Protein AF-A0A2J6Q091-F1 (afdb_monomer)

Structure (mmCIF, N/CA/C/O backbone):
data_AF-A0A2J6Q091-F1
#
_entry.id   AF-A0A2J6Q091-F1
#
loop_
_atom_site.group_PDB
_atom_site.id
_atom_site.type_symbol
_atom_site.label_atom_id
_atom_site.label_alt_id
_atom_site.label_comp_id
_atom_site.label_asym_id
_atom_site.label_entity_id
_atom_site.label_seq_id
_atom_site.pdbx_PDB_ins_code
_atom_site.Cartn_x
_atom_site.Cartn_y
_atom_site.Cartn_z
_atom_site.occupancy
_atom_site.B_iso_or_equiv
_atom_site.auth_seq_id
_atom_site.auth_comp_id
_atom_site.auth_asym_id
_atom_site.auth_atom_id
_atom_site.pdbx_PDB_model_num
ATOM 1 N N . MET A 1 1 ? 51.842 -40.808 -15.761 1.00 40.06 1 MET A N 1
ATOM 2 C CA . MET A 1 1 ? 50.970 -40.419 -16.889 1.00 40.06 1 MET A CA 1
ATOM 3 C C . MET A 1 1 ? 49.535 -40.372 -16.386 1.00 40.06 1 MET A C 1
ATOM 5 O O . MET A 1 1 ? 48.930 -41.421 -16.224 1.00 40.06 1 MET A O 1
ATOM 9 N N . ALA A 1 2 ? 49.034 -39.186 -16.034 1.00 39.53 2 ALA A N 1
ATOM 10 C CA . ALA A 1 2 ? 47.667 -38.995 -15.550 1.00 39.53 2 ALA A CA 1
ATOM 11 C C . ALA A 1 2 ? 46.824 -38.407 -16.691 1.00 39.53 2 ALA A C 1
ATOM 13 O O . ALA A 1 2 ? 47.145 -37.340 -17.210 1.00 39.53 2 ALA A O 1
ATOM 14 N N . GLY A 1 3 ? 45.807 -39.150 -17.127 1.00 40.88 3 GLY A N 1
ATOM 15 C CA . GLY A 1 3 ? 44.948 -38.787 -18.250 1.00 40.88 3 GLY A CA 1
ATOM 16 C C . GLY A 1 3 ? 43.882 -37.768 -17.853 1.00 40.88 3 GLY A C 1
ATOM 17 O O . GLY A 1 3 ? 43.046 -38.029 -16.990 1.00 40.88 3 GLY A O 1
ATOM 18 N N . THR A 1 4 ? 43.889 -36.620 -18.520 1.00 38.97 4 THR A N 1
ATOM 19 C CA . THR A 1 4 ? 42.848 -35.593 -18.462 1.00 38.97 4 THR A CA 1
ATOM 20 C C . THR A 1 4 ? 41.619 -36.043 -19.256 1.00 38.97 4 THR A C 1
ATOM 22 O O . THR A 1 4 ? 41.641 -36.128 -20.484 1.00 38.97 4 THR A O 1
ATOM 25 N N . LYS A 1 5 ? 40.514 -36.326 -18.556 1.00 51.75 5 LYS A N 1
ATOM 26 C CA . LYS A 1 5 ? 39.193 -36.506 -19.177 1.00 51.75 5 LYS A CA 1
ATOM 27 C C . LYS A 1 5 ? 38.673 -35.148 -19.656 1.00 51.75 5 LYS A C 1
ATOM 29 O O . LYS A 1 5 ? 38.430 -34.254 -18.850 1.00 51.75 5 LYS A O 1
ATOM 34 N N . LYS A 1 6 ? 38.480 -35.011 -20.970 1.00 50.28 6 LYS A N 1
ATOM 35 C CA . LYS A 1 6 ? 37.766 -33.887 -21.588 1.00 50.28 6 LYS A CA 1
ATOM 36 C C . LYS A 1 6 ? 36.281 -33.981 -21.229 1.00 50.28 6 LYS A C 1
ATOM 38 O O . LYS A 1 6 ? 35.616 -34.946 -21.595 1.00 50.28 6 LYS A O 1
ATOM 43 N N . ILE A 1 7 ? 35.774 -32.983 -20.511 1.00 43.69 7 ILE A N 1
ATOM 44 C CA . ILE A 1 7 ? 34.341 -32.798 -20.277 1.00 43.69 7 ILE A CA 1
ATOM 45 C C . ILE A 1 7 ? 33.774 -32.111 -21.522 1.00 43.69 7 ILE A C 1
ATOM 47 O O . ILE A 1 7 ? 34.122 -30.969 -21.820 1.00 43.69 7 ILE A O 1
ATOM 51 N N . ASN A 1 8 ? 32.919 -32.818 -22.262 1.00 45.59 8 ASN A N 1
ATOM 52 C CA . ASN A 1 8 ? 32.152 -32.251 -23.367 1.00 45.59 8 ASN A CA 1
ATOM 53 C C . ASN A 1 8 ? 31.148 -31.232 -22.814 1.00 45.59 8 ASN A C 1
ATOM 55 O O . ASN A 1 8 ? 30.110 -31.593 -22.260 1.00 45.59 8 ASN A O 1
ATOM 59 N N . LYS A 1 9 ? 31.468 -29.946 -22.971 1.00 45.56 9 LYS A N 1
ATOM 60 C CA . LYS A 1 9 ? 30.593 -28.818 -22.647 1.00 45.56 9 LYS A CA 1
ATOM 61 C C . LYS A 1 9 ? 29.669 -28.552 -23.841 1.00 45.56 9 LYS A C 1
ATOM 63 O O . LYS A 1 9 ? 29.874 -27.624 -24.610 1.00 45.56 9 LYS A O 1
ATOM 68 N N . ALA A 1 10 ? 28.675 -29.415 -24.010 1.00 49.00 10 ALA A N 1
ATOM 69 C CA . ALA A 1 10 ? 27.538 -29.187 -24.895 1.00 49.00 10 ALA A CA 1
ATOM 70 C C . ALA A 1 10 ? 26.266 -29.406 -24.071 1.00 49.00 10 ALA A C 1
ATOM 72 O O . ALA A 1 10 ? 25.734 -30.511 -24.005 1.00 49.00 10 ALA A O 1
ATOM 73 N N . LYS A 1 11 ? 25.821 -28.363 -23.368 1.00 44.00 11 LYS A N 1
ATOM 74 C CA . LYS A 1 11 ? 24.517 -28.341 -22.705 1.00 44.00 11 LYS A CA 1
ATOM 75 C C . LYS A 1 11 ? 23.870 -26.979 -22.915 1.00 44.00 11 LYS A C 1
ATOM 77 O O . LYS A 1 11 ? 24.464 -25.971 -22.560 1.00 44.00 11 LYS A O 1
ATOM 82 N N . ALA A 1 12 ? 22.682 -27.053 -23.514 1.00 37.38 12 ALA A N 1
ATOM 83 C CA . ALA A 1 12 ? 21.567 -26.116 -23.482 1.00 37.38 12 ALA A CA 1
ATOM 84 C C . ALA A 1 12 ? 21.911 -24.631 -23.664 1.00 37.38 12 ALA A C 1
ATOM 86 O O . ALA A 1 12 ? 22.353 -23.956 -22.741 1.00 37.38 12 ALA A O 1
ATOM 87 N N . ARG A 1 13 ? 21.599 -24.096 -24.851 1.00 35.16 13 ARG A N 1
ATOM 88 C CA . ARG A 1 13 ? 21.264 -22.675 -24.960 1.00 35.16 13 ARG A CA 1
ATOM 89 C C . ARG A 1 13 ? 20.021 -22.462 -24.098 1.00 35.16 13 ARG A C 1
ATOM 91 O O . ARG A 1 13 ? 18.960 -22.973 -24.444 1.00 35.16 13 ARG A O 1
ATOM 98 N N . THR A 1 14 ? 20.181 -21.788 -22.965 1.00 41.00 14 THR A N 1
ATOM 99 C CA . THR A 1 14 ? 19.078 -21.191 -22.210 1.00 41.00 14 THR A CA 1
ATOM 100 C C . THR A 1 14 ? 18.252 -20.388 -23.208 1.00 41.00 14 THR A C 1
ATOM 102 O O . THR A 1 14 ? 18.822 -19.574 -23.937 1.00 41.00 14 THR A O 1
ATOM 105 N N . ALA A 1 15 ? 16.954 -20.679 -23.321 1.00 40.16 15 ALA A N 1
ATOM 106 C CA . ALA A 1 15 ? 16.047 -19.822 -24.067 1.00 40.16 15 ALA A CA 1
ATOM 107 C C . ALA A 1 15 ? 16.208 -18.415 -23.485 1.00 40.16 15 ALA A C 1
ATOM 109 O O . ALA A 1 15 ? 15.988 -18.207 -22.292 1.00 40.16 15 ALA A O 1
ATOM 110 N N . VAL A 1 16 ? 16.731 -17.498 -24.296 1.00 41.22 16 VAL A N 1
ATOM 111 C CA . VAL A 1 16 ? 16.817 -16.091 -23.927 1.00 41.22 16 VAL A CA 1
ATOM 112 C C . VAL A 1 16 ? 15.371 -15.634 -23.886 1.00 41.22 16 VAL A C 1
ATOM 114 O O . VAL A 1 16 ? 14.743 -15.501 -24.933 1.00 41.22 16 VAL A O 1
ATOM 117 N N . VAL A 1 17 ? 14.825 -15.521 -22.677 1.00 48.97 17 VAL A N 1
ATOM 118 C CA . VAL A 1 17 ? 13.532 -14.882 -22.442 1.00 48.97 17 VAL A CA 1
ATOM 119 C C . VAL A 1 17 ? 13.641 -13.505 -23.082 1.00 48.97 17 VAL A C 1
ATOM 121 O O . VAL A 1 17 ? 14.537 -12.742 -22.719 1.00 48.97 17 VAL A O 1
ATOM 124 N N . ALA A 1 18 ? 12.809 -13.234 -24.087 1.00 47.59 18 ALA A N 1
ATOM 125 C CA . ALA A 1 18 ? 1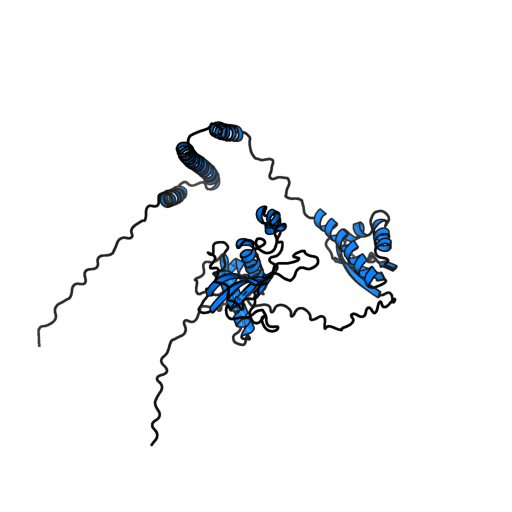2.784 -11.951 -24.768 1.00 47.59 18 ALA A CA 1
ATOM 126 C C . ALA A 1 18 ? 12.225 -10.914 -23.790 1.00 47.59 18 ALA A C 1
ATOM 128 O O . ALA A 1 18 ? 11.024 -10.703 -23.660 1.00 47.59 18 ALA A O 1
ATOM 129 N N . THR A 1 19 ? 13.113 -10.320 -23.010 1.00 49.84 19 THR A N 1
ATOM 130 C CA . THR A 1 19 ? 12.821 -9.139 -22.216 1.00 49.84 19 THR A CA 1
ATOM 131 C C . THR A 1 19 ? 12.669 -7.955 -23.168 1.00 49.84 19 THR A C 1
ATOM 133 O O . THR A 1 19 ? 13.427 -7.842 -24.127 1.00 49.84 19 THR A O 1
ATOM 136 N N . TYR A 1 20 ? 11.710 -7.060 -22.902 1.00 50.75 20 TYR A N 1
ATOM 137 C CA . TYR A 1 20 ? 11.390 -5.876 -23.723 1.00 50.75 20 TYR A CA 1
ATOM 138 C C . TYR A 1 20 ? 12.504 -4.805 -23.666 1.00 50.75 20 TYR A C 1
ATOM 140 O O . TYR A 1 20 ? 12.350 -3.704 -23.151 1.00 50.75 20 TYR A O 1
ATOM 148 N N . GLU A 1 21 ? 13.732 -5.183 -24.002 1.00 50.41 21 GLU A N 1
ATOM 149 C CA . GLU A 1 21 ? 14.904 -4.329 -24.138 1.00 50.41 21 GLU A CA 1
ATOM 150 C C . GLU A 1 21 ? 15.378 -4.550 -25.549 1.00 50.41 21 GLU A C 1
ATOM 152 O O . GLU A 1 21 ? 15.977 -5.567 -25.851 1.00 50.41 21 GLU A O 1
ATOM 157 N N . VAL A 1 22 ? 15.026 -3.624 -26.416 1.00 41.81 22 VAL A N 1
ATOM 158 C CA . VAL A 1 22 ? 15.930 -2.968 -27.351 1.00 41.81 22 VAL A CA 1
ATOM 159 C C . VAL A 1 22 ? 15.006 -1.983 -28.026 1.00 41.81 22 VAL A C 1
ATOM 161 O O . VAL A 1 22 ? 14.224 -2.380 -28.876 1.00 41.81 22 VAL A O 1
ATOM 164 N N . LEU A 1 23 ? 15.039 -0.744 -27.544 1.00 39.09 23 LEU A N 1
ATOM 165 C CA . LEU A 1 23 ? 14.786 0.519 -28.243 1.00 39.09 23 LEU A CA 1
ATOM 166 C C . LEU A 1 23 ? 14.331 1.538 -27.194 1.00 39.09 23 LEU A C 1
ATOM 168 O O . LEU A 1 23 ? 13.202 2.02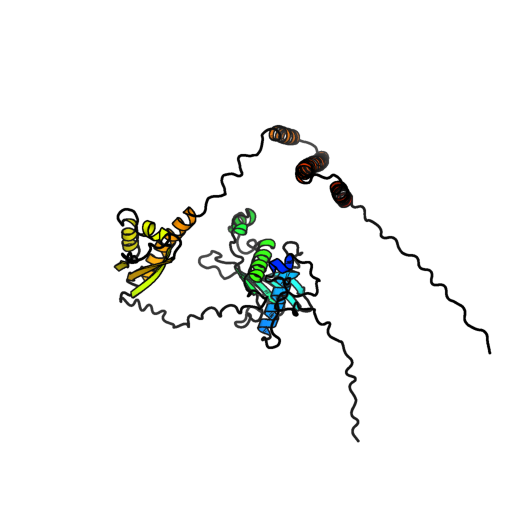0 -27.191 1.00 39.09 23 LEU A O 1
ATOM 172 N N . SER A 1 24 ? 15.248 1.863 -26.281 1.00 43.75 24 SER A N 1
ATOM 173 C CA . SER A 1 24 ? 15.203 3.098 -25.506 1.00 43.75 24 SER A CA 1
ATOM 174 C C . SER A 1 24 ? 15.054 4.274 -26.486 1.00 43.75 24 SER A C 1
ATOM 176 O O . SER A 1 24 ? 16.043 4.741 -27.051 1.00 43.75 24 SER A O 1
ATOM 178 N N . GLY A 1 25 ? 13.814 4.685 -26.762 1.00 47.56 25 GLY A N 1
ATOM 179 C CA . GLY A 1 25 ? 13.495 5.810 -27.644 1.00 47.56 25 GLY A CA 1
ATOM 180 C C . GLY A 1 25 ? 12.859 5.501 -29.008 1.00 47.56 25 GLY A C 1
ATOM 181 O O . GLY A 1 25 ? 12.880 6.397 -29.849 1.00 47.56 25 GLY A O 1
ATOM 182 N N . MET A 1 26 ? 12.288 4.314 -29.266 1.00 47.81 26 MET A N 1
ATOM 183 C CA . MET A 1 26 ? 11.337 4.161 -30.388 1.00 47.81 26 MET A CA 1
ATOM 184 C C . MET A 1 26 ? 9.891 4.054 -29.891 1.00 47.81 26 MET A C 1
ATOM 186 O O . MET A 1 26 ? 9.594 3.390 -28.904 1.00 47.81 26 MET A O 1
ATOM 190 N N . ASP A 1 27 ? 9.021 4.760 -30.604 1.00 53.28 27 ASP A N 1
ATOM 191 C CA . ASP A 1 27 ? 7.726 5.343 -30.221 1.00 53.28 27 ASP A CA 1
ATOM 192 C C . ASP A 1 27 ? 6.566 4.337 -29.996 1.00 53.28 27 ASP A C 1
ATOM 194 O O . ASP A 1 27 ? 5.439 4.574 -30.426 1.00 53.28 27 ASP A O 1
ATOM 198 N N . GLY A 1 28 ? 6.817 3.178 -29.372 1.00 59.84 28 GLY A N 1
ATOM 199 C CA . GLY A 1 28 ? 5.798 2.121 -29.248 1.00 59.84 28 GLY A CA 1
ATOM 200 C C . GLY A 1 28 ? 5.948 1.116 -28.104 1.00 59.84 28 GLY A C 1
ATOM 201 O O . GLY A 1 28 ? 5.146 0.188 -28.035 1.00 59.84 28 GLY A O 1
ATOM 202 N N . ASN A 1 29 ? 6.931 1.268 -27.212 1.00 66.50 29 ASN A N 1
ATOM 203 C CA . ASN A 1 29 ? 7.027 0.407 -26.030 1.00 66.50 29 ASN A CA 1
ATOM 204 C C . ASN A 1 29 ? 6.111 0.929 -24.909 1.00 66.50 29 ASN A C 1
ATOM 206 O O . ASN A 1 29 ? 6.071 2.142 -24.684 1.00 66.50 29 ASN A O 1
ATOM 210 N N . PRO A 1 30 ? 5.398 0.044 -24.191 1.00 73.75 30 PRO A N 1
ATOM 211 C CA . PRO A 1 30 ? 4.545 0.455 -23.085 1.00 73.75 30 PRO A CA 1
ATOM 212 C C . PRO A 1 30 ? 5.393 1.012 -21.937 1.00 73.75 30 PRO A C 1
ATOM 214 O O . PRO A 1 30 ? 6.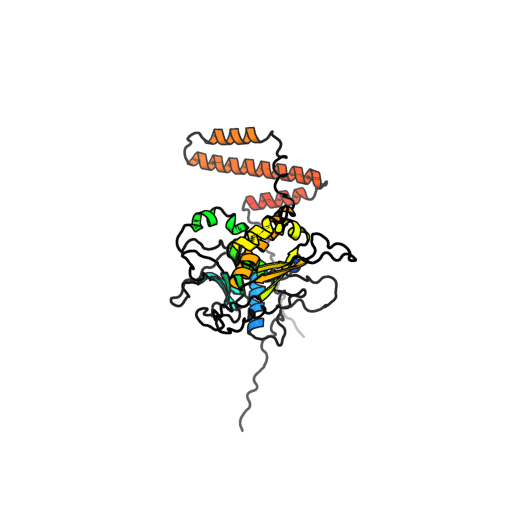324 0.363 -21.466 1.00 73.75 30 PRO A O 1
ATOM 217 N N . ASN A 1 31 ? 5.056 2.212 -21.468 1.00 77.75 31 ASN A N 1
ATOM 218 C CA . ASN A 1 31 ? 5.755 2.883 -20.364 1.00 77.75 31 ASN A CA 1
ATOM 219 C C . ASN A 1 31 ? 5.220 2.450 -18.995 1.00 77.75 31 ASN A C 1
ATOM 221 O O . ASN A 1 31 ? 5.812 2.733 -17.954 1.00 77.75 31 ASN A O 1
ATOM 225 N N . THR A 1 32 ? 4.058 1.798 -18.978 1.00 79.88 32 THR A N 1
ATOM 226 C CA . THR A 1 32 ? 3.416 1.310 -17.759 1.00 79.88 32 THR A CA 1
ATOM 227 C C . THR A 1 32 ? 2.984 -0.145 -17.936 1.00 79.88 32 THR A C 1
ATOM 229 O O . THR A 1 32 ? 2.653 -0.545 -19.055 1.00 79.88 32 THR A O 1
ATOM 232 N N . PRO A 1 33 ? 2.899 -0.947 -16.857 1.00 80.19 33 PRO A N 1
ATOM 233 C CA . PRO A 1 33 ? 2.413 -2.322 -16.979 1.00 80.19 33 PRO A CA 1
ATOM 234 C C . PRO A 1 33 ? 0.957 -2.380 -17.468 1.00 80.19 33 PRO A C 1
ATOM 236 O O . PRO A 1 33 ? 0.521 -3.369 -18.046 1.00 80.19 33 PRO A O 1
ATOM 239 N N . LYS A 1 34 ? 0.198 -1.297 -17.256 1.00 82.56 34 LYS A N 1
ATOM 240 C CA . LYS A 1 34 ? -1.157 -1.150 -17.781 1.00 82.56 34 LYS A CA 1
ATOM 241 C C . LYS A 1 34 ? -1.165 -0.971 -19.301 1.00 82.56 34 LYS A C 1
ATOM 243 O O . LYS A 1 34 ? -1.966 -1.612 -19.963 1.00 82.56 34 LYS A O 1
ATOM 248 N N . GLU A 1 35 ? -0.275 -0.141 -19.847 1.00 84.38 35 GLU A N 1
ATOM 249 C CA . GLU A 1 35 ? -0.093 -0.026 -21.304 1.00 84.38 35 GLU A CA 1
ATOM 250 C C . GLU A 1 35 ? 0.374 -1.359 -21.903 1.00 84.38 35 GLU A C 1
ATOM 252 O O . GLU A 1 35 ? -0.056 -1.735 -22.989 1.00 84.38 35 GLU A O 1
ATOM 257 N N . PHE A 1 36 ? 1.203 -2.113 -21.174 1.00 85.06 36 PHE A N 1
ATOM 258 C CA . PHE A 1 36 ? 1.647 -3.438 -21.606 1.00 85.06 36 PHE A CA 1
ATOM 259 C C . PHE A 1 36 ? 0.475 -4.428 -21.711 1.00 85.06 36 PHE A C 1
ATOM 261 O O . PHE A 1 36 ? 0.388 -5.158 -22.697 1.00 85.06 36 PHE A O 1
ATOM 268 N N . ASP A 1 37 ? -0.474 -4.387 -20.766 1.00 83.88 37 ASP A N 1
ATOM 269 C CA . ASP A 1 37 ? -1.715 -5.181 -20.809 1.00 83.88 37 ASP A CA 1
ATOM 270 C C . ASP A 1 37 ? -2.644 -4.807 -21.984 1.00 83.88 37 ASP A C 1
ATOM 272 O O . ASP A 1 37 ? -3.475 -5.617 -22.396 1.00 83.88 37 ASP A O 1
ATOM 276 N N . GLU A 1 38 ? -2.537 -3.586 -22.519 1.00 86.00 38 GLU A N 1
ATOM 277 C CA . GLU A 1 38 ? -3.326 -3.126 -23.672 1.00 86.00 38 GLU A CA 1
ATOM 278 C C . GLU A 1 38 ? -2.751 -3.633 -25.009 1.00 86.00 38 GLU A C 1
ATOM 280 O O . GLU A 1 38 ? -3.484 -3.753 -25.995 1.00 86.00 38 GLU A O 1
ATOM 285 N N . SER A 1 39 ? -1.459 -3.976 -25.042 1.00 83.06 39 SER A N 1
ATOM 286 C CA . SER A 1 39 ? -0.779 -4.569 -26.198 1.00 83.06 39 SER A CA 1
ATOM 287 C C . SER A 1 39 ? -0.792 -6.100 -26.172 1.00 83.06 39 SER A C 1
ATOM 289 O O . SER A 1 39 ? -0.728 -6.724 -25.114 1.00 83.06 39 SER A O 1
ATOM 291 N N . HIS A 1 40 ? -0.848 -6.726 -27.352 1.00 80.62 40 HIS A N 1
ATOM 292 C CA . HIS A 1 40 ? -0.658 -8.173 -27.463 1.00 80.62 40 HIS A CA 1
ATOM 293 C C . HIS A 1 40 ? 0.802 -8.518 -27.163 1.00 80.62 40 HIS A C 1
ATOM 295 O O . HIS A 1 40 ? 1.689 -8.003 -27.840 1.00 80.62 40 HIS A O 1
ATOM 301 N N . HIS A 1 41 ? 1.013 -9.382 -26.178 1.00 81.12 41 HIS A N 1
ATOM 302 C CA . HIS A 1 41 ? 2.319 -9.875 -25.763 1.00 81.12 41 HIS A CA 1
ATOM 303 C C . HIS A 1 41 ? 2.272 -11.398 -25.608 1.00 81.12 41 HIS A C 1
ATOM 305 O O . HIS A 1 41 ? 1.212 -11.967 -25.322 1.00 81.12 41 HIS A O 1
ATOM 311 N N . ASP A 1 42 ? 3.414 -12.047 -25.820 1.00 85.62 42 ASP A N 1
ATOM 312 C CA . ASP A 1 42 ? 3.558 -13.492 -25.633 1.00 85.62 42 ASP A CA 1
ATOM 313 C C . ASP A 1 42 ? 3.774 -13.834 -24.146 1.00 85.62 42 ASP A C 1
ATOM 315 O O . ASP A 1 42 ? 4.309 -13.033 -23.379 1.00 85.62 42 ASP A O 1
ATOM 319 N N . ASP A 1 43 ? 3.435 -15.064 -23.739 1.00 80.31 43 ASP A N 1
ATOM 320 C CA . ASP A 1 43 ? 3.595 -15.555 -22.352 1.00 80.31 43 ASP A CA 1
ATOM 321 C C . ASP A 1 43 ? 5.058 -15.500 -21.846 1.00 80.31 43 ASP A C 1
ATOM 323 O O . ASP A 1 43 ? 5.336 -15.538 -20.639 1.00 80.31 43 ASP A O 1
ATOM 327 N N . ASP A 1 44 ? 6.015 -15.427 -22.774 1.00 84.94 44 ASP A N 1
ATOM 328 C CA . ASP A 1 44 ? 7.440 -15.342 -22.478 1.00 84.94 44 ASP A CA 1
ATOM 329 C C . ASP A 1 44 ? 7.908 -13.901 -22.211 1.00 84.94 44 ASP A C 1
ATOM 331 O O . ASP A 1 44 ? 8.890 -13.717 -21.483 1.00 84.94 44 ASP A O 1
ATOM 335 N N . GLU A 1 45 ? 7.205 -12.886 -22.715 1.00 85.06 45 GLU A N 1
ATOM 336 C CA . GLU A 1 45 ? 7.608 -11.482 -22.609 1.00 85.06 45 GLU A CA 1
ATOM 337 C C . GLU A 1 45 ? 7.385 -10.960 -21.193 1.00 85.06 45 GLU A C 1
ATOM 339 O O . GLU A 1 45 ? 6.286 -11.046 -20.664 1.00 85.06 45 GLU A O 1
ATOM 344 N N . LEU A 1 46 ? 8.426 -10.416 -20.558 1.00 87.94 46 LEU A N 1
ATOM 345 C CA . LEU A 1 46 ? 8.352 -9.859 -19.203 1.00 87.94 46 LEU A CA 1
ATOM 346 C C . LEU A 1 46 ? 8.405 -8.334 -19.228 1.00 87.94 46 LEU A C 1
ATOM 348 O O . LEU A 1 46 ? 9.270 -7.756 -19.895 1.00 87.94 46 LEU A O 1
ATOM 352 N N . PHE A 1 47 ? 7.534 -7.703 -18.436 1.00 86.06 47 PHE A N 1
ATOM 353 C CA . PHE A 1 47 ? 7.531 -6.252 -18.270 1.00 86.06 47 PHE A CA 1
ATOM 354 C C . PHE A 1 47 ? 8.599 -5.801 -17.266 1.00 86.06 47 PHE A C 1
ATOM 356 O O . PHE A 1 47 ? 9.427 -4.947 -17.581 1.00 86.06 47 PHE A O 1
ATOM 363 N N . PHE A 1 48 ? 8.625 -6.393 -16.068 1.00 87.44 48 PHE A N 1
ATOM 364 C CA . PHE A 1 48 ? 9.562 -5.989 -15.019 1.00 87.44 48 PHE A CA 1
ATOM 365 C C . PHE A 1 48 ? 10.914 -6.662 -15.182 1.00 87.44 48 PHE A C 1
ATOM 367 O O . PHE A 1 48 ? 10.991 -7.866 -15.459 1.00 87.44 48 PHE A O 1
ATOM 374 N N . LYS A 1 49 ? 11.979 -5.897 -14.935 1.00 84.50 49 LYS A N 1
ATOM 375 C CA . LYS A 1 49 ? 13.357 -6.376 -15.023 1.00 84.50 49 LYS A CA 1
ATOM 376 C C . LYS A 1 49 ? 14.175 -5.916 -13.832 1.00 84.50 49 LYS A C 1
ATOM 378 O O . LYS A 1 49 ? 13.923 -4.863 -13.254 1.00 84.50 49 LYS A O 1
ATOM 383 N N . ALA A 1 50 ? 15.144 -6.748 -13.491 1.00 85.06 50 ALA A N 1
ATOM 384 C CA . ALA A 1 50 ? 16.219 -6.409 -12.582 1.00 85.06 50 ALA A CA 1
ATOM 385 C C . ALA A 1 50 ? 17.485 -6.244 -13.422 1.00 85.06 50 ALA A C 1
ATOM 387 O O . ALA A 1 50 ? 17.673 -7.006 -14.376 1.00 85.06 50 ALA A O 1
ATOM 388 N N . ASP A 1 51 ? 18.335 -5.290 -13.057 1.00 84.88 51 ASP A N 1
ATOM 389 C CA . ASP A 1 51 ? 19.631 -5.121 -13.704 1.00 84.88 51 ASP A CA 1
ATOM 390 C C . ASP A 1 51 ? 20.503 -6.378 -13.524 1.00 84.88 51 ASP A C 1
ATOM 392 O O . ASP A 1 51 ? 20.318 -7.186 -12.601 1.00 84.88 51 ASP A O 1
ATOM 396 N N . ASP A 1 52 ? 21.471 -6.573 -14.420 1.00 86.81 52 ASP A N 1
ATOM 397 C CA . ASP A 1 52 ? 22.360 -7.739 -14.376 1.00 86.81 52 ASP A CA 1
ATOM 398 C C . ASP A 1 52 ? 23.133 -7.819 -13.046 1.00 86.81 52 ASP A C 1
ATOM 400 O O . ASP A 1 52 ? 23.343 -8.914 -12.504 1.00 86.81 52 ASP A O 1
ATOM 404 N N . ASP A 1 53 ? 23.501 -6.666 -12.488 1.00 88.19 53 ASP A N 1
ATOM 405 C CA . ASP A 1 53 ? 24.184 -6.489 -11.207 1.00 88.19 53 ASP A CA 1
ATOM 406 C C . ASP A 1 53 ? 23.239 -6.385 -9.999 1.00 88.19 53 ASP A C 1
ATOM 408 O O . ASP A 1 53 ? 23.720 -6.381 -8.863 1.00 88.19 53 ASP A O 1
ATOM 412 N N . ALA A 1 54 ? 21.918 -6.402 -10.213 1.00 86.25 54 ALA A N 1
ATOM 413 C CA . ALA A 1 54 ? 20.943 -6.383 -9.133 1.00 86.25 54 ALA A CA 1
ATOM 414 C C . ALA A 1 54 ? 21.134 -7.571 -8.178 1.00 86.25 54 ALA A C 1
ATOM 416 O O . ALA A 1 54 ? 21.485 -8.702 -8.567 1.00 86.25 54 ALA A O 1
ATOM 417 N N . THR A 1 55 ? 20.861 -7.309 -6.906 1.00 89.81 55 THR A N 1
ATOM 418 C CA . THR A 1 55 ? 20.927 -8.291 -5.830 1.00 89.81 55 THR A CA 1
ATOM 419 C C . THR A 1 55 ? 19.942 -9.436 -6.072 1.00 89.81 55 THR A C 1
ATOM 421 O O . THR A 1 55 ? 18.936 -9.309 -6.776 1.00 89.81 55 THR A O 1
ATOM 424 N N . GLN A 1 56 ? 20.196 -10.594 -5.453 1.00 90.69 56 GLN A N 1
ATOM 425 C CA . GLN A 1 56 ? 19.269 -11.725 -5.556 1.00 90.69 56 GLN A CA 1
ATOM 426 C C . GLN A 1 56 ? 17.874 -11.374 -5.008 1.00 90.69 56 GLN A C 1
ATOM 428 O O . GLN A 1 56 ? 16.876 -11.867 -5.525 1.00 90.69 56 GLN A O 1
ATOM 433 N N . VAL A 1 57 ? 17.800 -10.493 -4.006 1.00 89.25 57 VAL A N 1
ATOM 434 C CA . VAL A 1 57 ? 16.537 -10.022 -3.420 1.00 89.25 57 VAL A CA 1
ATOM 435 C C . VAL A 1 57 ? 15.728 -9.216 -4.438 1.00 89.25 57 VAL A C 1
ATOM 437 O O . VAL A 1 57 ? 14.535 -9.460 -4.600 1.00 89.25 57 VAL A O 1
ATOM 440 N N . GLU A 1 58 ? 16.361 -8.309 -5.180 1.00 88.00 58 GLU A N 1
ATOM 441 C CA . GLU A 1 58 ? 15.695 -7.532 -6.235 1.00 88.00 58 GLU A CA 1
ATOM 442 C C . GLU A 1 58 ? 15.223 -8.428 -7.383 1.00 88.00 58 GLU A C 1
ATOM 444 O O . GLU A 1 58 ? 14.076 -8.327 -7.820 1.00 88.00 58 GLU A O 1
ATOM 449 N N . LYS A 1 59 ? 16.060 -9.380 -7.811 1.00 90.81 59 LYS A N 1
ATOM 450 C CA . LYS A 1 59 ? 15.694 -10.382 -8.828 1.00 90.81 59 LYS A CA 1
ATOM 451 C C . LYS A 1 59 ? 14.486 -11.217 -8.394 1.00 90.81 59 LYS A C 1
ATOM 453 O O . LYS A 1 59 ? 13.575 -11.452 -9.189 1.00 90.81 59 LYS A O 1
ATOM 458 N N . ASN A 1 60 ? 14.445 -11.612 -7.123 1.00 91.81 60 ASN A N 1
ATOM 459 C CA . ASN A 1 60 ? 13.322 -12.329 -6.526 1.00 91.81 60 ASN A CA 1
ATOM 460 C C . ASN A 1 60 ? 12.034 -11.486 -6.527 1.00 91.81 60 ASN A C 1
ATOM 462 O O . ASN A 1 60 ? 10.976 -11.975 -6.930 1.00 91.81 60 ASN A O 1
ATOM 466 N N . LYS A 1 61 ? 12.120 -10.206 -6.143 1.00 91.06 61 LYS A N 1
ATOM 467 C CA . LYS A 1 61 ? 10.981 -9.273 -6.175 1.00 91.06 61 LYS A CA 1
ATOM 468 C C . LYS A 1 61 ? 10.443 -9.079 -7.594 1.00 91.06 61 LYS A C 1
ATOM 470 O O . LYS A 1 61 ? 9.236 -9.173 -7.805 1.00 91.06 61 LYS A O 1
ATOM 475 N N . VAL A 1 62 ? 11.322 -8.895 -8.578 1.00 91.25 62 VAL A N 1
ATOM 476 C CA . VAL A 1 62 ? 10.945 -8.772 -9.996 1.00 91.25 62 VAL A CA 1
ATOM 477 C C . VAL A 1 62 ? 10.243 -10.032 -10.512 1.00 91.25 62 VAL A C 1
ATOM 479 O O . VAL A 1 62 ? 9.249 -9.931 -11.234 1.00 91.25 62 VAL A O 1
ATOM 482 N N . ALA A 1 63 ? 10.698 -11.226 -10.118 1.00 93.19 63 ALA A N 1
ATOM 483 C CA . ALA A 1 63 ? 10.029 -12.476 -10.482 1.00 93.19 63 ALA A CA 1
ATOM 484 C C . ALA A 1 63 ? 8.588 -12.536 -9.943 1.00 93.19 63 ALA A C 1
ATOM 486 O O . ALA A 1 63 ? 7.663 -12.875 -10.685 1.00 93.19 63 ALA A O 1
ATOM 487 N N . ILE A 1 64 ? 8.383 -12.141 -8.682 1.00 94.50 64 ILE A N 1
ATOM 488 C CA . ILE A 1 64 ? 7.055 -12.080 -8.057 1.00 94.50 64 ILE A CA 1
ATOM 489 C C . ILE A 1 64 ? 6.161 -11.044 -8.725 1.00 94.50 64 ILE A C 1
ATOM 491 O O . ILE A 1 64 ? 4.973 -11.287 -8.928 1.00 94.50 64 ILE A O 1
ATOM 495 N N . LEU A 1 65 ? 6.707 -9.892 -9.092 1.00 92.06 65 LEU A N 1
ATOM 496 C CA . LEU A 1 65 ? 5.913 -8.840 -9.710 1.00 92.06 65 LEU A CA 1
ATOM 497 C C . LEU A 1 65 ? 5.462 -9.225 -11.121 1.00 92.06 65 LEU A C 1
ATOM 499 O O . LEU A 1 65 ? 4.306 -8.989 -11.468 1.00 92.06 65 LEU A O 1
ATOM 503 N N . ASN A 1 66 ? 6.319 -9.899 -11.892 1.00 93.19 66 ASN A N 1
ATOM 504 C CA . ASN A 1 66 ? 5.923 -10.491 -13.171 1.00 93.19 66 ASN A CA 1
ATOM 505 C C . ASN A 1 66 ? 4.838 -11.564 -12.981 1.00 93.19 66 ASN A C 1
ATOM 507 O O . ASN A 1 66 ? 3.868 -11.588 -13.733 1.00 93.19 66 ASN A O 1
ATOM 511 N N . PHE A 1 67 ? 4.930 -12.396 -11.938 1.00 95.00 67 PHE A N 1
ATOM 512 C CA . PHE A 1 67 ? 3.863 -13.340 -11.591 1.00 95.00 67 PHE A CA 1
ATOM 513 C C . PHE A 1 67 ? 2.528 -12.635 -11.276 1.00 95.00 67 PHE A C 1
ATOM 515 O O . PHE A 1 67 ? 1.484 -13.009 -11.819 1.00 95.00 67 PHE A O 1
ATOM 522 N N . ILE A 1 68 ? 2.552 -11.600 -10.427 1.00 93.06 68 ILE A N 1
ATOM 523 C CA . ILE A 1 68 ? 1.363 -10.808 -10.064 1.00 93.06 68 ILE A CA 1
ATOM 524 C C . ILE A 1 68 ? 0.724 -10.180 -11.311 1.00 93.06 68 ILE A C 1
ATOM 526 O O . ILE A 1 68 ? -0.499 -10.092 -11.427 1.00 93.06 68 ILE A O 1
ATOM 530 N N . HIS A 1 69 ? 1.549 -9.732 -12.248 1.00 90.56 69 HIS A N 1
ATOM 531 C CA . HIS A 1 69 ? 1.097 -9.064 -13.457 1.00 90.56 69 HIS A CA 1
ATOM 532 C C . HIS A 1 69 ? 0.500 -10.040 -14.487 1.00 90.56 69 HIS A C 1
ATOM 534 O O . HIS A 1 69 ? -0.637 -9.826 -14.923 1.00 90.56 69 HIS A O 1
ATOM 540 N N . GLN A 1 70 ? 1.189 -11.148 -14.777 1.00 90.94 70 GLN A N 1
ATOM 541 C CA . GLN A 1 70 ? 0.865 -12.059 -15.887 1.00 90.94 70 GLN A CA 1
ATOM 542 C C . GLN A 1 70 ? -0.022 -13.249 -15.528 1.00 90.94 70 GLN A C 1
ATOM 544 O O . GLN A 1 70 ? -0.760 -13.741 -16.372 1.00 90.94 70 GLN A O 1
ATOM 549 N N . ALA A 1 71 ? 0.078 -13.765 -14.303 1.00 92.75 71 ALA A N 1
ATOM 550 C CA . ALA A 1 71 ? -0.595 -15.010 -13.923 1.00 92.75 71 ALA A CA 1
ATOM 551 C C . ALA A 1 71 ? -1.695 -14.791 -12.875 1.00 92.75 71 ALA A C 1
ATOM 553 O O . ALA A 1 71 ? -2.632 -15.593 -12.750 1.00 92.75 71 ALA A O 1
ATOM 554 N N . LEU A 1 72 ? -1.601 -13.702 -12.107 1.00 92.69 72 LEU A N 1
ATOM 555 C CA . LEU A 1 72 ? -2.534 -13.405 -11.031 1.00 92.69 72 LEU A CA 1
ATOM 556 C C . LEU A 1 72 ? -3.687 -12.514 -11.520 1.00 92.69 72 LEU A C 1
ATOM 558 O O . LEU A 1 72 ? -3.596 -11.284 -11.567 1.00 92.69 72 LEU A O 1
ATOM 562 N N . HIS A 1 73 ? -4.819 -13.144 -11.838 1.00 89.62 73 HIS A N 1
ATOM 563 C CA . HIS A 1 73 ? -6.051 -12.478 -12.259 1.00 89.62 73 HIS A CA 1
ATOM 564 C C . HIS A 1 73 ? -7.233 -12.858 -11.366 1.00 89.62 73 HIS A C 1
ATOM 566 O O . HIS A 1 73 ? -7.248 -13.885 -10.687 1.00 89.62 73 HIS A O 1
ATOM 572 N N . HIS A 1 74 ? -8.287 -12.039 -11.392 1.00 83.62 74 HIS A N 1
ATOM 573 C CA . HIS A 1 74 ? -9.507 -12.302 -10.623 1.00 83.62 74 HIS A CA 1
ATOM 574 C C . HIS A 1 74 ? -10.178 -13.636 -11.004 1.00 83.62 74 HIS A C 1
ATOM 576 O O . HIS A 1 74 ? -10.888 -14.217 -10.184 1.00 83.62 74 HIS A O 1
ATOM 582 N N . GLY A 1 75 ? -9.961 -14.106 -12.239 1.00 85.88 75 GLY A N 1
ATOM 583 C CA . GLY A 1 75 ? -10.459 -15.382 -12.752 1.00 85.88 75 GLY A CA 1
ATOM 584 C C . GLY A 1 75 ? -9.559 -16.586 -12.457 1.00 85.88 75 GLY A C 1
ATOM 585 O O . GLY A 1 75 ? -9.968 -17.707 -12.748 1.00 85.88 75 GLY A O 1
ATOM 586 N N . THR A 1 76 ? -8.364 -16.383 -11.891 1.00 88.19 76 THR A N 1
ATOM 587 C CA . THR A 1 76 ? -7.438 -17.476 -11.571 1.00 88.19 76 THR A CA 1
ATOM 588 C C . THR A 1 76 ? -8.068 -18.405 -10.534 1.00 88.19 76 THR A C 1
ATOM 590 O O . THR A 1 76 ? -8.527 -17.962 -9.476 1.00 88.19 76 THR A O 1
ATOM 593 N N . GLU A 1 77 ? -8.105 -19.704 -10.841 1.00 88.88 77 GLU A N 1
ATOM 594 C CA . GLU A 1 77 ? -8.628 -20.720 -9.931 1.00 88.88 77 GLU A CA 1
ATOM 595 C C . GLU A 1 77 ? -7.704 -20.875 -8.718 1.00 88.88 77 GLU A C 1
ATOM 597 O O . GLU A 1 77 ? -6.494 -21.079 -8.847 1.00 88.88 77 GLU A O 1
ATOM 602 N N . ARG A 1 78 ? -8.287 -20.795 -7.518 1.00 91.62 78 ARG A N 1
ATOM 603 C CA . ARG A 1 78 ? -7.530 -20.930 -6.273 1.00 91.62 78 ARG A CA 1
ATOM 604 C C . ARG A 1 78 ? -7.081 -22.371 -6.068 1.00 91.62 78 ARG A C 1
ATOM 606 O O . ARG A 1 78 ? -7.894 -23.291 -6.048 1.00 91.62 78 ARG A O 1
ATOM 613 N N . LYS A 1 79 ? -5.787 -22.527 -5.810 1.00 93.50 79 LYS A N 1
ATOM 614 C CA . LYS A 1 79 ? -5.148 -23.789 -5.417 1.00 93.50 79 LYS A CA 1
ATOM 615 C C . LYS A 1 79 ? -4.642 -23.649 -3.988 1.00 93.50 79 LYS A C 1
ATOM 617 O O . LYS A 1 79 ? -3.511 -23.220 -3.783 1.00 93.50 79 LYS A O 1
ATOM 622 N N . VAL A 1 80 ? -5.507 -23.931 -3.019 1.00 93.31 80 VAL A N 1
ATOM 623 C CA . VAL A 1 80 ? -5.176 -23.819 -1.592 1.00 93.31 80 VAL A CA 1
ATOM 624 C C . VAL A 1 80 ? -4.336 -25.039 -1.196 1.00 93.31 80 VAL A C 1
ATOM 626 O O . VAL A 1 80 ? -4.838 -26.162 -1.318 1.00 93.31 80 VAL A O 1
ATOM 629 N N . PRO A 1 81 ? -3.070 -24.870 -0.778 1.00 92.62 81 PRO A N 1
ATOM 630 C CA . PRO A 1 81 ? -2.260 -25.990 -0.320 1.00 92.62 81 PRO A CA 1
ATOM 631 C C . PRO A 1 81 ? -2.762 -26.511 1.034 1.00 92.62 81 PRO A C 1
ATOM 633 O O . PRO A 1 81 ? -3.443 -25.813 1.782 1.00 92.62 81 PRO A O 1
ATOM 636 N N . VAL A 1 82 ? -2.404 -27.752 1.363 1.00 90.00 82 VAL A N 1
ATOM 637 C CA . VAL A 1 82 ? -2.611 -28.284 2.717 1.00 90.00 82 VAL A CA 1
ATOM 638 C C . VAL A 1 82 ? -1.644 -27.571 3.663 1.00 90.00 82 VAL A C 1
ATOM 640 O O . VAL A 1 82 ? -0.446 -27.525 3.376 1.00 90.00 82 VAL A O 1
ATOM 643 N N . LEU A 1 83 ? -2.171 -27.029 4.765 1.00 82.88 83 LEU A N 1
ATOM 644 C CA . LEU A 1 83 ? -1.374 -26.380 5.807 1.00 82.88 83 LEU A CA 1
ATOM 645 C C . LEU A 1 83 ? -0.386 -27.377 6.421 1.00 82.88 83 LEU A C 1
ATOM 647 O O . LEU A 1 83 ? -0.749 -28.515 6.737 1.00 82.88 83 LEU A O 1
ATOM 651 N N . LYS A 1 84 ? 0.860 -26.943 6.589 1.00 85.31 84 LYS A N 1
ATOM 652 C CA . LYS A 1 84 ? 1.904 -27.675 7.309 1.00 85.31 84 LYS A CA 1
ATOM 653 C C . LYS A 1 84 ? 1.874 -27.281 8.786 1.00 85.31 84 LYS A C 1
ATOM 655 O O . LYS A 1 84 ? 1.427 -26.196 9.137 1.00 85.31 84 LYS A O 1
ATOM 660 N N . GLU A 1 85 ? 2.392 -28.147 9.657 1.00 85.12 85 GLU A N 1
ATOM 661 C CA . GLU A 1 85 ? 2.446 -27.885 11.109 1.00 85.12 85 GLU A CA 1
ATOM 662 C C . GLU A 1 85 ? 3.290 -26.652 11.477 1.00 85.12 85 GLU A C 1
ATOM 664 O O . GLU A 1 85 ? 3.058 -26.053 12.522 1.00 85.12 85 GLU A O 1
ATOM 669 N N . ASN A 1 86 ? 4.225 -26.260 10.605 1.00 81.94 86 ASN A N 1
ATOM 670 C CA . ASN A 1 86 ? 5.107 -25.108 10.805 1.00 81.94 86 ASN A CA 1
ATOM 671 C C . ASN A 1 86 ? 4.581 -23.815 10.160 1.00 81.94 86 ASN A C 1
ATOM 673 O O . ASN A 1 86 ? 5.245 -22.791 10.263 1.00 81.94 86 ASN A O 1
ATOM 677 N N . ASP A 1 87 ? 3.437 -23.841 9.468 1.00 82.75 87 ASP A N 1
ATOM 678 C CA . ASP A 1 87 ? 2.924 -22.631 8.821 1.00 82.75 87 ASP A CA 1
ATOM 679 C C . ASP A 1 87 ? 2.480 -21.618 9.890 1.00 82.75 87 ASP A C 1
ATOM 681 O O . ASP A 1 87 ? 1.783 -21.963 10.849 1.00 82.75 87 ASP A O 1
ATOM 685 N N . ASN A 1 88 ? 2.881 -20.354 9.724 1.00 85.56 88 ASN A N 1
ATOM 686 C CA . ASN A 1 88 ? 2.516 -19.282 10.645 1.00 85.56 88 ASN A CA 1
ATOM 687 C C . ASN A 1 88 ? 0.976 -19.154 10.725 1.00 85.56 88 ASN A C 1
ATOM 689 O O . ASN A 1 88 ? 0.339 -18.895 9.701 1.00 85.56 88 ASN A O 1
ATOM 693 N N . PRO A 1 89 ? 0.358 -19.292 11.916 1.00 86.06 89 PRO A N 1
ATOM 694 C CA . PRO A 1 89 ? -1.098 -19.278 12.068 1.00 86.06 89 PRO A CA 1
ATOM 695 C C . PRO A 1 89 ? -1.744 -17.926 11.733 1.00 86.06 89 PRO A C 1
ATOM 697 O O . PRO A 1 89 ? -2.957 -17.871 11.522 1.00 86.06 89 PRO A O 1
ATOM 700 N N . ASP A 1 90 ? -0.958 -16.850 11.687 1.00 87.00 90 ASP A N 1
ATOM 701 C CA . ASP A 1 90 ? -1.410 -15.509 11.319 1.00 87.00 90 ASP A CA 1
ATOM 702 C C . ASP A 1 90 ? -1.338 -15.261 9.800 1.00 87.00 90 ASP A C 1
ATOM 704 O O . ASP A 1 90 ? -1.797 -14.222 9.316 1.00 87.00 90 ASP A O 1
ATOM 708 N N . ILE A 1 91 ? -0.800 -16.215 9.028 1.00 89.75 91 ILE A N 1
ATOM 709 C CA . ILE A 1 91 ? -0.702 -16.157 7.567 1.00 89.75 91 ILE A CA 1
ATOM 710 C C . ILE A 1 91 ? -1.557 -17.265 6.952 1.00 89.75 91 ILE A C 1
ATOM 712 O O . ILE A 1 91 ? -1.306 -18.455 7.111 1.00 89.75 91 ILE A O 1
ATOM 716 N N . GLU A 1 92 ? -2.553 -16.870 6.169 1.00 90.31 92 GLU A N 1
ATOM 717 C CA . GLU A 1 92 ? -3.412 -17.797 5.441 1.00 90.31 92 GLU A CA 1
ATOM 718 C C . GLU A 1 92 ? -2.981 -17.869 3.968 1.00 90.31 92 GLU A C 1
ATOM 720 O O . GLU A 1 92 ? -2.962 -16.853 3.269 1.00 90.31 92 GLU A O 1
ATOM 725 N N . VAL A 1 93 ? -2.655 -19.067 3.470 1.00 92.56 93 VAL A N 1
ATOM 726 C CA . VAL A 1 93 ? -2.247 -19.282 2.069 1.00 92.56 93 VAL A CA 1
ATOM 727 C C . VAL A 1 93 ? -3.473 -19.514 1.183 1.00 92.56 93 VAL A C 1
ATOM 729 O O . VAL A 1 93 ? -4.217 -20.475 1.361 1.00 92.56 93 VAL A O 1
ATOM 732 N N . TYR A 1 94 ? -3.684 -18.648 0.191 1.00 91.56 94 TYR A N 1
ATOM 733 C CA . TYR A 1 94 ? -4.870 -18.666 -0.679 1.00 91.56 94 TYR A CA 1
ATOM 734 C C . TYR A 1 94 ? -4.613 -19.412 -1.979 1.00 91.56 94 TYR A C 1
ATOM 736 O O . TYR A 1 94 ? -5.530 -20.000 -2.563 1.00 91.56 94 TYR A O 1
ATOM 744 N N . HIS A 1 95 ? -3.381 -19.337 -2.471 1.00 95.12 95 HIS A N 1
ATOM 745 C CA . HIS A 1 95 ? -3.005 -19.907 -3.747 1.00 95.12 95 HIS A CA 1
ATOM 746 C C . HIS A 1 95 ? -1.519 -20.244 -3.753 1.00 95.12 95 HIS A C 1
ATOM 748 O O . HIS A 1 95 ? -0.700 -19.349 -3.579 1.00 95.12 95 HIS A O 1
ATOM 754 N N . ARG A 1 96 ? -1.191 -21.515 -3.993 1.00 95.81 96 ARG A N 1
ATOM 755 C CA . ARG A 1 96 ? 0.164 -21.961 -4.325 1.00 95.81 96 ARG A CA 1
ATOM 756 C C . ARG A 1 96 ? 0.247 -22.302 -5.805 1.00 95.81 96 ARG A C 1
ATOM 758 O O . ARG A 1 96 ? -0.626 -23.001 -6.333 1.00 95.81 96 ARG A O 1
ATOM 765 N N . VAL A 1 97 ? 1.291 -21.825 -6.469 1.00 96.62 97 VAL A N 1
ATOM 766 C CA . VAL A 1 97 ? 1.499 -22.042 -7.903 1.00 96.62 97 VAL A CA 1
ATOM 767 C C . VAL A 1 97 ? 2.979 -22.065 -8.254 1.00 96.62 97 VAL A C 1
ATOM 769 O O . VAL A 1 97 ? 3.779 -21.349 -7.664 1.00 96.62 97 VAL A O 1
ATOM 772 N N . GLU A 1 98 ? 3.335 -22.900 -9.226 1.00 96.69 98 GLU A N 1
ATOM 773 C CA . GLU A 1 98 ? 4.659 -22.893 -9.838 1.00 96.69 98 GLU A CA 1
ATOM 774 C C . GLU A 1 98 ? 4.660 -21.900 -11.006 1.00 96.69 98 GLU A C 1
ATOM 776 O O . GLU A 1 98 ? 3.916 -22.060 -11.975 1.00 96.69 98 GLU A O 1
ATOM 781 N N . TYR A 1 99 ? 5.488 -20.865 -10.908 1.00 95.19 99 TYR A N 1
ATOM 782 C CA . TYR A 1 99 ? 5.685 -19.851 -11.931 1.00 95.19 99 TYR A CA 1
ATOM 783 C C . TYR A 1 99 ? 7.140 -19.882 -12.397 1.00 95.19 99 TYR A C 1
ATOM 785 O O . TYR A 1 99 ? 8.053 -19.573 -11.636 1.00 95.19 99 TYR A O 1
ATOM 793 N N . ARG A 1 100 ? 7.368 -20.294 -13.651 1.00 92.94 100 ARG A N 1
ATOM 794 C CA . ARG A 1 100 ? 8.708 -20.396 -14.265 1.00 92.94 100 ARG A CA 1
ATOM 795 C C . ARG A 1 100 ? 9.718 -21.196 -13.415 1.00 92.94 100 ARG A C 1
ATOM 797 O O . ARG A 1 100 ? 10.883 -20.825 -13.304 1.00 92.94 100 ARG A O 1
ATOM 804 N N . GLY A 1 101 ? 9.267 -22.307 -12.825 1.00 95.19 101 GLY A N 1
ATOM 805 C CA . GLY A 1 101 ? 10.090 -23.183 -11.980 1.00 95.19 101 GLY A CA 1
ATOM 806 C C . GLY A 1 101 ? 10.252 -22.711 -10.531 1.00 95.19 101 GLY A C 1
ATOM 807 O O . GLY A 1 101 ? 11.041 -23.292 -9.789 1.00 95.19 101 GLY A O 1
ATOM 808 N N . ILE A 1 102 ? 9.533 -21.660 -10.132 1.00 95.06 102 ILE A N 1
ATOM 809 C CA . ILE A 1 102 ? 9.546 -21.100 -8.781 1.00 95.06 102 ILE A CA 1
ATOM 810 C C . ILE A 1 102 ? 8.182 -21.344 -8.140 1.00 95.06 102 ILE A C 1
ATOM 812 O O . ILE A 1 102 ? 7.160 -20.937 -8.688 1.00 95.06 102 ILE A O 1
ATOM 816 N N . GLU A 1 103 ? 8.144 -21.974 -6.968 1.00 96.25 103 GLU A N 1
ATOM 817 C CA . GLU A 1 103 ? 6.906 -22.090 -6.195 1.00 96.25 103 GLU A CA 1
ATOM 818 C C . GLU A 1 103 ? 6.629 -20.792 -5.430 1.00 96.25 103 GLU A C 1
ATOM 820 O O . GLU A 1 103 ? 7.421 -20.371 -4.583 1.00 96.25 103 GLU A O 1
ATOM 825 N N . LEU A 1 104 ? 5.486 -20.174 -5.716 1.00 96.19 104 LEU A N 1
ATOM 826 C CA . LEU A 1 104 ? 5.024 -18.938 -5.098 1.00 96.19 104 LEU A CA 1
ATOM 827 C C . LEU A 1 104 ? 3.726 -19.175 -4.326 1.00 96.19 104 LEU A C 1
ATOM 829 O O . LEU A 1 104 ? 2.838 -19.905 -4.777 1.00 96.19 104 LEU A O 1
ATOM 833 N N . ASP A 1 105 ? 3.616 -18.499 -3.187 1.00 95.94 105 ASP A N 1
ATOM 834 C CA . ASP A 1 105 ? 2.423 -18.453 -2.354 1.00 95.94 105 ASP A CA 1
ATOM 835 C C . ASP A 1 105 ? 1.814 -17.053 -2.379 1.00 95.94 105 ASP A C 1
ATOM 837 O O . ASP A 1 105 ? 2.486 -16.063 -2.090 1.00 95.94 105 ASP A O 1
ATOM 841 N N . VAL A 1 106 ? 0.517 -16.981 -2.676 1.00 95.38 106 VAL A N 1
ATOM 842 C CA . VAL A 1 106 ? -0.317 -15.803 -2.430 1.00 95.38 106 VAL A CA 1
ATOM 843 C C . VAL A 1 106 ? -0.980 -15.985 -1.078 1.00 95.38 106 VAL A C 1
ATOM 845 O O . VAL A 1 106 ? -1.783 -16.907 -0.894 1.00 95.38 106 VAL A O 1
ATOM 848 N N . CYS A 1 107 ? -0.661 -15.096 -0.149 1.00 93.62 107 CYS A N 1
ATOM 849 C CA . CYS A 1 107 ? -1.104 -15.173 1.229 1.00 93.62 107 CYS A CA 1
ATOM 850 C C . CYS A 1 107 ? -1.851 -13.915 1.661 1.00 93.62 107 CYS A C 1
ATOM 852 O O . CYS A 1 107 ? -1.763 -12.848 1.047 1.00 93.62 107 CYS A O 1
ATOM 854 N N . VAL A 1 108 ? -2.547 -14.053 2.782 1.00 91.06 108 VAL A N 1
ATOM 855 C CA . VAL A 1 108 ? -3.082 -12.942 3.557 1.00 91.06 108 VAL A CA 1
ATOM 856 C C . VAL A 1 108 ? -2.507 -13.028 4.963 1.00 91.06 108 VAL A C 1
ATOM 858 O O . VAL A 1 108 ? -2.670 -14.045 5.633 1.00 91.06 108 VAL A O 1
ATOM 861 N N . TYR A 1 109 ? -1.833 -11.966 5.389 1.00 89.31 109 TYR A N 1
ATOM 862 C CA . TYR A 1 109 ? -1.331 -11.804 6.745 1.00 89.31 109 TYR A CA 1
ATOM 863 C C . TYR A 1 109 ? -2.299 -10.965 7.581 1.00 89.31 109 TYR A C 1
ATOM 865 O O . TYR A 1 109 ? -2.799 -9.921 7.143 1.00 89.31 109 TYR A O 1
ATOM 873 N N . TRP A 1 110 ? -2.540 -11.443 8.798 1.00 84.56 110 TRP A N 1
ATOM 874 C CA . TRP A 1 110 ? -3.416 -10.848 9.792 1.00 84.56 110 TRP A CA 1
ATOM 875 C C . TRP A 1 110 ? -2.597 -10.344 10.975 1.00 84.56 110 TRP A C 1
ATOM 877 O O . TRP A 1 110 ? -2.307 -11.126 11.881 1.00 84.56 110 TRP A O 1
ATOM 887 N N . PRO A 1 111 ? -2.257 -9.045 11.020 1.00 82.56 111 PRO A N 1
ATOM 888 C CA . PRO A 1 111 ? -1.596 -8.487 12.185 1.00 82.56 111 PRO A CA 1
ATOM 889 C C . PRO A 1 111 ? -2.397 -8.772 13.466 1.00 82.56 111 PRO A C 1
ATOM 891 O O . PRO A 1 111 ? -3.640 -8.779 13.431 1.00 82.56 111 PRO A O 1
ATOM 894 N N . PRO A 1 112 ? -1.715 -8.998 14.604 1.00 80.12 112 PRO A N 1
ATOM 895 C CA . PRO A 1 112 ? -2.370 -9.161 15.891 1.00 80.12 112 PRO A CA 1
ATOM 896 C C . PRO A 1 112 ? -3.369 -8.032 16.156 1.00 80.12 112 PRO A C 1
ATOM 898 O O . PRO A 1 112 ? -3.140 -6.872 15.820 1.00 80.12 112 PRO A O 1
ATOM 901 N N . ARG A 1 113 ? -4.508 -8.377 16.762 1.00 74.62 113 ARG A N 1
ATOM 902 C CA . ARG A 1 113 ? -5.558 -7.398 17.057 1.00 74.62 113 ARG A CA 1
ATOM 903 C C . ARG A 1 113 ? -5.066 -6.377 18.073 1.00 74.62 113 ARG A C 1
ATOM 905 O O . ARG A 1 113 ? -4.681 -6.751 19.178 1.00 74.62 113 ARG A O 1
ATOM 912 N N . GLU A 1 114 ? -5.234 -5.108 17.742 1.00 76.81 114 GLU A N 1
ATOM 913 C CA . GLU A 1 114 ? -5.175 -4.013 18.702 1.00 76.81 114 GLU A CA 1
ATOM 914 C C . GLU A 1 114 ? -6.612 -3.695 19.137 1.00 76.81 114 GLU A C 1
ATOM 916 O O . GLU A 1 114 ? -7.510 -3.578 18.305 1.00 76.81 114 GLU A O 1
ATOM 921 N N . ASP A 1 115 ? -6.864 -3.625 20.445 1.00 82.62 115 ASP A N 1
ATOM 922 C CA . ASP A 1 115 ? -8.182 -3.287 21.011 1.00 82.62 115 ASP A CA 1
ATOM 923 C C . ASP A 1 115 ? -9.346 -4.203 20.574 1.00 82.62 115 ASP A C 1
ATOM 925 O O . ASP A 1 115 ? -10.508 -3.810 20.565 1.00 82.62 115 ASP A O 1
ATOM 929 N N . SER A 1 116 ? -9.059 -5.476 20.275 1.00 74.06 116 SER A N 1
ATOM 930 C CA . SER A 1 116 ? -10.024 -6.487 19.789 1.00 74.06 116 SER A CA 1
ATOM 931 C C . SER A 1 116 ? -10.541 -6.300 18.356 1.00 74.06 116 SER A C 1
ATOM 933 O O . SER A 1 116 ? -11.296 -7.166 17.890 1.00 74.06 116 SER A O 1
ATOM 935 N N . GLU A 1 117 ? -10.089 -5.272 17.639 1.00 67.50 117 GLU A N 1
ATOM 936 C CA . GLU A 1 117 ? -10.437 -5.000 16.243 1.00 67.50 117 GLU A CA 1
ATOM 937 C C . GLU A 1 117 ? -9.278 -5.370 15.303 1.00 67.50 117 GLU A C 1
ATOM 939 O O . GLU A 1 117 ? -8.103 -5.317 15.667 1.00 67.50 117 GLU A O 1
ATOM 944 N N . PHE A 1 118 ? -9.603 -5.809 14.085 1.00 65.38 118 PHE A N 1
ATOM 945 C CA . PHE A 1 118 ? -8.596 -5.962 13.037 1.00 65.38 118 PHE A CA 1
ATOM 946 C C . PHE A 1 118 ? -8.396 -4.602 12.374 1.00 65.38 118 PHE A C 1
ATOM 948 O O . PHE A 1 118 ? -9.303 -4.109 11.706 1.00 65.38 118 PHE A O 1
ATOM 955 N N . LYS A 1 119 ? -7.223 -3.996 12.570 1.00 68.31 119 LYS A N 1
ATOM 956 C CA . LYS A 1 119 ? -6.909 -2.683 11.990 1.00 68.31 119 LYS A CA 1
ATOM 957 C C . LYS A 1 119 ? -6.506 -2.774 10.520 1.00 68.31 119 LYS A C 1
ATOM 959 O O . LYS A 1 119 ? -6.816 -1.867 9.756 1.00 68.31 119 LYS A O 1
ATOM 964 N N . SER A 1 120 ? -5.861 -3.867 10.123 1.00 79.69 120 SER A N 1
ATOM 965 C CA . SER A 1 120 ? -5.366 -4.057 8.762 1.00 79.69 120 SER A CA 1
ATOM 966 C C . SER A 1 120 ? -5.319 -5.535 8.362 1.00 79.69 120 SER A C 1
ATOM 968 O O . SER A 1 120 ? -5.540 -6.445 9.161 1.00 79.69 120 SER A O 1
ATOM 970 N N . CYS A 1 121 ? -5.108 -5.753 7.071 1.00 84.81 121 CYS A N 1
ATOM 971 C CA . CYS A 1 121 ? -5.081 -7.029 6.381 1.00 84.81 121 CYS A CA 1
ATOM 972 C C . CYS A 1 121 ? -4.086 -6.862 5.244 1.00 84.81 121 CYS A C 1
ATOM 974 O O . CYS A 1 121 ? -4.284 -6.006 4.384 1.00 84.81 121 CYS A O 1
ATOM 976 N N . ILE A 1 122 ? -3.015 -7.642 5.246 1.00 89.12 122 ILE A N 1
ATOM 977 C CA . ILE A 1 122 ? -1.918 -7.445 4.303 1.00 89.12 122 ILE A CA 1
ATOM 978 C C . ILE A 1 122 ? -1.967 -8.587 3.295 1.00 89.12 122 ILE A C 1
ATOM 980 O O . ILE A 1 122 ? -1.805 -9.750 3.658 1.00 89.12 122 ILE A O 1
ATOM 984 N N . ALA A 1 123 ? -2.213 -8.269 2.025 1.00 92.25 123 ALA A N 1
ATOM 985 C CA . ALA A 1 123 ? -2.017 -9.237 0.955 1.00 92.25 123 ALA A CA 1
ATOM 986 C C . ALA A 1 123 ? -0.531 -9.300 0.634 1.00 92.25 123 ALA A C 1
ATOM 988 O O . ALA A 1 123 ? 0.113 -8.260 0.499 1.00 92.25 123 ALA A O 1
ATOM 989 N N . LEU A 1 124 ? 0.003 -10.506 0.482 1.00 94.25 124 LEU A N 1
ATOM 990 C CA . LEU A 1 124 ? 1.399 -10.679 0.119 1.00 94.25 124 LEU A CA 1
ATOM 991 C C . LEU A 1 124 ? 1.606 -11.841 -0.842 1.00 94.25 124 LEU A C 1
ATOM 993 O O . LEU A 1 124 ? 0.831 -12.798 -0.862 1.00 94.25 124 LEU A O 1
ATOM 997 N N . VAL A 1 125 ? 2.667 -11.747 -1.634 1.00 95.44 125 VAL A N 1
ATOM 998 C CA . VAL A 1 125 ? 3.202 -12.856 -2.421 1.00 95.44 125 VAL A CA 1
ATOM 999 C C . VAL A 1 125 ? 4.633 -13.107 -1.980 1.00 95.44 125 VAL A C 1
ATOM 1001 O O . VAL A 1 125 ? 5.417 -12.163 -1.871 1.00 95.44 125 VAL A O 1
ATOM 1004 N N . LYS A 1 126 ? 4.949 -14.374 -1.717 1.00 94.81 126 LYS A N 1
ATOM 1005 C CA . LYS A 1 126 ? 6.259 -14.840 -1.246 1.00 94.81 126 LYS A CA 1
ATOM 1006 C C . LYS A 1 126 ? 6.652 -16.139 -1.941 1.00 94.81 126 LYS A C 1
ATOM 1008 O O . LYS A 1 126 ? 5.804 -16.787 -2.561 1.00 94.81 126 LYS A O 1
ATOM 1013 N N . PHE A 1 127 ? 7.895 -16.579 -1.776 1.00 94.50 127 PHE A N 1
ATOM 1014 C CA . PHE A 1 127 ? 8.261 -17.935 -2.172 1.00 94.50 127 PHE A CA 1
ATOM 1015 C C . PHE A 1 127 ? 7.642 -18.946 -1.200 1.00 94.50 127 PHE A C 1
ATOM 1017 O O . PHE A 1 127 ? 7.527 -18.715 0.009 1.00 94.50 127 PHE A O 1
ATOM 1024 N N . ALA A 1 128 ? 7.236 -20.102 -1.719 1.00 93.25 128 ALA A N 1
ATOM 1025 C CA . ALA A 1 128 ? 6.664 -21.165 -0.896 1.00 93.25 128 ALA A CA 1
ATOM 1026 C C . ALA A 1 128 ? 7.680 -21.750 0.104 1.00 93.25 128 ALA A C 1
ATOM 1028 O O . ALA A 1 128 ? 7.283 -22.316 1.123 1.00 93.25 128 ALA A O 1
ATOM 1029 N N . SER A 1 129 ? 8.978 -21.603 -0.183 1.00 91.25 129 SER A N 1
ATOM 1030 C CA . SER A 1 129 ? 10.085 -21.980 0.699 1.00 91.25 129 SER A CA 1
ATOM 1031 C C . SER A 1 129 ? 10.317 -21.017 1.858 1.00 91.25 129 SER A C 1
ATOM 1033 O O . SER A 1 129 ? 10.954 -21.418 2.827 1.00 91.25 129 SER A O 1
ATOM 1035 N N . ASP A 1 130 ? 9.852 -19.772 1.748 1.00 90.25 130 ASP A N 1
ATOM 1036 C CA . ASP A 1 130 ? 10.192 -18.732 2.715 1.00 90.25 130 ASP A CA 1
ATOM 1037 C C . ASP A 1 130 ? 9.350 -18.882 3.975 1.00 90.25 130 ASP A C 1
ATOM 1039 O O . ASP A 1 130 ? 8.118 -18.988 3.903 1.00 90.25 130 ASP A O 1
ATOM 1043 N N . ASP A 1 131 ? 10.016 -18.850 5.125 1.00 85.56 131 ASP A N 1
ATOM 1044 C CA . ASP A 1 131 ? 9.358 -18.762 6.418 1.00 85.56 131 ASP A CA 1
ATOM 1045 C C . ASP A 1 131 ? 9.279 -17.295 6.849 1.00 85.56 131 ASP A C 1
ATOM 1047 O O . ASP A 1 131 ? 10.294 -16.614 6.989 1.00 85.56 131 ASP A O 1
ATOM 1051 N N . LEU A 1 132 ? 8.054 -16.798 7.022 1.00 83.62 132 LEU A N 1
ATOM 1052 C CA . LEU A 1 132 ? 7.805 -15.429 7.477 1.00 83.62 132 LEU A CA 1
ATOM 1053 C C . LEU A 1 132 ? 7.784 -15.324 9.010 1.00 83.62 132 LEU A C 1
ATOM 1055 O O . LEU A 1 132 ? 7.438 -14.268 9.534 1.00 83.62 132 LEU A O 1
ATOM 1059 N N . SER A 1 133 ? 8.097 -16.400 9.744 1.00 76.56 133 SER A N 1
ATOM 1060 C CA . SER A 1 133 ? 8.291 -16.328 11.197 1.00 76.56 133 SER A CA 1
ATOM 1061 C C . SER A 1 133 ? 9.581 -15.620 11.603 1.00 76.56 133 SER A C 1
ATOM 1063 O O . SER A 1 133 ? 9.673 -15.132 12.728 1.00 76.56 133 SER A O 1
ATOM 1065 N N . ASP A 1 134 ? 10.578 -15.590 10.718 1.00 65.56 134 ASP A N 1
ATOM 1066 C CA . ASP A 1 134 ? 11.922 -15.125 11.044 1.00 65.56 134 ASP A CA 1
ATOM 1067 C C . ASP A 1 134 ? 12.079 -13.626 10.744 1.00 65.56 134 ASP A C 1
ATOM 1069 O O . ASP A 1 134 ? 11.615 -13.136 9.715 1.00 65.56 134 ASP A O 1
ATOM 1073 N N . GLU A 1 135 ? 12.816 -12.900 11.598 1.00 55.91 135 GLU A N 1
ATOM 1074 C CA . GLU A 1 135 ? 13.145 -11.461 11.451 1.00 55.91 135 GLU A CA 1
ATOM 1075 C C . GLU A 1 135 ? 13.842 -11.104 10.116 1.00 55.91 135 GLU A C 1
ATOM 1077 O O . GLU A 1 135 ? 14.037 -9.933 9.800 1.00 55.91 135 GLU A O 1
ATOM 1082 N N . HIS A 1 136 ? 14.222 -12.099 9.310 1.00 50.41 136 HIS A N 1
ATOM 1083 C CA . HIS A 1 136 ? 14.867 -11.943 8.004 1.00 50.41 136 HIS A CA 1
ATOM 1084 C C . HIS A 1 136 ? 13.991 -12.403 6.818 1.00 50.41 136 HIS A C 1
ATOM 1086 O O . HIS A 1 136 ? 14.484 -12.506 5.692 1.00 50.41 136 HIS A O 1
ATOM 1092 N N . GLY A 1 137 ? 12.702 -12.678 7.054 1.00 56.16 137 GLY A N 1
ATOM 1093 C CA . GLY A 1 137 ? 11.766 -13.278 6.093 1.00 56.16 137 GLY A CA 1
ATOM 1094 C C . GLY A 1 137 ? 11.289 -12.378 4.944 1.00 56.16 137 GLY A C 1
ATOM 1095 O O . GLY A 1 137 ? 10.525 -12.828 4.098 1.00 56.16 137 GLY A O 1
ATOM 1096 N N . GLU A 1 138 ? 11.727 -11.121 4.857 1.00 63.84 138 GLU A N 1
ATOM 1097 C CA . GLU A 1 138 ? 11.236 -10.179 3.833 1.00 63.84 138 GLU A CA 1
ATOM 1098 C C . GLU A 1 138 ? 11.974 -10.259 2.483 1.00 63.84 138 GLU A C 1
ATOM 1100 O O . GLU A 1 138 ? 11.657 -9.520 1.542 1.00 63.84 138 GLU A O 1
ATOM 1105 N N . ASN A 1 139 ? 12.952 -11.162 2.354 1.00 71.88 139 ASN A N 1
ATOM 1106 C CA . ASN A 1 139 ? 13.792 -11.299 1.163 1.00 71.88 139 ASN A CA 1
ATOM 1107 C C . ASN A 1 139 ? 13.008 -11.819 -0.053 1.00 71.88 139 ASN A C 1
ATOM 1109 O O . ASN A 1 139 ? 13.077 -12.989 -0.412 1.00 71.88 139 ASN A O 1
ATOM 1113 N N . GLY A 1 140 ? 12.311 -10.916 -0.739 1.00 78.75 140 GLY A N 1
ATOM 1114 C CA . GLY A 1 140 ? 11.466 -11.261 -1.877 1.00 78.75 140 GLY A CA 1
ATOM 1115 C C . GLY A 1 140 ? 10.001 -11.415 -1.499 1.00 78.75 140 GLY A C 1
ATOM 1116 O O . GLY A 1 140 ? 9.321 -12.253 -2.067 1.00 78.75 140 GLY A O 1
ATOM 1117 N N . VAL A 1 141 ? 9.495 -10.614 -0.564 1.00 90.06 141 VAL A N 1
ATOM 1118 C CA . VAL A 1 141 ? 8.051 -10.490 -0.344 1.00 90.06 141 VAL A CA 1
ATOM 1119 C C . VAL A 1 141 ? 7.552 -9.227 -1.034 1.00 90.06 141 VAL A C 1
ATOM 1121 O O . VAL A 1 141 ? 8.158 -8.162 -0.922 1.00 90.06 141 VAL A O 1
ATOM 1124 N N . ILE A 1 142 ? 6.435 -9.338 -1.751 1.00 89.50 142 ILE A N 1
ATOM 1125 C CA . ILE A 1 142 ? 5.666 -8.175 -2.201 1.00 89.50 142 ILE A CA 1
ATOM 1126 C C . ILE A 1 142 ? 4.392 -8.139 -1.393 1.00 89.50 142 ILE A C 1
ATOM 1128 O O . ILE A 1 142 ? 3.549 -9.022 -1.534 1.00 89.50 142 ILE A O 1
ATOM 1132 N N . SER A 1 143 ? 4.267 -7.123 -0.549 1.00 91.69 143 SER A N 1
ATOM 1133 C CA . SER A 1 143 ? 3.122 -6.922 0.323 1.00 91.69 143 SER A CA 1
ATOM 1134 C C . SER A 1 143 ? 2.410 -5.613 0.003 1.00 91.69 143 SER A C 1
ATOM 1136 O O . SER A 1 143 ? 2.984 -4.647 -0.512 1.00 91.69 143 SER A O 1
ATOM 1138 N N . THR A 1 144 ? 1.117 -5.596 0.289 1.00 90.12 144 THR A N 1
ATOM 1139 C CA . THR A 1 144 ? 0.271 -4.421 0.146 1.00 90.12 144 THR A CA 1
ATOM 1140 C C . THR A 1 144 ? -0.869 -4.471 1.138 1.00 90.12 144 THR A C 1
ATOM 1142 O O . THR A 1 144 ? -1.343 -5.549 1.515 1.00 90.12 144 THR A O 1
ATOM 1145 N N . ASP A 1 145 ? -1.331 -3.296 1.546 1.00 84.69 145 ASP A N 1
ATOM 1146 C CA . ASP A 1 145 ? -2.530 -3.202 2.351 1.00 84.69 145 ASP A CA 1
ATOM 1147 C C . ASP A 1 145 ? -3.742 -3.617 1.504 1.00 84.69 145 ASP A C 1
ATOM 1149 O O . ASP A 1 145 ? -4.161 -2.940 0.561 1.00 84.69 145 ASP A O 1
ATOM 1153 N N . ALA A 1 146 ? -4.289 -4.782 1.831 1.00 79.75 146 ALA A N 1
ATOM 1154 C CA . ALA A 1 146 ? -5.531 -5.282 1.266 1.00 79.75 146 ALA A CA 1
ATOM 1155 C C . ALA A 1 146 ? -6.736 -4.914 2.136 1.00 79.75 146 ALA A C 1
ATOM 1157 O O . ALA A 1 146 ? -7.877 -5.246 1.787 1.00 79.75 146 ALA A O 1
ATOM 1158 N N . SER A 1 147 ? -6.509 -4.237 3.264 1.00 66.75 147 SER A N 1
ATOM 1159 C CA . SER A 1 147 ? -7.572 -3.810 4.150 1.00 66.75 147 SER A CA 1
ATOM 1160 C C . SER A 1 147 ? -8.406 -2.712 3.507 1.00 66.75 147 SER A C 1
ATOM 1162 O O . SER A 1 147 ? -7.917 -1.761 2.904 1.00 66.75 147 SER A O 1
ATOM 1164 N N . TRP A 1 148 ? -9.725 -2.878 3.623 1.00 61.06 148 TRP A N 1
ATOM 1165 C CA . TRP A 1 148 ? -10.684 -1.779 3.565 1.00 61.06 148 TRP A CA 1
ATOM 1166 C C . TRP A 1 148 ? -10.558 -0.841 2.347 1.00 61.06 148 TRP A C 1
ATOM 1168 O O . TRP A 1 148 ? -10.830 0.358 2.451 1.00 61.06 148 TRP A O 1
ATOM 1178 N N . ASN A 1 149 ? -10.262 -1.373 1.153 1.00 67.69 149 ASN A N 1
ATOM 1179 C CA . ASN A 1 149 ? -10.510 -0.610 -0.072 1.00 67.69 149 ASN A CA 1
ATOM 1180 C C . ASN A 1 149 ? -12.020 -0.301 -0.197 1.00 67.69 149 ASN A C 1
ATOM 1182 O O . ASN A 1 149 ? -12.866 -1.002 0.371 1.00 67.69 149 ASN A O 1
ATOM 1186 N N . ALA A 1 150 ? -12.374 0.785 -0.893 1.00 73.19 150 ALA A N 1
ATOM 1187 C CA . ALA A 1 150 ? -13.765 1.246 -0.979 1.00 73.19 150 ALA A CA 1
ATOM 1188 C C . ALA A 1 150 ? -14.725 0.132 -1.447 1.00 73.19 150 ALA A C 1
ATOM 1190 O O . ALA A 1 150 ? -15.836 0.004 -0.928 1.00 73.19 150 ALA A O 1
ATOM 1191 N N . ASP A 1 151 ? -14.252 -0.736 -2.343 1.00 72.44 151 ASP A N 1
ATOM 1192 C CA . ASP A 1 151 ? -15.017 -1.858 -2.888 1.00 72.44 151 ASP A CA 1
ATOM 1193 C C . ASP A 1 151 ? -15.232 -2.999 -1.884 1.00 72.44 151 ASP A C 1
ATOM 1195 O O . ASP A 1 151 ? -16.253 -3.690 -1.935 1.00 72.44 151 ASP A O 1
ATOM 1199 N N . ALA A 1 152 ? -14.281 -3.229 -0.978 1.00 70.38 152 ALA A N 1
ATOM 1200 C CA . ALA A 1 152 ? -14.390 -4.197 0.103 1.00 70.38 152 ALA A CA 1
ATOM 1201 C C . ALA A 1 152 ? -15.368 -3.698 1.172 1.00 70.38 152 ALA A C 1
ATOM 1203 O O . ALA A 1 152 ? -16.203 -4.479 1.628 1.00 70.38 152 ALA A O 1
ATOM 1204 N N . LYS A 1 153 ? -15.340 -2.394 1.499 1.00 71.81 153 LYS A N 1
ATOM 1205 C CA . LYS A 1 153 ? -16.313 -1.760 2.412 1.00 71.81 153 LYS A CA 1
ATOM 1206 C C . LYS A 1 153 ? -17.739 -1.811 1.863 1.00 71.81 153 LYS A C 1
ATOM 1208 O O . LYS A 1 153 ? -18.689 -2.029 2.611 1.00 71.81 153 LYS A O 1
ATOM 1213 N N . ALA A 1 154 ? -17.889 -1.608 0.554 1.00 77.56 154 ALA A N 1
ATOM 1214 C CA . ALA A 1 154 ? -19.185 -1.623 -0.119 1.00 77.56 154 ALA A CA 1
ATOM 1215 C C . ALA A 1 154 ? -19.768 -3.041 -0.287 1.00 77.56 154 ALA A C 1
ATOM 1217 O O . ALA A 1 154 ? -20.965 -3.195 -0.557 1.00 77.56 154 ALA A O 1
ATOM 1218 N N . ASP A 1 155 ? -18.960 -4.095 -0.128 1.00 77.19 155 ASP A N 1
ATOM 1219 C CA . ASP A 1 155 ? -19.419 -5.470 -0.292 1.00 77.19 155 ASP A CA 1
ATOM 1220 C C . ASP A 1 155 ? -20.255 -5.932 0.898 1.00 77.19 155 ASP A C 1
ATOM 1222 O O . ASP A 1 155 ? -19.771 -6.139 2.012 1.00 77.19 155 ASP A O 1
ATOM 1226 N N . LYS A 1 156 ? -21.540 -6.173 0.629 1.00 78.94 156 LYS A N 1
ATOM 1227 C CA . LYS A 1 156 ? -22.521 -6.620 1.626 1.00 78.94 156 LYS A CA 1
ATOM 1228 C C . LYS A 1 156 ? -22.101 -7.902 2.341 1.00 78.94 156 LYS A C 1
ATOM 1230 O O . LYS A 1 156 ? -22.552 -8.132 3.460 1.00 78.94 156 LYS A O 1
ATOM 1235 N N . PHE A 1 157 ? -21.310 -8.760 1.698 1.00 72.88 157 PHE A N 1
ATOM 1236 C CA . PHE A 1 157 ? -20.820 -9.985 2.327 1.00 72.88 157 PHE A CA 1
ATOM 1237 C C . PHE A 1 157 ? -19.711 -9.690 3.338 1.00 72.88 157 PHE A C 1
ATOM 1239 O O . PHE A 1 157 ? -19.812 -10.132 4.480 1.00 72.88 157 PHE A O 1
ATOM 1246 N N . THR A 1 158 ? -18.721 -8.885 2.946 1.00 68.19 158 THR A N 1
ATOM 1247 C CA . THR A 1 158 ? -17.650 -8.408 3.830 1.00 68.19 158 THR A CA 1
ATOM 1248 C C . THR A 1 158 ? -18.237 -7.671 5.035 1.00 68.19 158 THR A C 1
ATOM 1250 O O . THR A 1 158 ? -17.974 -8.053 6.170 1.00 68.19 158 THR A O 1
ATOM 1253 N N . ALA A 1 159 ? -19.154 -6.724 4.807 1.00 68.00 159 ALA A N 1
ATOM 1254 C CA . ALA A 1 159 ? -19.795 -5.946 5.871 1.00 68.00 159 ALA A CA 1
ATOM 1255 C C . ALA A 1 159 ? -20.638 -6.792 6.849 1.00 68.00 159 ALA A C 1
ATOM 1257 O O . ALA A 1 159 ? -20.767 -6.453 8.025 1.00 68.00 159 ALA A O 1
ATOM 1258 N N . LYS A 1 160 ? -21.241 -7.898 6.387 1.00 69.44 160 LYS A N 1
ATOM 1259 C CA . LYS A 1 160 ? -21.995 -8.816 7.261 1.00 69.44 160 LYS A CA 1
ATOM 1260 C C . LYS A 1 160 ? -21.081 -9.731 8.074 1.00 69.44 160 LYS A C 1
ATOM 1262 O O . LYS A 1 160 ? -21.416 -10.040 9.217 1.00 69.44 160 LYS A O 1
ATOM 1267 N N . ASN A 1 161 ? -19.959 -10.151 7.495 1.00 64.81 161 ASN A N 1
ATOM 1268 C CA . ASN A 1 161 ? -19.018 -11.079 8.121 1.00 64.81 161 ASN A CA 1
ATOM 1269 C C . ASN A 1 161 ? -17.971 -10.395 9.000 1.00 64.81 161 ASN A C 1
ATOM 1271 O O . ASN A 1 161 ? -17.306 -11.084 9.763 1.00 64.81 161 ASN A O 1
ATOM 1275 N N . ASP A 1 162 ? -17.881 -9.068 8.968 1.00 60.28 162 ASP A N 1
ATOM 1276 C CA . ASP A 1 162 ? -17.059 -8.258 9.876 1.00 60.28 162 ASP A CA 1
ATOM 1277 C C . ASP A 1 162 ? -17.327 -8.555 11.364 1.00 60.28 162 ASP A C 1
ATOM 1279 O O . ASP A 1 162 ? -16.454 -8.478 12.222 1.00 60.28 162 ASP A O 1
ATOM 1283 N N . LYS A 1 163 ? -18.547 -9.009 11.672 1.00 60.34 163 LYS A N 1
ATOM 1284 C CA . LYS A 1 163 ? -18.965 -9.402 13.025 1.00 60.34 163 LYS A CA 1
ATOM 1285 C C . LYS A 1 163 ? -18.573 -10.835 13.411 1.00 60.34 163 LYS A C 1
ATOM 1287 O O . LYS A 1 163 ? -18.814 -11.238 14.550 1.00 60.34 163 LYS A O 1
ATOM 1292 N N . LEU A 1 164 ? -18.027 -11.634 12.491 1.00 50.62 164 LEU A N 1
ATOM 1293 C CA . LEU A 1 164 ? -17.663 -13.035 12.726 1.00 50.62 164 LEU A CA 1
ATOM 1294 C C . LEU A 1 164 ? -16.190 -13.154 13.148 1.00 50.62 164 LEU A C 1
ATOM 1296 O O . LEU A 1 164 ? -15.295 -12.536 12.579 1.00 50.62 164 LEU A O 1
ATOM 1300 N N . LYS A 1 165 ? -15.923 -13.966 14.178 1.00 51.28 165 LYS A N 1
ATOM 1301 C CA . LYS A 1 165 ? -14.570 -14.186 14.718 1.00 51.28 165 LYS A CA 1
ATOM 1302 C C . LYS A 1 165 ? -13.673 -14.915 13.705 1.00 51.28 165 LYS A C 1
ATOM 1304 O O . LYS A 1 165 ? -14.126 -15.892 13.119 1.00 51.28 165 LYS A O 1
ATOM 1309 N N . LYS A 1 166 ? -12.417 -14.449 13.596 1.00 48.62 166 LYS A N 1
ATOM 1310 C CA . LYS A 1 166 ? -11.177 -14.988 12.970 1.00 48.62 166 LYS A CA 1
ATOM 1311 C C . LYS A 1 166 ? -11.230 -15.722 11.608 1.00 48.62 166 LYS A C 1
ATOM 1313 O O . LYS A 1 166 ? -10.299 -15.545 10.844 1.00 48.62 166 LYS A O 1
ATOM 1318 N N . ASN A 1 167 ? -12.273 -16.474 11.253 1.00 44.88 167 ASN A N 1
ATOM 1319 C CA . ASN A 1 167 ? -12.183 -17.498 10.197 1.00 44.88 167 ASN A CA 1
ATOM 1320 C C . ASN A 1 167 ? -13.007 -17.210 8.928 1.00 44.88 167 ASN A C 1
ATOM 1322 O O . ASN A 1 167 ? -12.987 -18.009 8.001 1.00 44.88 167 ASN A O 1
ATOM 1326 N N . TYR A 1 168 ? -13.767 -16.113 8.874 1.00 53.31 168 TYR A N 1
ATOM 1327 C CA . TYR A 1 168 ? -14.581 -15.759 7.693 1.00 53.31 168 TYR A CA 1
ATOM 1328 C C . TYR A 1 168 ? -14.295 -14.364 7.138 1.00 53.31 168 TYR A C 1
ATOM 1330 O O . TYR A 1 168 ? -14.966 -13.921 6.204 1.00 53.31 168 TYR A O 1
ATOM 1338 N N . TRP A 1 169 ? -13.295 -13.687 7.707 1.00 48.25 169 TRP A N 1
ATOM 1339 C CA . TRP A 1 169 ? -12.899 -12.340 7.314 1.00 48.25 169 TRP A CA 1
ATOM 1340 C C . TRP A 1 169 ? -11.842 -12.326 6.210 1.00 48.25 169 TRP A C 1
ATOM 1342 O O . TRP A 1 169 ? -11.264 -11.293 5.936 1.00 48.25 169 TRP A O 1
ATOM 1352 N N . ALA A 1 170 ? -11.621 -13.450 5.532 1.00 57.25 170 ALA A N 1
ATOM 1353 C CA . ALA A 1 170 ? -10.827 -13.521 4.317 1.00 57.25 170 ALA A CA 1
ATOM 1354 C C . ALA A 1 170 ? -11.282 -12.459 3.293 1.00 57.25 170 ALA A C 1
ATOM 1356 O O . ALA A 1 170 ? -12.415 -12.579 2.794 1.00 57.25 170 ALA A O 1
ATOM 1357 N N . PRO A 1 171 ? -10.472 -11.431 2.940 1.00 64.81 171 PRO A N 1
ATOM 1358 C CA . PRO A 1 171 ? -10.786 -10.590 1.798 1.00 64.81 171 PRO A CA 1
ATOM 1359 C C . PRO A 1 171 ? -11.023 -11.521 0.618 1.00 64.81 171 PRO A C 1
ATOM 1361 O O . PRO A 1 171 ? -10.231 -12.418 0.326 1.00 64.81 171 PRO A O 1
ATOM 1364 N N . ARG A 1 172 ? -12.172 -11.363 -0.042 1.00 81.56 172 ARG A N 1
ATOM 1365 C CA . ARG A 1 172 ? -12.487 -12.186 -1.210 1.00 81.56 172 ARG A CA 1
ATOM 1366 C C . ARG A 1 172 ? -11.309 -12.139 -2.175 1.00 81.56 172 ARG A C 1
ATOM 1368 O O . ARG A 1 172 ? -10.746 -11.071 -2.382 1.00 81.56 172 ARG A O 1
ATOM 1375 N N . TRP A 1 173 ? -11.010 -13.270 -2.808 1.00 87.31 173 TRP A N 1
ATOM 1376 C CA . TRP A 1 173 ? -9.897 -13.431 -3.750 1.00 87.31 173 TRP A CA 1
ATOM 1377 C C . TRP A 1 173 ? -9.700 -12.237 -4.691 1.00 87.31 173 TRP A C 1
ATOM 1379 O O . TRP A 1 173 ? -8.599 -11.715 -4.814 1.00 87.31 173 TRP A O 1
ATOM 1389 N N . LYS A 1 174 ? -10.796 -11.731 -5.269 1.00 87.81 174 LYS A N 1
ATOM 1390 C CA . LYS A 1 174 ? -10.780 -10.552 -6.143 1.00 87.81 174 LYS A CA 1
ATOM 1391 C C . LYS A 1 174 ? -10.123 -9.313 -5.509 1.00 87.81 174 LYS A C 1
ATOM 1393 O O . LYS A 1 174 ? -9.461 -8.573 -6.215 1.00 87.81 174 LYS A O 1
ATOM 1398 N N . TYR A 1 175 ? -10.291 -9.076 -4.208 1.00 86.94 175 TYR A N 1
ATOM 1399 C CA . TYR A 1 175 ? -9.723 -7.920 -3.509 1.00 86.94 175 TYR A CA 1
ATOM 1400 C C . TYR A 1 175 ? -8.229 -8.084 -3.268 1.00 86.94 175 TYR A C 1
ATOM 1402 O O . TYR A 1 175 ? -7.488 -7.139 -3.507 1.00 86.94 175 TYR A O 1
ATOM 1410 N N . VAL A 1 176 ? -7.802 -9.286 -2.873 1.00 88.81 176 VAL A N 1
ATOM 1411 C CA . VAL A 1 176 ? -6.383 -9.640 -2.717 1.00 88.81 176 VAL A CA 1
ATOM 1412 C C . VAL A 1 176 ? -5.654 -9.450 -4.045 1.00 88.81 176 VAL A C 1
ATOM 1414 O O . VAL A 1 176 ? -4.673 -8.716 -4.115 1.00 88.81 176 VAL A O 1
ATOM 1417 N N . VAL A 1 177 ? -6.193 -10.029 -5.122 1.00 90.56 177 VAL A N 1
ATOM 1418 C CA . VAL A 1 177 ? -5.623 -9.897 -6.467 1.00 90.56 177 VAL A CA 1
ATOM 1419 C C . VAL A 1 177 ? -5.606 -8.440 -6.925 1.00 90.56 177 VAL A C 1
ATOM 1421 O O . VAL A 1 177 ? -4.586 -7.976 -7.423 1.00 90.56 177 VAL A O 1
ATOM 1424 N N . ASN A 1 178 ? -6.701 -7.697 -6.740 1.00 89.44 178 ASN A N 1
ATOM 1425 C CA . ASN A 1 178 ? -6.759 -6.295 -7.152 1.00 89.44 178 ASN A CA 1
ATOM 1426 C C . ASN A 1 178 ? -5.762 -5.422 -6.381 1.00 89.44 178 ASN A C 1
ATOM 1428 O O . ASN A 1 178 ? -5.137 -4.562 -6.993 1.00 89.44 178 ASN A O 1
ATOM 1432 N N . ALA A 1 179 ? -5.603 -5.637 -5.072 1.00 90.00 179 ALA A N 1
ATOM 1433 C CA . ALA A 1 179 ? -4.634 -4.905 -4.262 1.00 90.00 179 ALA A CA 1
ATOM 1434 C C . ALA A 1 179 ? -3.202 -5.195 -4.735 1.00 90.00 179 ALA A C 1
ATOM 1436 O O . ALA A 1 179 ? -2.455 -4.264 -5.025 1.00 90.00 179 ALA A O 1
ATOM 1437 N N . LEU A 1 180 ? -2.852 -6.473 -4.918 1.00 91.31 180 LEU A N 1
ATOM 1438 C CA . LEU A 1 180 ? -1.530 -6.884 -5.400 1.00 91.31 180 LEU A CA 1
ATOM 1439 C C . LEU A 1 180 ? -1.230 -6.350 -6.806 1.00 91.31 180 LEU A C 1
ATOM 1441 O O . LEU A 1 180 ? -0.153 -5.803 -7.032 1.00 91.31 180 LEU A O 1
ATOM 1445 N N . ARG A 1 181 ? -2.185 -6.442 -7.742 1.00 90.62 181 ARG A N 1
ATOM 1446 C CA . ARG A 1 181 ? -2.029 -5.877 -9.094 1.00 90.62 181 ARG A CA 1
ATOM 1447 C C . ARG A 1 181 ? -1.869 -4.365 -9.060 1.00 90.62 181 ARG A C 1
ATOM 1449 O O . ARG A 1 181 ? -1.006 -3.839 -9.750 1.00 90.62 181 ARG A O 1
ATOM 1456 N N . LYS A 1 182 ? -2.666 -3.666 -8.246 1.00 88.56 182 LYS A N 1
ATOM 1457 C CA . LYS A 1 182 ? -2.538 -2.217 -8.069 1.00 88.56 182 LYS A CA 1
ATOM 1458 C C . LYS A 1 182 ? -1.134 -1.856 -7.578 1.00 88.56 182 LYS A C 1
ATOM 1460 O O . LYS A 1 182 ? -0.504 -0.979 -8.151 1.00 88.56 182 LYS A O 1
ATOM 1465 N N . THR A 1 183 ? -0.605 -2.591 -6.605 1.00 86.62 183 THR A N 1
ATOM 1466 C CA . THR A 1 183 ? 0.772 -2.412 -6.130 1.00 86.62 183 THR A CA 1
ATOM 1467 C C . THR A 1 183 ? 1.811 -2.703 -7.208 1.00 86.62 183 THR A C 1
ATOM 1469 O O . THR A 1 183 ? 2.758 -1.934 -7.344 1.00 86.62 183 THR A O 1
ATOM 1472 N N . ALA A 1 184 ? 1.619 -3.742 -8.023 1.00 85.62 184 ALA A N 1
ATOM 1473 C CA . ALA A 1 184 ? 2.479 -3.998 -9.177 1.00 85.62 184 ALA A CA 1
ATOM 1474 C C . ALA A 1 184 ? 2.405 -2.879 -10.233 1.00 85.62 184 ALA A C 1
ATOM 1476 O O . ALA A 1 184 ? 3.370 -2.659 -10.949 1.00 85.62 184 ALA A O 1
ATOM 1477 N N . TYR A 1 185 ? 1.296 -2.145 -10.327 1.00 83.69 185 TYR A N 1
ATOM 1478 C CA . TYR A 1 185 ? 1.180 -0.982 -11.211 1.00 83.69 185 TYR A CA 1
ATOM 1479 C C . TYR A 1 185 ? 1.793 0.295 -10.630 1.00 83.69 185 TYR A C 1
ATOM 1481 O O . TYR A 1 185 ? 2.243 1.145 -11.392 1.00 83.69 185 TYR A O 1
ATOM 1489 N N . GLU A 1 186 ? 1.803 0.441 -9.305 1.00 81.88 186 GLU A N 1
ATOM 1490 C CA . GLU A 1 186 ? 2.221 1.673 -8.624 1.00 81.88 186 GLU A CA 1
ATOM 1491 C C . GLU A 1 186 ? 3.697 1.674 -8.186 1.00 81.88 186 GLU A C 1
ATOM 1493 O O . GLU A 1 186 ? 4.289 2.744 -8.089 1.00 81.88 186 GLU A O 1
ATOM 1498 N N . ARG A 1 187 ? 4.321 0.512 -7.937 1.00 71.06 187 ARG A N 1
ATOM 1499 C CA . ARG A 1 187 ? 5.693 0.416 -7.386 1.00 71.06 187 ARG A CA 1
ATOM 1500 C C . ARG A 1 187 ? 6.822 0.431 -8.438 1.00 71.06 187 ARG A C 1
ATOM 1502 O O . ARG A 1 187 ? 7.799 -0.302 -8.292 1.00 71.06 187 ARG A O 1
ATOM 1509 N N . TYR A 1 188 ? 6.706 1.247 -9.490 1.00 69.12 188 TYR A N 1
ATOM 1510 C CA . TYR A 1 188 ? 7.689 1.292 -10.587 1.00 69.12 188 TYR A CA 1
ATOM 1511 C C . TYR A 1 188 ? 7.902 2.676 -11.192 1.00 69.12 188 TYR A C 1
ATOM 1513 O O . TYR A 1 188 ? 6.978 3.485 -11.268 1.00 69.12 188 TYR A O 1
ATOM 1521 N N . GLU A 1 189 ? 9.120 2.921 -11.683 1.00 60.81 189 GLU A N 1
ATOM 1522 C CA . GLU A 1 189 ? 9.418 4.068 -12.544 1.00 60.81 189 GLU A CA 1
ATOM 1523 C C . GLU A 1 189 ? 8.908 3.830 -13.975 1.00 60.81 189 GLU A C 1
ATOM 1525 O O . GLU A 1 189 ? 8.589 2.704 -14.363 1.00 60.81 189 GLU A O 1
ATOM 1530 N N . LYS A 1 190 ? 8.862 4.899 -14.786 1.00 58.12 190 LYS A N 1
ATOM 1531 C CA . LYS A 1 190 ? 8.305 4.946 -16.158 1.00 58.12 190 LYS A CA 1
ATOM 1532 C C . LYS A 1 190 ? 8.905 3.969 -17.194 1.00 58.12 190 LYS A C 1
ATOM 1534 O O . LYS A 1 190 ? 8.552 4.070 -18.357 1.00 58.12 190 LYS A O 1
ATOM 1539 N N . ASN A 1 191 ? 9.756 3.024 -16.803 1.00 61.59 191 ASN A N 1
ATOM 1540 C CA . ASN A 1 191 ? 10.407 2.053 -17.689 1.00 61.59 191 ASN A CA 1
ATOM 1541 C C . ASN A 1 191 ? 10.417 0.616 -17.124 1.00 61.59 191 ASN A C 1
ATOM 1543 O O . ASN A 1 191 ? 11.181 -0.221 -17.597 1.00 61.59 191 ASN A O 1
ATOM 1547 N N . GLY A 1 192 ? 9.628 0.323 -16.082 1.00 63.66 192 GLY A N 1
ATOM 1548 C CA . GLY A 1 192 ? 9.600 -1.009 -15.459 1.00 63.66 192 GLY A CA 1
ATOM 1549 C C . GLY A 1 192 ? 10.785 -1.313 -14.532 1.00 63.66 192 GLY A C 1
ATOM 1550 O O . GLY A 1 192 ? 10.879 -2.428 -14.017 1.00 63.66 192 GLY A O 1
ATOM 1551 N N . THR A 1 193 ? 11.655 -0.328 -14.279 1.00 72.75 193 THR A N 1
ATOM 1552 C CA . THR A 1 193 ? 12.698 -0.394 -13.247 1.00 72.75 193 THR A CA 1
ATOM 1553 C C . THR A 1 193 ? 12.044 -0.423 -11.870 1.00 72.75 193 THR A C 1
ATOM 1555 O O . THR A 1 193 ? 11.253 0.464 -11.528 1.00 72.75 193 THR A O 1
ATOM 1558 N N . TYR A 1 194 ? 12.341 -1.474 -11.102 1.00 68.25 194 TYR A N 1
ATOM 1559 C CA . TYR A 1 194 ? 11.855 -1.629 -9.734 1.00 68.25 194 TYR A CA 1
ATOM 1560 C C . TYR A 1 194 ? 12.357 -0.471 -8.873 1.00 68.25 194 TYR A C 1
ATOM 1562 O O . TYR A 1 194 ? 13.562 -0.258 -8.765 1.00 68.25 194 TYR A O 1
ATOM 1570 N N . ILE A 1 195 ? 11.431 0.265 -8.256 1.00 68.06 195 ILE A N 1
ATOM 1571 C CA . ILE A 1 195 ? 11.783 1.248 -7.233 1.00 68.06 195 ILE A CA 1
ATOM 1572 C C . ILE A 1 195 ? 11.925 0.460 -5.932 1.00 68.06 195 ILE A C 1
ATOM 1574 O O . ILE A 1 195 ? 10.929 -0.137 -5.496 1.00 68.06 195 ILE A O 1
ATOM 1578 N N . PRO A 1 196 ? 13.114 0.434 -5.301 1.00 66.62 196 PRO A N 1
ATOM 1579 C CA . PRO A 1 196 ? 13.242 -0.107 -3.960 1.00 66.62 196 PRO A CA 1
ATOM 1580 C C . PRO A 1 196 ? 12.200 0.574 -3.086 1.00 66.62 196 PRO A C 1
ATOM 1582 O O . PRO A 1 196 ? 12.071 1.798 -3.119 1.00 66.62 196 PRO A O 1
ATOM 1585 N N . GLU A 1 197 ? 11.424 -0.216 -2.341 1.00 65.62 197 GLU A N 1
ATOM 1586 C CA . GLU A 1 197 ? 10.591 0.358 -1.288 1.00 65.62 197 GLU A CA 1
ATOM 1587 C C . GLU A 1 197 ? 11.516 1.253 -0.466 1.00 65.62 197 GLU A C 1
ATOM 1589 O O . GLU A 1 197 ? 12.564 0.745 -0.051 1.00 65.62 197 GLU A O 1
ATOM 1594 N N . PRO A 1 198 ? 11.232 2.571 -0.356 1.00 58.69 198 PRO A N 1
ATOM 1595 C CA . PRO A 1 198 ? 12.087 3.444 0.425 1.00 58.69 198 PRO A CA 1
ATOM 1596 C C . PRO A 1 198 ? 12.204 2.752 1.767 1.00 58.69 198 PRO A C 1
ATOM 1598 O O . PRO A 1 198 ? 11.156 2.463 2.356 1.00 58.69 198 PRO A O 1
ATOM 1601 N N . GLU A 1 199 ? 13.434 2.372 2.154 1.00 54.81 199 GLU A N 1
ATOM 1602 C CA . GLU A 1 199 ? 13.672 1.726 3.444 1.00 54.81 199 GLU A CA 1
ATOM 1603 C C . GLU A 1 199 ? 12.851 2.542 4.424 1.00 54.81 199 GLU A C 1
ATOM 1605 O O . GLU A 1 199 ? 13.050 3.766 4.425 1.00 54.81 199 GLU A O 1
ATOM 1610 N N . PRO A 1 200 ? 11.828 1.932 5.067 1.00 48.06 200 PRO A N 1
ATOM 1611 C CA . PRO A 1 200 ? 10.845 2.684 5.831 1.00 48.06 200 PRO A CA 1
ATOM 1612 C C . PRO A 1 200 ? 11.692 3.544 6.717 1.00 48.06 200 PRO A C 1
ATOM 1614 O O . PRO A 1 200 ? 12.447 2.914 7.456 1.00 48.06 200 PRO A O 1
ATOM 1617 N N . GLU A 1 201 ? 11.692 4.881 6.504 1.00 39.31 201 GLU A N 1
ATOM 1618 C CA . GLU A 1 201 ? 12.703 5.758 7.100 1.00 39.31 201 GLU A CA 1
ATOM 1619 C C . GLU A 1 201 ? 12.765 5.272 8.516 1.00 39.31 201 GLU A C 1
ATOM 1621 O O . GLU A 1 201 ? 11.754 5.350 9.228 1.00 39.31 201 GLU A O 1
ATOM 1626 N N . VAL A 1 202 ? 13.865 4.579 8.841 1.00 36.97 202 VAL A N 1
ATOM 1627 C CA . VAL A 1 202 ? 14.020 4.049 10.169 1.00 36.97 202 VAL A CA 1
ATOM 1628 C C . VAL A 1 202 ? 14.242 5.372 10.828 1.00 36.97 202 VAL A C 1
ATOM 1630 O O . VAL A 1 202 ? 15.323 5.951 10.733 1.00 36.97 202 VAL A O 1
ATOM 1633 N N . VAL A 1 203 ? 13.145 5.940 11.330 1.00 39.56 203 VAL A N 1
ATOM 1634 C CA . VAL A 1 203 ? 13.151 6.949 12.347 1.00 39.56 203 VAL A CA 1
ATOM 1635 C C . VAL A 1 203 ? 13.974 6.204 13.347 1.00 39.56 203 VAL A C 1
ATOM 1637 O O . VAL A 1 203 ? 13.464 5.271 13.974 1.00 39.56 203 VAL A O 1
ATOM 1640 N N . GLU A 1 204 ? 15.290 6.442 13.293 1.00 36.75 204 GLU A N 1
ATOM 1641 C CA . GLU A 1 204 ? 16.224 5.753 14.135 1.00 36.75 204 GLU A CA 1
ATOM 1642 C C . GLU A 1 204 ? 15.551 5.902 15.467 1.00 36.75 204 GLU A C 1
ATOM 1644 O O . GLU A 1 204 ? 15.200 7.018 15.876 1.00 36.75 204 GLU A O 1
ATOM 1649 N N . GLY A 1 205 ? 15.251 4.760 16.068 1.00 38.19 205 GLY A N 1
ATOM 1650 C CA . GLY A 1 205 ? 14.902 4.710 17.453 1.00 38.19 205 GLY A CA 1
ATOM 1651 C C . GLY A 1 205 ? 16.115 5.227 18.222 1.00 38.19 205 GLY A C 1
ATOM 1652 O O . GLY A 1 205 ? 16.721 4.500 18.996 1.00 38.19 205 GLY A O 1
ATOM 1653 N N . GLY A 1 206 ? 16.414 6.525 18.136 1.00 35.41 206 GLY A N 1
ATOM 1654 C CA . GLY A 1 206 ? 16.160 7.385 19.261 1.00 35.41 206 GLY A CA 1
ATOM 1655 C C . GLY A 1 206 ? 14.871 6.935 19.931 1.00 35.41 206 GLY A C 1
ATOM 1656 O O . GLY A 1 206 ? 13.810 7.518 19.748 1.00 35.41 206 GLY A O 1
ATOM 1657 N N . ASN A 1 207 ? 15.013 5.891 20.748 1.00 40.53 207 ASN A N 1
ATOM 1658 C CA . ASN A 1 207 ? 14.728 5.915 22.171 1.00 40.53 207 ASN A CA 1
ATOM 1659 C C . ASN A 1 207 ? 14.872 7.340 22.736 1.00 40.53 207 ASN A C 1
ATOM 1661 O O . ASN A 1 207 ? 15.804 7.685 23.462 1.00 40.53 207 ASN A O 1
ATOM 1665 N N . LYS A 1 208 ? 13.935 8.180 22.321 1.00 47.81 208 LYS A N 1
ATOM 1666 C CA . LYS A 1 208 ? 13.478 9.431 22.887 1.00 47.81 208 LYS A CA 1
ATOM 1667 C C . LYS A 1 208 ? 11.967 9.484 22.566 1.00 47.81 208 LYS A C 1
ATOM 1669 O O . LYS A 1 208 ? 11.492 10.450 21.999 1.00 47.81 208 LYS A O 1
ATOM 1674 N N . ASP A 1 209 ? 11.217 8.410 22.794 1.00 43.88 209 ASP A N 1
ATOM 1675 C CA . ASP A 1 209 ? 10.470 8.177 24.043 1.00 43.88 209 ASP A CA 1
ATOM 1676 C C . ASP A 1 209 ? 11.202 8.453 25.374 1.00 43.88 209 ASP A C 1
ATOM 1678 O O . ASP A 1 209 ? 11.127 7.710 26.345 1.00 43.88 209 ASP A O 1
ATOM 1682 N N . GLY A 1 210 ? 11.837 9.614 25.488 1.00 43.09 210 GLY A N 1
ATOM 1683 C CA . GLY A 1 210 ? 11.267 10.529 26.445 1.00 43.09 210 GLY A CA 1
ATOM 1684 C C . GLY A 1 210 ? 10.163 11.214 25.644 1.00 43.09 210 GLY A C 1
ATOM 1685 O O . GLY A 1 210 ? 10.466 11.874 24.664 1.00 43.09 210 GLY A O 1
ATOM 1686 N N . ASP A 1 211 ? 8.912 11.277 26.068 1.00 45.56 211 ASP A N 1
ATOM 1687 C CA . ASP A 1 211 ? 8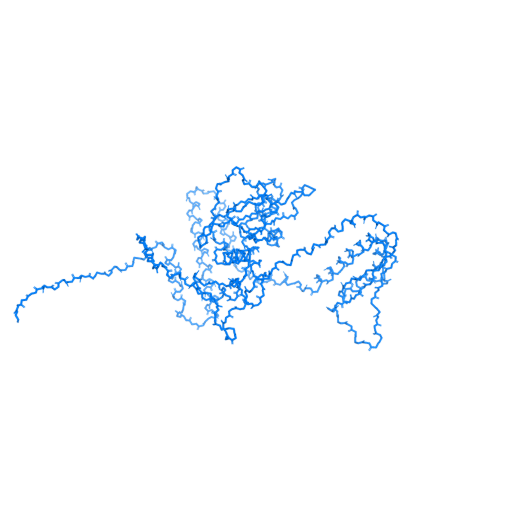.521 11.801 27.381 1.00 45.56 211 ASP A CA 1
ATOM 1688 C C . ASP A 1 211 ? 9.553 12.741 28.045 1.00 45.56 211 ASP A C 1
ATOM 1690 O O . ASP A 1 211 ? 9.490 13.040 29.231 1.00 45.56 211 ASP A O 1
ATOM 1694 N N . ASN A 1 212 ? 10.436 13.353 27.245 1.00 45.25 212 ASN A N 1
ATOM 1695 C CA . ASN A 1 212 ? 10.742 14.740 27.409 1.00 45.25 212 ASN A CA 1
ATOM 1696 C C . ASN A 1 212 ? 9.491 15.418 26.860 1.00 45.25 212 ASN A C 1
ATOM 1698 O O . ASN A 1 212 ? 9.434 15.874 25.719 1.00 45.25 212 ASN A O 1
ATOM 1702 N N . ASP A 1 213 ? 8.458 15.422 27.701 1.00 52.38 213 ASP A N 1
ATOM 1703 C CA . ASP A 1 213 ? 7.460 16.471 27.781 1.00 52.38 213 ASP A CA 1
ATOM 1704 C C . ASP A 1 213 ? 8.250 17.760 28.042 1.00 52.38 213 ASP A C 1
ATOM 1706 O O . ASP A 1 213 ? 8.243 18.319 29.138 1.00 52.38 213 ASP A O 1
ATOM 1710 N N . SER A 1 214 ? 9.066 18.157 27.056 1.00 52.66 214 SER A N 1
ATOM 1711 C CA . SER A 1 214 ? 9.813 19.386 27.052 1.00 52.66 214 SER A CA 1
ATOM 1712 C C . SER A 1 214 ? 8.705 20.405 27.104 1.00 52.66 214 SER A C 1
ATOM 1714 O O . SER A 1 214 ? 8.007 20.646 26.120 1.00 52.66 214 SER A O 1
ATOM 1716 N N . GLN A 1 215 ? 8.477 20.916 28.311 1.00 66.19 215 GLN A N 1
ATOM 1717 C CA . GLN A 1 215 ? 7.471 21.926 28.597 1.00 66.19 215 GLN A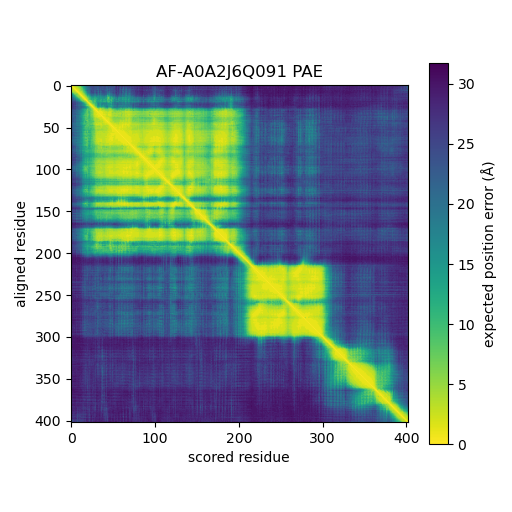 CA 1
ATOM 1718 C C . GLN A 1 215 ? 7.694 23.182 27.745 1.00 66.19 215 GLN A C 1
ATOM 1720 O O . GLN A 1 215 ? 6.823 24.047 27.702 1.00 66.19 215 GLN A O 1
ATOM 1725 N N . GLU A 1 216 ? 8.851 23.254 27.089 1.00 83.88 216 GLU A N 1
ATOM 1726 C CA . GLU A 1 216 ? 9.237 24.202 26.069 1.00 83.88 216 GLU A CA 1
ATOM 1727 C C . GLU A 1 216 ? 8.265 24.184 24.888 1.00 83.88 216 GLU A C 1
ATOM 1729 O O . GLU A 1 216 ? 7.945 23.158 24.281 1.00 83.88 216 GLU A O 1
ATOM 1734 N N . GLU A 1 217 ? 7.774 25.377 24.582 1.00 91.06 217 GLU A N 1
ATOM 1735 C CA . GLU A 1 217 ? 6.958 25.626 23.410 1.00 91.06 217 GLU A CA 1
ATOM 1736 C C . GLU A 1 217 ? 7.821 25.457 22.157 1.00 91.06 217 GLU A C 1
ATOM 1738 O O . GLU A 1 217 ? 8.916 26.011 22.062 1.00 91.06 217 GLU A O 1
ATOM 1743 N N . ARG A 1 218 ? 7.317 24.698 21.183 1.00 93.75 218 ARG A N 1
ATOM 1744 C CA . ARG A 1 218 ? 7.939 24.542 19.867 1.00 93.75 218 ARG A CA 1
ATOM 1745 C C . ARG A 1 218 ? 7.045 25.153 18.794 1.00 93.75 218 ARG A C 1
ATOM 1747 O O . ARG A 1 218 ? 5.826 25.218 18.959 1.00 93.75 218 ARG A O 1
ATOM 1754 N N . GLU A 1 219 ? 7.654 25.593 17.701 1.00 95.81 219 GLU A N 1
ATOM 1755 C CA . GLU A 1 219 ? 6.942 26.045 16.505 1.00 95.81 219 GLU A CA 1
ATOM 1756 C C . GLU A 1 219 ? 7.012 24.941 15.439 1.00 95.81 219 GLU A C 1
ATOM 1758 O O . GLU A 1 219 ? 8.095 24.457 15.115 1.00 95.81 219 GLU A O 1
ATOM 1763 N N . GLU A 1 220 ? 5.866 24.524 14.903 1.00 96.19 220 GLU A N 1
ATOM 1764 C CA . GLU A 1 220 ? 5.768 23.500 13.857 1.00 96.19 220 GLU A CA 1
ATOM 1765 C C . GLU A 1 220 ? 5.050 24.075 12.629 1.00 96.19 220 GLU A C 1
ATOM 1767 O O . GLU A 1 220 ? 4.035 24.766 12.756 1.00 96.19 220 GLU A O 1
ATOM 1772 N N . LEU A 1 221 ? 5.582 23.805 11.434 1.00 96.44 221 LEU A N 1
ATOM 1773 C CA . LEU A 1 221 ? 4.971 24.210 10.169 1.00 96.44 221 LEU A CA 1
ATOM 1774 C C . LEU A 1 221 ? 4.073 23.092 9.632 1.00 96.44 221 LEU A C 1
ATOM 1776 O O . LEU A 1 221 ? 4.460 21.925 9.608 1.00 96.44 221 LEU A O 1
ATOM 1780 N N . MET A 1 222 ? 2.880 23.462 9.172 1.00 96.50 222 MET A N 1
ATOM 1781 C CA . MET A 1 222 ? 1.938 22.566 8.504 1.00 96.50 222 MET A CA 1
ATOM 1782 C C . MET A 1 222 ? 1.493 23.196 7.185 1.00 96.50 222 MET A C 1
ATOM 1784 O O . MET A 1 222 ? 1.149 24.376 7.143 1.00 96.50 222 MET A O 1
ATOM 1788 N N . GLU A 1 223 ? 1.484 22.412 6.112 1.00 97.12 223 GLU A N 1
ATOM 1789 C CA . GLU A 1 223 ? 1.017 22.860 4.800 1.00 97.12 223 GLU A CA 1
ATOM 1790 C C . GLU A 1 223 ? -0.497 22.644 4.680 1.00 97.12 223 GLU A C 1
ATOM 1792 O O . GLU A 1 223 ? -1.008 21.563 4.973 1.00 97.12 223 GLU A O 1
ATOM 1797 N N . VAL A 1 224 ? -1.234 23.671 4.255 1.00 96.94 224 VAL A N 1
ATOM 1798 C CA . VAL A 1 224 ? -2.688 23.610 4.038 1.00 96.94 224 VAL A CA 1
ATOM 1799 C C . VAL A 1 224 ? -3.078 24.321 2.747 1.00 96.94 224 VAL A C 1
ATOM 1801 O O . VAL A 1 224 ? -2.414 25.258 2.312 1.00 96.94 224 VAL A O 1
ATOM 1804 N N . PHE A 1 225 ? -4.194 23.928 2.132 1.00 95.50 225 PHE A N 1
ATOM 1805 C CA . PHE A 1 225 ? -4.705 24.642 0.961 1.00 95.50 225 PHE A CA 1
ATOM 1806 C C . PHE A 1 225 ? -5.126 26.070 1.316 1.00 95.50 225 PHE A C 1
ATOM 1808 O O . PHE A 1 225 ? -5.883 26.291 2.267 1.00 95.50 225 PHE A O 1
ATOM 1815 N N . GLN A 1 226 ? -4.740 27.041 0.485 1.00 95.38 226 GLN A N 1
ATOM 1816 C CA . GLN A 1 226 ? -5.113 28.442 0.671 1.00 95.38 226 GLN A CA 1
ATOM 1817 C C . GLN A 1 226 ? -6.631 28.624 0.782 1.00 95.38 226 GLN A C 1
ATOM 1819 O O . GLN A 1 226 ? -7.107 29.449 1.561 1.00 95.38 226 GLN A O 1
ATOM 1824 N N . GLY A 1 227 ? -7.416 27.854 0.026 1.00 93.94 227 GLY A N 1
ATOM 1825 C CA . GLY A 1 227 ? -8.875 27.908 0.079 1.00 93.94 227 GLY A CA 1
ATOM 1826 C C . GLY A 1 227 ? -9.477 27.385 1.390 1.00 93.94 227 GLY A C 1
ATOM 1827 O O . GLY A 1 227 ? -10.559 27.835 1.773 1.00 93.94 227 GLY A O 1
ATOM 1828 N N . ALA A 1 228 ? -8.767 26.511 2.109 1.00 96.44 228 ALA A N 1
ATOM 1829 C CA . ALA A 1 228 ? -9.184 25.982 3.405 1.00 96.44 228 ALA A CA 1
ATOM 1830 C C . ALA A 1 228 ? -8.870 26.942 4.568 1.00 96.44 228 ALA A C 1
ATOM 1832 O O . ALA A 1 228 ? -9.563 26.911 5.585 1.00 96.44 228 ALA A O 1
ATOM 1833 N N . THR A 1 229 ? -7.903 27.859 4.420 1.00 96.38 229 THR A N 1
ATOM 1834 C CA . THR A 1 229 ? -7.507 28.812 5.484 1.00 96.38 229 THR A CA 1
ATOM 1835 C C . THR A 1 229 ? -8.692 29.604 6.048 1.00 96.38 229 THR A C 1
ATOM 1837 O O . THR A 1 229 ? -8.850 29.718 7.262 1.00 96.38 229 THR A O 1
ATOM 1840 N N . GLY A 1 230 ? -9.602 30.078 5.190 1.00 95.50 230 GLY A N 1
ATOM 1841 C CA . GLY A 1 230 ? -10.805 30.796 5.620 1.00 95.50 230 GLY A CA 1
ATOM 1842 C C . GLY A 1 230 ? -11.769 29.938 6.450 1.00 95.50 230 GLY A C 1
ATOM 1843 O O . GLY A 1 230 ? -12.419 30.453 7.361 1.00 95.50 230 GLY A O 1
ATOM 1844 N N . LYS A 1 231 ? -11.842 28.629 6.176 1.00 96.62 231 LYS A N 1
ATOM 1845 C CA . LYS A 1 231 ? -12.645 27.669 6.952 1.00 96.62 231 LYS A CA 1
ATOM 1846 C C . LYS A 1 231 ? -11.997 27.348 8.295 1.00 96.62 231 LYS A C 1
ATOM 1848 O O . LYS A 1 231 ? -12.705 27.314 9.296 1.00 96.62 231 LYS A O 1
ATOM 1853 N N . ILE A 1 232 ? -10.670 27.207 8.321 1.00 97.25 232 ILE A N 1
ATOM 1854 C CA . ILE A 1 232 ? -9.897 27.004 9.554 1.00 97.25 232 ILE A CA 1
ATOM 1855 C C . ILE A 1 232 ? -10.058 28.211 10.492 1.00 97.25 232 ILE A C 1
ATOM 1857 O O . ILE A 1 232 ? -10.282 28.037 11.687 1.00 97.25 232 ILE A O 1
ATOM 1861 N N . ILE A 1 233 ? -10.018 29.441 9.961 1.00 97.06 233 ILE A N 1
ATOM 1862 C CA . ILE A 1 233 ? -10.284 30.667 10.737 1.00 97.06 233 ILE A CA 1
ATOM 1863 C C . ILE A 1 233 ? -11.743 30.686 11.220 1.00 97.06 233 ILE A C 1
ATOM 1865 O O . ILE A 1 233 ? -12.023 30.929 12.398 1.00 97.06 233 ILE A O 1
ATOM 1869 N N . GLY A 1 234 ? -12.683 30.396 10.321 1.00 96.56 234 GLY A N 1
ATOM 1870 C CA . GLY A 1 234 ? -14.115 30.461 10.588 1.00 96.56 234 GLY A CA 1
ATOM 1871 C C . GLY A 1 234 ? -14.647 31.895 10.674 1.00 96.56 234 GLY A C 1
ATOM 1872 O O . GLY A 1 234 ? -13.918 32.887 10.606 1.00 96.56 234 GLY A O 1
ATOM 1873 N N . THR A 1 235 ? -15.964 32.032 10.827 1.00 96.50 235 THR A N 1
ATOM 1874 C CA . THR A 1 235 ? -16.625 33.343 10.919 1.00 96.50 235 THR A CA 1
ATOM 1875 C C . THR A 1 235 ? -16.112 34.113 12.134 1.00 96.50 235 THR A C 1
ATOM 1877 O O . THR A 1 235 ? -16.257 33.647 13.263 1.00 96.50 235 THR A O 1
ATOM 1880 N N . ARG A 1 236 ? -15.519 35.294 11.905 1.00 95.06 236 ARG A N 1
ATOM 1881 C CA . ARG A 1 236 ? -14.906 36.144 12.948 1.00 95.06 236 ARG A CA 1
ATOM 1882 C C . ARG A 1 236 ? -13.809 35.444 13.766 1.00 95.06 236 ARG A C 1
ATOM 1884 O O . ARG A 1 236 ? -13.581 35.812 14.913 1.00 95.06 236 ARG A O 1
ATOM 1891 N N . GLY A 1 237 ? -13.151 34.428 13.207 1.00 96.50 237 GLY A N 1
ATOM 1892 C CA . GLY A 1 237 ? -12.123 33.680 13.933 1.00 96.50 237 GLY A CA 1
ATOM 1893 C C . GLY A 1 237 ? -12.671 32.685 14.961 1.00 96.50 237 GLY A C 1
ATOM 1894 O O . GLY A 1 237 ? -11.905 32.180 15.774 1.00 96.50 237 GLY A O 1
ATOM 1895 N N . ALA A 1 238 ? -13.978 32.396 14.972 1.00 97.44 238 ALA A N 1
ATOM 1896 C CA . ALA A 1 238 ? -14.564 31.516 15.984 1.00 97.44 238 ALA A CA 1
ATOM 1897 C C . ALA A 1 238 ? -13.975 30.094 15.952 1.00 97.44 238 ALA A C 1
ATOM 1899 O O . ALA A 1 238 ? -13.715 29.519 17.007 1.00 97.44 238 ALA A O 1
ATOM 1900 N N . LYS A 1 239 ? -13.718 29.547 14.755 1.00 97.31 239 LYS A N 1
ATOM 1901 C CA . LYS A 1 239 ? -13.251 28.163 14.598 1.00 97.31 239 LYS A CA 1
ATOM 1902 C C . LYS A 1 239 ? -11.794 28.006 15.017 1.00 97.31 239 LYS A C 1
ATOM 1904 O O . LYS A 1 239 ? -11.474 27.083 15.756 1.00 97.31 239 LYS A O 1
ATOM 1909 N N . ILE A 1 240 ? -10.925 28.941 14.638 1.00 97.69 240 ILE A N 1
ATOM 1910 C CA . ILE A 1 240 ? -9.524 28.904 15.074 1.00 97.69 240 ILE A CA 1
ATOM 1911 C C . ILE A 1 240 ? -9.401 29.085 16.592 1.00 97.69 240 ILE A C 1
ATOM 1913 O O . ILE A 1 240 ? -8.570 28.429 17.210 1.00 97.69 240 ILE A O 1
ATOM 1917 N N . GLN A 1 241 ? -10.253 29.907 17.215 1.00 98.00 241 GLN A N 1
ATOM 1918 C CA . GLN A 1 241 ? -10.281 30.049 18.675 1.00 98.00 241 GLN A CA 1
ATOM 1919 C C . GLN A 1 241 ? -10.788 28.777 19.370 1.00 98.00 241 GLN A C 1
ATOM 1921 O O . GLN A 1 241 ? -10.254 28.391 20.407 1.00 98.00 241 GLN A O 1
ATOM 1926 N N . GLU A 1 242 ? -11.776 28.093 18.788 1.00 97.75 242 GLU A N 1
ATOM 1927 C CA . GLU A 1 242 ? -12.221 26.774 19.249 1.00 97.75 242 GLU A CA 1
ATOM 1928 C C . GLU A 1 242 ? -11.088 25.745 19.158 1.00 97.75 242 GLU A C 1
ATOM 1930 O O . GLU A 1 242 ? -10.825 25.049 20.135 1.00 97.75 242 GLU A O 1
ATOM 1935 N N . ILE A 1 243 ? -10.370 25.691 18.030 1.00 97.94 243 ILE A N 1
ATOM 1936 C CA . ILE A 1 243 ? -9.226 24.788 17.845 1.00 97.94 243 ILE A CA 1
ATOM 1937 C C . ILE A 1 243 ? -8.150 25.083 18.891 1.00 97.94 243 ILE A C 1
ATOM 1939 O O . ILE A 1 243 ? -7.737 24.153 19.573 1.00 97.94 243 ILE A O 1
ATOM 1943 N N . LYS A 1 244 ? -7.761 26.354 19.086 1.00 97.94 244 LYS A N 1
ATOM 1944 C CA . LYS A 1 244 ? -6.784 26.758 20.116 1.00 97.94 244 LYS A CA 1
ATOM 1945 C C . LYS A 1 244 ? -7.202 26.311 21.515 1.00 97.94 244 LYS A C 1
ATOM 1947 O O . LYS A 1 244 ? -6.396 25.755 22.254 1.00 97.94 244 LYS A O 1
ATOM 1952 N N . LYS A 1 245 ? -8.474 26.518 21.866 1.00 97.75 245 LYS A N 1
ATOM 1953 C CA . LYS A 1 245 ? -9.021 26.135 23.172 1.00 97.75 245 LYS A CA 1
ATOM 1954 C C . LYS A 1 245 ? -9.023 24.618 23.376 1.00 97.75 245 LYS A C 1
ATOM 1956 O O . LYS A 1 245 ? -8.714 24.163 24.472 1.00 97.75 245 LYS A O 1
ATOM 1961 N N . THR A 1 246 ? -9.393 23.854 22.351 1.00 97.00 246 THR A N 1
ATOM 1962 C CA . THR A 1 246 ? -9.507 22.391 22.426 1.00 97.00 246 THR A CA 1
ATOM 1963 C C . THR A 1 246 ? -8.142 21.710 22.418 1.00 97.00 246 THR A C 1
ATOM 1965 O O . THR A 1 246 ? -7.937 20.761 23.166 1.00 97.00 246 THR A O 1
ATOM 1968 N N . SER A 1 247 ? -7.204 22.185 21.596 1.00 96.75 247 SER A N 1
ATOM 1969 C CA . SER A 1 247 ? -5.866 21.595 21.498 1.00 96.75 247 SER A CA 1
ATOM 1970 C C . SER A 1 247 ? -4.906 22.077 22.584 1.00 96.75 247 SER A C 1
ATOM 1972 O O . SER A 1 247 ? -3.944 21.378 22.887 1.00 96.75 247 SER A O 1
ATOM 1974 N N . GLY A 1 248 ? -5.144 23.252 23.174 1.00 96.62 248 GLY A N 1
ATOM 1975 C CA . GLY A 1 248 ? -4.255 23.847 24.172 1.00 96.62 248 GLY A CA 1
ATOM 1976 C C . GLY A 1 248 ? -2.963 24.423 23.585 1.00 96.62 248 GLY A C 1
ATOM 1977 O O . GLY A 1 248 ? -1.974 24.546 24.305 1.00 96.62 248 GLY A O 1
ATOM 1978 N N . VAL A 1 249 ? -2.940 24.739 22.285 1.00 97.50 249 VAL A N 1
ATOM 1979 C CA . VAL A 1 249 ? -1.802 25.432 21.656 1.00 97.50 249 VAL A CA 1
ATOM 1980 C C . VAL A 1 249 ? -1.788 26.910 22.035 1.00 97.50 249 VAL A C 1
ATOM 1982 O O . VAL A 1 249 ? -2.840 27.534 22.185 1.00 97.50 249 VAL A O 1
ATOM 1985 N N . THR A 1 250 ? -0.589 27.471 22.155 1.00 96.94 250 THR A N 1
ATOM 1986 C CA . THR A 1 250 ? -0.364 28.874 22.513 1.00 96.94 250 THR A CA 1
ATOM 1987 C C . THR A 1 250 ? -0.840 29.793 21.394 1.00 96.94 250 THR A C 1
ATOM 1989 O O . THR A 1 250 ? -1.591 30.739 21.637 1.00 96.94 250 THR A O 1
ATOM 1992 N N . ASP A 1 251 ? -0.461 29.494 20.148 1.00 97.50 251 ASP A N 1
ATOM 1993 C CA . ASP A 1 251 ? -0.897 30.275 18.996 1.00 97.50 251 ASP A CA 1
ATOM 1994 C C . ASP A 1 251 ? -0.915 29.464 17.693 1.00 97.50 251 ASP A C 1
ATOM 1996 O O . ASP A 1 251 ? -0.278 28.422 17.557 1.00 97.50 251 ASP A O 1
ATOM 2000 N N . ILE A 1 252 ? -1.673 29.960 16.718 1.00 97.50 252 ILE A N 1
ATOM 2001 C CA . ILE A 1 252 ? -1.724 29.443 15.349 1.00 97.50 252 ILE A CA 1
ATOM 2002 C C . ILE A 1 252 ? -1.604 30.663 14.440 1.00 97.50 252 ILE A C 1
ATOM 2004 O O . ILE A 1 252 ? -2.558 31.442 14.321 1.00 97.50 252 ILE A O 1
ATOM 2008 N N . LYS A 1 253 ? -0.430 30.841 13.831 1.00 96.94 253 LYS A N 1
ATOM 2009 C CA . LYS A 1 253 ? -0.138 31.943 12.913 1.00 96.94 253 LYS A CA 1
ATOM 2010 C C . LYS A 1 253 ? -0.526 31.527 11.501 1.00 96.94 253 LYS A C 1
ATOM 2012 O O . LYS A 1 253 ? -0.031 30.541 10.956 1.00 96.94 253 LYS A O 1
ATOM 2017 N N . MET A 1 254 ? -1.429 32.304 10.919 1.00 95.00 254 MET A N 1
ATOM 2018 C CA . MET A 1 254 ? -1.790 32.179 9.512 1.00 95.00 254 MET A CA 1
ATOM 2019 C C . MET A 1 254 ? -0.725 32.863 8.646 1.00 95.00 254 MET A C 1
ATOM 2021 O O . MET A 1 254 ? -0.118 33.837 9.101 1.00 95.00 254 MET A O 1
ATOM 2025 N N . PRO A 1 255 ? -0.510 32.399 7.406 1.00 91.44 255 PRO A N 1
ATOM 2026 C CA . PRO A 1 255 ? 0.410 33.040 6.476 1.00 91.44 255 PRO A CA 1
ATOM 2027 C C . PRO A 1 255 ? 0.052 34.517 6.301 1.00 91.44 255 PRO A C 1
ATOM 2029 O O . PRO A 1 255 ? -1.114 34.870 6.087 1.00 91.44 255 PRO A O 1
ATOM 2032 N N . ALA A 1 256 ? 1.059 35.386 6.396 1.00 85.38 256 ALA A N 1
ATOM 2033 C CA . ALA A 1 256 ? 0.873 36.804 6.144 1.00 85.38 256 ALA A CA 1
ATOM 2034 C C . ALA A 1 256 ? 0.385 37.003 4.705 1.00 85.38 256 ALA A C 1
ATOM 2036 O O . ALA A 1 256 ? 0.876 36.384 3.758 1.00 85.38 256 ALA A O 1
ATOM 2037 N N . LYS A 1 257 ? -0.604 37.878 4.530 1.00 81.44 257 LYS A N 1
ATOM 2038 C CA . LYS A 1 257 ? -1.022 38.286 3.196 1.00 81.44 257 LYS A CA 1
ATOM 2039 C C . LYS A 1 257 ? 0.091 39.171 2.639 1.00 81.44 257 LYS A C 1
ATOM 2041 O O . LYS A 1 257 ? 0.223 40.303 3.086 1.00 81.44 257 LYS A O 1
ATOM 2046 N N . ASN A 1 258 ? 0.877 38.658 1.695 1.00 79.69 258 ASN A N 1
ATOM 2047 C CA . ASN A 1 258 ? 1.832 39.481 0.954 1.00 79.69 258 ASN A CA 1
ATOM 2048 C C . ASN A 1 258 ? 1.058 40.643 0.312 1.00 79.69 258 ASN A C 1
ATOM 2050 O O . ASN A 1 258 ? 0.204 40.405 -0.544 1.00 79.69 258 ASN A O 1
ATOM 2054 N N . GLU A 1 259 ? 1.300 41.874 0.770 1.00 69.31 259 GLU A N 1
ATOM 2055 C CA . GLU A 1 259 ? 0.576 43.065 0.297 1.00 69.31 259 GLU A CA 1
ATOM 2056 C C . GLU A 1 259 ? 0.921 43.386 -1.165 1.00 69.31 259 GLU A C 1
ATOM 2058 O O . GLU A 1 259 ? 0.043 43.801 -1.920 1.00 69.31 259 GLU A O 1
ATOM 2063 N N . ASP A 1 260 ? 2.148 43.055 -1.581 1.00 77.12 260 ASP A N 1
ATOM 2064 C CA . ASP A 1 260 ? 2.681 43.321 -2.923 1.00 77.12 260 ASP A CA 1
ATOM 2065 C C . ASP A 1 260 ? 2.681 42.091 -3.854 1.00 77.12 260 ASP A C 1
ATOM 2067 O O . ASP A 1 260 ? 3.057 42.182 -5.023 1.00 77.12 260 ASP A O 1
ATOM 2071 N N . GLY A 1 261 ? 2.278 40.916 -3.354 1.00 80.88 261 GLY A N 1
ATOM 2072 C CA . GLY A 1 261 ? 2.319 39.653 -4.099 1.00 80.88 261 GLY A CA 1
ATOM 2073 C C . GLY A 1 261 ? 0.981 39.276 -4.752 1.00 80.88 261 GLY A C 1
ATOM 2074 O O . GLY A 1 261 ? -0.084 39.604 -4.220 1.00 80.88 261 GLY A O 1
ATOM 2075 N N . PRO A 1 262 ? 0.987 38.530 -5.877 1.00 82.38 262 PRO A N 1
ATOM 2076 C CA . PRO A 1 262 ? -0.237 37.949 -6.418 1.00 82.38 262 PRO A CA 1
ATOM 2077 C C . PRO A 1 262 ? -0.892 37.048 -5.364 1.00 82.38 262 PRO A C 1
ATOM 2079 O O . PRO A 1 262 ? -0.237 36.217 -4.736 1.00 82.38 262 PRO A O 1
ATOM 2082 N N . ARG A 1 263 ? -2.202 37.229 -5.149 1.00 82.31 263 ARG A N 1
ATOM 2083 C CA . ARG A 1 263 ? -2.969 36.444 -4.174 1.00 82.31 263 ARG A CA 1
ATOM 2084 C C . ARG A 1 263 ? -2.885 34.952 -4.544 1.00 82.31 263 ARG A C 1
ATOM 2086 O O . ARG A 1 263 ? -3.313 34.624 -5.653 1.00 82.31 263 ARG A O 1
ATOM 2093 N N . PRO A 1 264 ? -2.429 34.067 -3.635 1.00 87.81 264 PRO A N 1
ATOM 2094 C CA . PRO A 1 264 ? -2.337 32.642 -3.927 1.00 87.81 264 PRO A CA 1
ATOM 2095 C C . PRO A 1 264 ? -3.694 32.064 -4.335 1.00 87.81 264 PRO A C 1
ATOM 2097 O O . PRO A 1 264 ? -4.743 32.452 -3.793 1.00 87.81 264 PRO A O 1
ATOM 2100 N N . LYS A 1 265 ? -3.692 31.152 -5.309 1.00 90.75 265 LYS A N 1
ATOM 2101 C CA . LYS A 1 265 ? -4.912 30.480 -5.779 1.00 90.75 265 LYS A CA 1
ATOM 2102 C C . LYS A 1 265 ? -5.438 29.546 -4.694 1.00 90.75 265 LYS A C 1
ATOM 2104 O O . LYS A 1 265 ? -4.682 28.990 -3.913 1.00 90.75 265 LYS A O 1
ATOM 2109 N N . ALA A 1 266 ? -6.748 29.293 -4.682 1.00 90.12 266 ALA A N 1
ATOM 2110 C CA . ALA A 1 266 ? -7.384 28.467 -3.648 1.00 90.12 266 ALA A CA 1
ATOM 2111 C C . ALA A 1 266 ? -6.805 27.040 -3.515 1.00 90.12 266 ALA A C 1
ATOM 2113 O O . ALA A 1 266 ? -6.916 26.446 -2.448 1.00 90.12 266 ALA A O 1
ATOM 2114 N N . ARG A 1 267 ? -6.206 26.500 -4.585 1.00 88.81 267 ARG A N 1
ATOM 2115 C CA . ARG A 1 267 ? -5.591 25.162 -4.627 1.00 88.81 267 ARG A CA 1
ATOM 2116 C C . ARG A 1 267 ? -4.085 25.158 -4.337 1.00 88.81 267 ARG A C 1
ATOM 2118 O O . ARG A 1 267 ? -3.489 24.091 -4.345 1.00 88.81 267 ARG A O 1
ATOM 2125 N N . GLU A 1 268 ? -3.472 26.318 -4.123 1.00 91.38 268 GLU A N 1
ATOM 2126 C CA . GLU A 1 268 ? -2.058 26.400 -3.750 1.00 91.38 268 GLU A CA 1
ATOM 2127 C C . GLU A 1 268 ? -1.891 26.076 -2.262 1.00 91.38 268 GLU A C 1
ATOM 2129 O O . GLU A 1 268 ? -2.754 26.412 -1.444 1.00 91.38 268 GLU A O 1
ATOM 2134 N N . 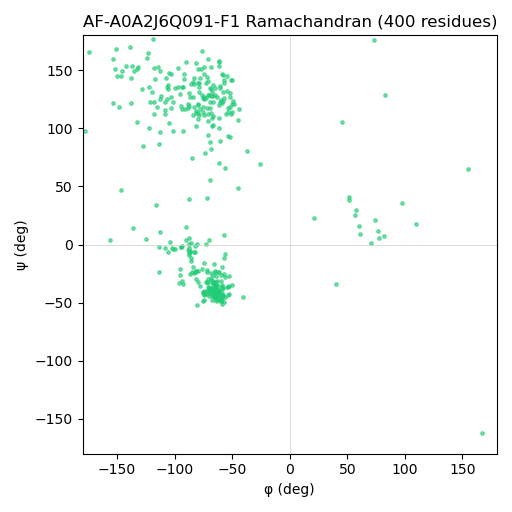LEU A 1 269 ? -0.800 25.384 -1.934 1.00 93.38 269 LEU A N 1
ATOM 2135 C CA . LEU A 1 269 ? -0.424 25.050 -0.564 1.00 93.38 269 LEU A CA 1
ATOM 2136 C C . LEU A 1 269 ? 0.244 26.254 0.093 1.00 93.38 269 LEU A C 1
ATOM 2138 O O . LEU A 1 269 ? 1.029 26.965 -0.536 1.00 93.38 269 LEU A O 1
ATOM 2142 N N . VAL A 1 270 ? -0.092 26.489 1.355 1.00 95.44 270 VAL A N 1
ATOM 2143 C CA . VAL A 1 270 ? 0.457 27.576 2.157 1.00 95.44 270 VAL A CA 1
ATOM 2144 C C . VAL A 1 270 ? 0.757 27.075 3.563 1.00 95.44 270 VAL A C 1
ATOM 2146 O O . VAL A 1 270 ? 0.007 26.278 4.126 1.00 95.44 270 VAL A O 1
ATOM 2149 N N . ASN A 1 271 ? 1.850 27.571 4.137 1.00 95.62 271 ASN A N 1
ATOM 2150 C CA . ASN A 1 271 ? 2.340 27.131 5.436 1.00 95.62 271 ASN A CA 1
ATOM 2151 C C . ASN A 1 271 ? 1.669 27.922 6.560 1.00 95.62 271 ASN A C 1
ATOM 2153 O O . ASN A 1 271 ? 1.692 29.155 6.571 1.00 95.62 271 ASN A O 1
ATOM 2157 N N . ILE A 1 272 ? 1.096 27.202 7.519 1.00 97.06 272 ILE A N 1
ATOM 2158 C CA . ILE A 1 272 ? 0.647 27.734 8.806 1.00 97.06 272 ILE A CA 1
ATOM 2159 C C . ILE A 1 272 ? 1.656 27.343 9.888 1.00 97.06 272 ILE A C 1
ATOM 2161 O O . ILE A 1 272 ? 2.252 26.268 9.826 1.00 97.06 272 ILE A O 1
ATOM 2165 N N . THR A 1 273 ? 1.843 28.202 10.889 1.00 97.44 273 THR A N 1
ATOM 2166 C CA . THR A 1 273 ? 2.741 27.930 12.022 1.00 97.44 273 THR A CA 1
ATOM 2167 C C . THR A 1 273 ? 1.916 27.663 13.274 1.00 97.44 273 THR A C 1
ATOM 2169 O O . THR A 1 273 ? 1.118 28.507 13.683 1.00 97.44 273 THR A O 1
ATOM 2172 N N . ILE A 1 274 ? 2.106 26.500 13.892 1.00 97.94 274 ILE A N 1
ATOM 2173 C CA . ILE A 1 274 ? 1.436 26.086 15.128 1.00 97.94 274 ILE A CA 1
ATOM 2174 C C . ILE A 1 274 ? 2.455 26.166 16.264 1.00 97.94 274 ILE A C 1
ATOM 2176 O O . ILE A 1 274 ? 3.525 25.570 16.177 1.00 97.94 274 ILE A O 1
ATOM 2180 N N . ILE A 1 275 ? 2.130 26.905 17.322 1.00 97.62 275 ILE A N 1
ATOM 2181 C CA . ILE A 1 275 ? 3.036 27.179 18.442 1.00 97.62 275 ILE A CA 1
ATOM 2182 C C . ILE A 1 275 ? 2.436 26.594 19.710 1.00 97.62 275 ILE A C 1
ATOM 2184 O O . ILE A 1 275 ? 1.322 26.953 20.093 1.00 97.62 275 ILE A O 1
ATOM 2188 N N . GLY A 1 276 ? 3.164 25.705 20.377 1.00 96.75 276 GLY A N 1
ATOM 2189 C CA . GLY A 1 276 ? 2.733 25.149 21.654 1.00 96.75 276 GLY A CA 1
ATOM 2190 C C . GLY A 1 276 ? 3.539 23.931 22.086 1.00 96.75 276 GLY A C 1
ATOM 2191 O O . GLY A 1 276 ? 4.629 23.663 21.591 1.00 96.75 276 GLY A O 1
ATOM 2192 N N . LYS A 1 277 ? 2.984 23.170 23.028 1.00 95.44 277 LYS A N 1
ATOM 2193 C CA . LYS A 1 277 ? 3.574 21.905 23.488 1.00 95.44 277 LYS A CA 1
ATOM 2194 C C . LYS A 1 277 ? 3.371 20.804 22.451 1.00 95.44 277 LYS A C 1
ATOM 2196 O O . LYS A 1 277 ? 2.359 20.802 21.752 1.00 95.44 277 LYS A O 1
ATOM 2201 N N . GLY A 1 278 ? 4.261 19.812 22.406 1.00 92.38 278 GLY A N 1
ATOM 2202 C CA . GLY A 1 278 ? 4.206 18.749 21.392 1.00 92.38 278 GLY A CA 1
ATOM 2203 C C . GLY A 1 278 ? 2.860 18.014 21.306 1.00 92.38 278 GLY A C 1
ATOM 2204 O O . GLY A 1 278 ? 2.316 17.857 20.214 1.00 92.38 278 GLY A O 1
ATOM 2205 N N . ARG A 1 279 ? 2.258 17.661 22.453 1.00 92.38 279 ARG A N 1
ATOM 2206 C CA . ARG A 1 279 ? 0.924 17.022 22.512 1.00 92.38 279 ARG A CA 1
ATOM 2207 C C . ARG A 1 279 ? -0.197 17.945 22.010 1.00 92.38 279 ARG A C 1
ATOM 2209 O O . ARG A 1 279 ? -1.115 17.501 21.317 1.00 92.38 279 ARG A O 1
ATOM 2216 N N . ALA A 1 280 ? -0.106 19.236 22.327 1.00 96.06 280 ALA A N 1
ATOM 2217 C CA . ALA A 1 280 ? -1.071 20.240 21.889 1.00 96.06 280 ALA A CA 1
ATOM 2218 C C . ALA A 1 280 ? -0.983 20.479 20.375 1.00 96.06 280 ALA A C 1
ATOM 2220 O O . ALA A 1 280 ? -2.008 20.533 19.697 1.00 96.06 280 ALA A O 1
ATOM 2221 N N . ILE A 1 281 ? 0.235 20.546 19.827 1.00 96.75 281 ILE A N 1
ATOM 2222 C CA . ILE A 1 281 ? 0.465 20.698 18.387 1.00 96.75 281 ILE A CA 1
ATOM 2223 C C . ILE A 1 281 ? -0.087 19.499 17.621 1.00 96.75 281 ILE A C 1
ATOM 2225 O O . ILE A 1 281 ? -0.830 19.696 16.662 1.00 96.75 281 ILE A O 1
ATOM 2229 N N . ALA A 1 282 ? 0.190 18.272 18.075 1.00 95.12 282 ALA A N 1
ATOM 2230 C CA . ALA A 1 282 ? -0.352 17.065 17.451 1.00 95.12 282 ALA A CA 1
ATOM 2231 C C . ALA A 1 282 ? -1.891 17.084 17.425 1.00 95.12 282 ALA A C 1
ATOM 2233 O O . ALA A 1 282 ? -2.507 16.831 16.391 1.00 95.12 282 ALA A O 1
ATOM 2234 N N . THR A 1 283 ? -2.520 17.486 18.534 1.00 95.94 283 THR A N 1
ATOM 2235 C CA . THR A 1 283 ? -3.983 17.621 18.616 1.00 95.94 283 THR A CA 1
ATOM 2236 C C . THR A 1 283 ? -4.509 18.701 17.665 1.00 95.94 283 THR A C 1
ATOM 2238 O O . THR A 1 283 ? -5.500 18.491 16.965 1.00 95.94 283 THR A O 1
ATOM 2241 N N . ALA A 1 284 ? -3.842 19.858 17.597 1.00 97.81 284 ALA A N 1
ATOM 2242 C CA . ALA A 1 284 ? -4.210 20.938 16.685 1.00 97.81 284 ALA A CA 1
ATOM 2243 C C . ALA A 1 284 ? -4.088 20.517 15.214 1.00 97.81 284 ALA A C 1
ATOM 2245 O O . ALA A 1 284 ? -4.974 20.837 14.426 1.00 97.81 284 ALA A O 1
ATOM 2246 N N . ARG A 1 285 ? -3.036 19.770 14.858 1.00 97.56 285 ARG A N 1
ATOM 2247 C CA . ARG A 1 285 ? -2.799 19.247 13.508 1.00 97.56 285 ARG A CA 1
ATOM 2248 C C . ARG A 1 285 ? -3.950 18.355 13.051 1.00 97.56 285 ARG A C 1
ATOM 2250 O O . ARG A 1 285 ? -4.493 18.580 11.974 1.00 97.56 285 ARG A O 1
ATOM 2257 N N . THR A 1 286 ? -4.398 17.433 13.903 1.00 96.88 286 THR A N 1
ATOM 2258 C CA . THR A 1 286 ? -5.557 16.570 13.622 1.00 96.88 286 THR A CA 1
ATOM 2259 C C . THR A 1 286 ? -6.844 17.376 13.430 1.00 96.88 286 THR A C 1
ATOM 2261 O O . THR A 1 286 ? -7.598 17.127 12.490 1.00 96.88 286 THR A O 1
ATOM 2264 N N . LEU A 1 287 ? -7.092 18.380 14.280 1.00 97.62 287 LEU A N 1
ATOM 2265 C CA . LEU A 1 287 ? -8.282 19.235 14.168 1.00 97.62 287 LEU A CA 1
ATOM 2266 C C . LEU A 1 287 ? -8.269 20.100 12.901 1.00 97.62 287 LEU A C 1
ATOM 2268 O O . LEU A 1 287 ? -9.309 20.276 12.268 1.00 97.62 287 LEU A O 1
ATOM 2272 N N . ILE A 1 288 ? -7.108 20.641 12.526 1.00 97.75 288 ILE A N 1
ATOM 2273 C CA . ILE A 1 288 ? -6.944 21.424 11.298 1.00 97.75 288 ILE A CA 1
ATOM 2274 C C . ILE A 1 288 ? -7.118 20.523 10.075 1.00 97.75 288 ILE A C 1
ATOM 2276 O O . ILE A 1 288 ? -7.842 20.902 9.156 1.00 97.75 288 ILE A O 1
ATOM 2280 N N . GLN A 1 289 ? -6.523 19.326 10.081 1.00 97.25 289 GLN A N 1
ATOM 2281 C CA . GLN A 1 289 ? -6.634 18.370 8.981 1.00 97.25 289 GLN A CA 1
ATOM 2282 C C . GLN A 1 289 ? -8.093 17.992 8.708 1.00 97.25 289 GLN A C 1
ATOM 2284 O O . GLN A 1 289 ? -8.527 18.050 7.564 1.00 97.25 289 GLN A O 1
ATOM 2289 N N . ALA A 1 290 ? -8.890 17.743 9.751 1.00 96.44 290 ALA A N 1
ATOM 2290 C CA . ALA A 1 290 ? -10.316 17.451 9.595 1.00 96.44 290 ALA A CA 1
ATOM 2291 C C . ALA A 1 290 ? -11.091 18.579 8.878 1.00 96.44 290 ALA A C 1
ATOM 2293 O O . ALA A 1 290 ? -11.972 18.312 8.063 1.00 96.44 290 ALA A O 1
ATOM 2294 N N . VAL A 1 291 ? -10.747 19.847 9.141 1.00 96.62 291 VAL A N 1
ATOM 2295 C CA . VAL A 1 291 ? -11.353 21.002 8.448 1.00 96.62 291 VAL A CA 1
ATOM 2296 C C . VAL A 1 291 ? -10.891 21.085 6.990 1.00 96.62 291 VAL A C 1
ATOM 2298 O O . VAL A 1 291 ? -11.671 21.466 6.113 1.00 96.62 291 VAL A O 1
ATOM 2301 N N . VAL A 1 292 ? -9.630 20.740 6.716 1.00 96.44 292 VAL A N 1
ATOM 2302 C CA . VAL A 1 292 ? -9.093 20.672 5.349 1.00 96.44 292 VAL A CA 1
ATOM 2303 C C . VAL A 1 292 ? -9.803 19.576 4.553 1.00 96.44 292 VAL A C 1
ATOM 2305 O O . VAL A 1 292 ? -10.248 19.840 3.437 1.00 96.44 292 VAL A O 1
ATOM 2308 N N . ASP A 1 293 ? -9.991 18.395 5.137 1.00 93.19 293 ASP A N 1
ATOM 2309 C CA . ASP A 1 293 ? -10.646 17.254 4.492 1.00 93.19 293 ASP A CA 1
ATOM 2310 C C . ASP A 1 293 ? -12.119 17.552 4.165 1.00 93.19 293 ASP A C 1
ATOM 2312 O O . ASP A 1 293 ? -12.588 17.247 3.064 1.00 93.19 293 ASP A O 1
ATOM 2316 N N . GL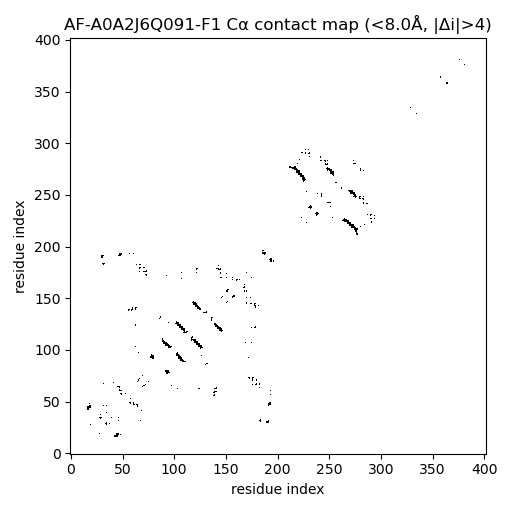U A 1 294 ? -12.840 18.232 5.067 1.00 93.19 294 GLU A N 1
ATOM 2317 C CA . GLU A 1 294 ? -14.208 18.713 4.813 1.00 93.19 294 GLU A CA 1
ATOM 2318 C C . GLU A 1 294 ? -14.244 19.670 3.611 1.00 93.19 294 GLU A C 1
ATOM 2320 O O . GLU A 1 294 ? -15.108 19.568 2.735 1.00 93.19 294 GLU A O 1
ATOM 2325 N N . TRP A 1 295 ? -13.282 20.593 3.532 1.00 94.06 295 TRP A N 1
ATOM 2326 C CA . TRP A 1 295 ? -13.194 21.539 2.425 1.00 94.06 295 TRP A CA 1
ATOM 2327 C C . TRP A 1 295 ? -12.876 20.855 1.088 1.00 94.06 295 TRP A C 1
ATOM 2329 O O . TRP A 1 295 ? -13.479 21.206 0.071 1.00 94.06 295 TRP A O 1
ATOM 2339 N N . VAL A 1 296 ? -11.980 19.862 1.080 1.00 91.31 296 VAL A N 1
ATOM 2340 C CA . VAL A 1 296 ? -11.659 19.072 -0.121 1.00 91.31 296 VAL A CA 1
ATOM 2341 C C . VAL A 1 296 ? -12.891 18.304 -0.604 1.00 91.31 296 VAL A C 1
ATOM 2343 O O . VAL A 1 2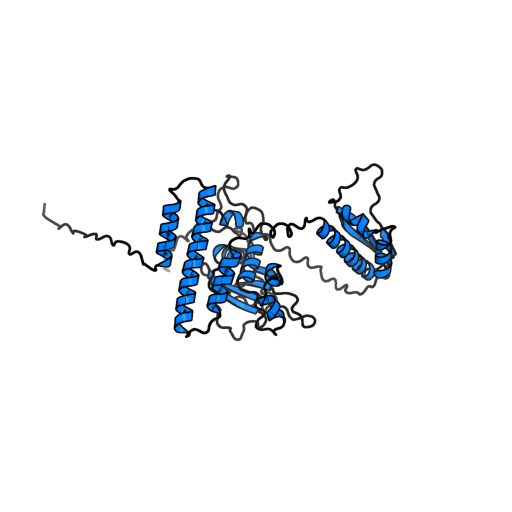96 ? -13.183 18.319 -1.801 1.00 91.31 296 VAL A O 1
ATOM 2346 N N . CYS A 1 297 ? -13.666 17.714 0.312 1.00 87.75 297 CYS A N 1
ATOM 2347 C CA . CYS A 1 297 ? -14.912 17.024 -0.026 1.00 87.75 297 CYS A CA 1
ATOM 2348 C C . CYS A 1 297 ? -15.928 17.943 -0.725 1.00 87.75 297 CYS A C 1
ATOM 2350 O O . CYS A 1 297 ? -16.604 17.504 -1.651 1.00 87.75 297 CYS A O 1
ATOM 2352 N N . LEU A 1 298 ? -16.012 19.222 -0.336 1.00 86.31 298 LEU A N 1
ATOM 2353 C CA . LEU A 1 298 ? -16.923 20.196 -0.956 1.00 86.31 298 LEU A CA 1
ATOM 2354 C C . LEU A 1 298 ? -16.503 20.635 -2.367 1.00 86.31 298 LEU A C 1
ATOM 2356 O O . LEU A 1 298 ? -17.332 21.144 -3.121 1.00 86.31 298 LEU A O 1
ATOM 2360 N N . LEU A 1 299 ? -15.225 20.490 -2.724 1.00 82.38 299 LEU A N 1
ATOM 2361 C CA . LEU A 1 299 ? -14.720 20.868 -4.046 1.00 82.38 299 LEU A CA 1
ATOM 2362 C C . LEU A 1 299 ? -14.913 19.793 -5.109 1.00 82.38 299 LEU A C 1
ATOM 2364 O O . LEU A 1 299 ? -14.828 20.104 -6.301 1.00 82.38 299 LEU A O 1
ATOM 2368 N N . LEU A 1 300 ? -15.132 18.546 -4.703 1.00 77.44 300 LEU A N 1
ATOM 2369 C CA . LEU A 1 300 ? -15.415 17.471 -5.635 1.00 77.44 300 LEU A CA 1
ATOM 2370 C C . LEU A 1 300 ? -16.905 17.545 -5.993 1.00 77.44 300 LEU A C 1
ATOM 2372 O O . LEU A 1 300 ? -17.746 17.370 -5.111 1.00 77.44 300 LEU A O 1
ATOM 2376 N N . PRO A 1 301 ? -17.270 17.838 -7.257 1.00 63.62 301 PRO A N 1
ATOM 2377 C CA . PRO A 1 301 ? -18.666 17.823 -7.656 1.00 63.62 301 PRO A CA 1
ATOM 2378 C C . PRO A 1 301 ? -19.225 16.430 -7.371 1.00 63.62 301 PRO A C 1
ATOM 2380 O O . PRO A 1 301 ? -18.688 15.431 -7.848 1.00 63.62 301 PRO A O 1
ATOM 2383 N N . HIS A 1 302 ? -20.294 16.362 -6.577 1.00 49.75 302 HIS A N 1
ATOM 2384 C CA . HIS A 1 302 ? -21.078 15.147 -6.401 1.00 49.75 302 HIS A CA 1
ATOM 2385 C C . HIS A 1 302 ? -21.652 14.734 -7.764 1.00 49.75 302 HIS A C 1
ATOM 2387 O O . HIS A 1 302 ? -22.758 15.116 -8.130 1.00 49.75 302 HIS A O 1
ATOM 2393 N N . THR A 1 303 ? -20.914 13.931 -8.525 1.00 50.44 303 THR A N 1
ATOM 2394 C CA . THR A 1 303 ? -21.367 13.329 -9.789 1.00 50.44 303 THR A CA 1
ATOM 2395 C C . THR A 1 303 ? -22.432 12.245 -9.576 1.00 50.44 303 THR A C 1
ATOM 2397 O O . THR A 1 303 ? -22.877 11.604 -10.521 1.00 50.44 303 THR A O 1
ATOM 2400 N N . SER A 1 304 ? -22.885 12.030 -8.340 1.00 49.03 304 SER A N 1
ATOM 2401 C CA . SER A 1 304 ? -23.736 10.899 -7.967 1.00 49.03 304 SER A CA 1
ATOM 2402 C C . SER A 1 304 ? -25.244 11.112 -8.163 1.00 49.03 304 SER A C 1
ATOM 2404 O O . SER A 1 304 ? -25.989 10.162 -7.943 1.00 49.03 304 SER A O 1
ATOM 2406 N N . HIS A 1 305 ? -25.730 12.304 -8.539 1.00 47.38 305 HIS A N 1
ATOM 2407 C CA . HIS A 1 305 ? -27.176 12.595 -8.476 1.00 47.38 305 HIS A CA 1
ATOM 2408 C C . HIS A 1 305 ? -27.936 12.681 -9.816 1.00 47.38 305 HIS A C 1
ATOM 2410 O O . HIS A 1 305 ? -29.161 12.798 -9.787 1.00 47.38 305 HIS A O 1
ATOM 2416 N N . GLU A 1 306 ? -27.275 12.548 -10.974 1.00 45.69 306 GLU A N 1
ATOM 2417 C CA . GLU A 1 306 ? -27.944 12.648 -12.292 1.00 45.69 306 GLU A CA 1
ATOM 2418 C C . GLU A 1 306 ? -28.227 11.307 -13.001 1.00 45.69 306 GLU A C 1
ATOM 2420 O O . GLU A 1 306 ? -28.907 11.289 -14.022 1.00 45.69 306 GLU A O 1
ATOM 2425 N N . LEU A 1 307 ? -27.813 10.156 -12.457 1.00 47.12 307 LEU A N 1
ATOM 2426 C CA . LEU A 1 307 ? -28.014 8.852 -13.124 1.00 47.12 307 LEU A CA 1
ATOM 2427 C C . LEU A 1 307 ? -29.359 8.154 -12.832 1.00 47.12 307 LEU A C 1
ATOM 2429 O O . LEU A 1 307 ? -29.614 7.077 -13.369 1.00 47.12 307 LEU A O 1
ATOM 2433 N N . HIS A 1 308 ? -30.251 8.742 -12.026 1.00 45.38 308 HIS A N 1
ATOM 2434 C CA . HIS A 1 308 ? -31.536 8.114 -11.667 1.00 45.38 308 HIS A CA 1
ATOM 2435 C C . HIS A 1 308 ? -32.781 8.678 -12.373 1.00 45.38 308 HIS A C 1
ATOM 2437 O O . HIS A 1 308 ? -33.880 8.189 -12.113 1.00 45.38 308 HIS A O 1
ATOM 2443 N N . SER A 1 309 ? -32.657 9.645 -13.288 1.00 46.56 309 SER A N 1
ATOM 2444 C CA . SER A 1 309 ? -33.823 10.277 -13.934 1.00 46.56 309 SER A CA 1
ATOM 2445 C C . SER A 1 309 ? -34.177 9.776 -15.344 1.00 46.56 309 SER A C 1
ATOM 2447 O O . SER A 1 309 ? -35.227 10.169 -15.840 1.00 46.56 309 SER A O 1
ATOM 2449 N N . ASN A 1 310 ? -33.403 8.875 -15.967 1.00 38.47 310 ASN A N 1
ATOM 2450 C CA . ASN A 1 310 ? -33.600 8.488 -17.381 1.00 38.47 310 ASN A CA 1
ATOM 2451 C C . ASN A 1 310 ? -33.980 7.012 -17.633 1.00 38.47 310 ASN A C 1
ATOM 2453 O O . ASN A 1 310 ? -33.615 6.437 -18.654 1.00 38.47 310 ASN A O 1
ATOM 2457 N N . LEU A 1 311 ? -34.748 6.381 -16.738 1.00 45.16 311 LEU A N 1
ATOM 2458 C CA . LEU A 1 311 ? -35.431 5.115 -17.052 1.00 45.16 311 LEU A CA 1
ATOM 2459 C C . LEU A 1 311 ? -36.911 5.382 -17.349 1.00 45.16 311 LEU A C 1
ATOM 2461 O O . LEU A 1 311 ? -37.738 5.525 -16.446 1.00 45.16 311 LEU A O 1
ATOM 2465 N N . ASP A 1 312 ? -37.218 5.462 -18.644 1.00 44.62 312 ASP A N 1
ATOM 2466 C CA . ASP A 1 312 ? -38.565 5.599 -19.188 1.00 44.62 312 ASP A CA 1
ATOM 2467 C C . ASP A 1 312 ? -39.499 4.445 -18.775 1.00 44.62 312 ASP A C 1
ATOM 2469 O O . ASP A 1 312 ? -39.106 3.289 -18.601 1.00 44.62 312 ASP A O 1
ATOM 2473 N N . ARG A 1 313 ? -40.782 4.786 -18.612 1.00 50.94 313 ARG A N 1
ATOM 2474 C CA . ARG A 1 313 ? -41.816 4.048 -17.861 1.00 50.94 313 ARG A CA 1
ATOM 2475 C C . ARG A 1 313 ? -42.538 2.834 -18.505 1.00 50.94 313 ARG A C 1
ATOM 2477 O O . ARG A 1 313 ? -43.379 2.281 -17.793 1.00 50.94 313 ARG A O 1
ATOM 2484 N N . PRO A 1 314 ? -42.317 2.339 -19.744 1.00 50.28 314 PRO A N 1
ATOM 2485 C CA . PRO A 1 314 ? -43.206 1.295 -20.279 1.00 50.28 314 PRO A CA 1
ATOM 2486 C C . PRO A 1 314 ? -42.850 -0.163 -19.913 1.00 50.28 314 PRO A C 1
ATOM 2488 O O . PRO A 1 314 ? -43.682 -1.043 -20.117 1.00 50.28 314 PRO A O 1
ATOM 2491 N N . THR A 1 315 ? -41.674 -0.471 -19.352 1.00 52.72 315 THR A N 1
ATOM 2492 C CA . THR A 1 315 ? -41.233 -1.874 -19.125 1.00 52.72 315 THR A CA 1
ATOM 2493 C C . THR A 1 315 ? -41.524 -2.431 -17.726 1.00 52.72 315 THR A C 1
ATOM 2495 O O . THR A 1 315 ? -41.637 -3.645 -17.543 1.00 52.72 315 THR A O 1
ATOM 2498 N N . LEU A 1 316 ? -41.716 -1.561 -16.733 1.00 49.50 316 LEU A N 1
ATOM 2499 C CA . LEU A 1 316 ? -41.972 -1.937 -15.336 1.00 49.50 316 LEU A CA 1
ATOM 2500 C C . LEU A 1 316 ? -43.289 -2.711 -15.092 1.00 49.50 316 LEU A C 1
ATOM 2502 O O . LEU A 1 316 ? -43.262 -3.661 -14.305 1.00 49.50 316 LEU A O 1
ATOM 2506 N N . PRO A 1 317 ? -44.423 -2.403 -15.758 1.00 60.75 317 PRO A N 1
ATOM 2507 C CA . PRO A 1 317 ? -45.676 -3.134 -15.536 1.00 60.75 317 PRO A CA 1
ATOM 2508 C C . PRO A 1 317 ? -45.617 -4.593 -16.011 1.00 60.75 317 PRO A C 1
ATOM 2510 O O . PRO A 1 317 ? -46.222 -5.472 -15.398 1.00 60.75 317 PRO A O 1
ATOM 2513 N N . VAL A 1 318 ? -44.861 -4.866 -17.080 1.00 60.28 318 VAL A N 1
ATOM 2514 C CA . VAL A 1 318 ? -44.728 -6.211 -17.665 1.00 60.28 318 VAL A CA 1
ATOM 2515 C C . VAL A 1 318 ? -43.886 -7.110 -16.759 1.00 60.28 318 VAL A C 1
ATOM 2517 O O . VAL A 1 318 ? -44.272 -8.245 -16.482 1.00 60.28 318 VAL A O 1
ATOM 2520 N N . LEU A 1 319 ? -42.785 -6.578 -16.217 1.00 51.41 319 LEU A N 1
ATOM 2521 C CA . LEU A 1 319 ? -41.933 -7.303 -15.271 1.00 51.41 319 LEU A CA 1
ATOM 2522 C C . LEU A 1 319 ? -42.653 -7.581 -13.943 1.00 51.41 319 LEU A C 1
ATOM 2524 O O . LEU A 1 319 ? -42.571 -8.699 -13.433 1.00 51.41 319 LEU A O 1
ATOM 2528 N N . LEU A 1 320 ? -43.428 -6.622 -13.417 1.00 59.41 320 LEU A N 1
ATOM 2529 C CA . LEU A 1 320 ? -44.238 -6.854 -12.214 1.00 59.41 320 LEU A CA 1
ATOM 2530 C C . LEU A 1 320 ? -45.333 -7.913 -12.440 1.00 59.41 320 LEU A C 1
ATOM 2532 O O . LEU A 1 320 ? -45.579 -8.735 -11.556 1.00 59.41 320 LEU A O 1
ATOM 2536 N N . GLY A 1 321 ? -45.960 -7.932 -13.622 1.00 67.56 321 GLY A N 1
ATOM 2537 C CA . GLY A 1 321 ? -46.968 -8.934 -13.982 1.00 67.56 321 GLY A CA 1
ATOM 2538 C C . GLY A 1 321 ? -46.408 -10.359 -14.054 1.00 67.56 321 GLY A C 1
ATOM 2539 O O . GLY A 1 321 ? -47.048 -11.300 -13.581 1.00 67.56 321 GLY A O 1
ATOM 2540 N N . MET A 1 322 ? -45.187 -10.525 -14.575 1.00 60.88 322 MET A N 1
ATOM 2541 C CA . MET A 1 322 ? -44.518 -11.831 -14.646 1.00 60.88 322 MET A CA 1
ATOM 2542 C C . MET A 1 322 ? -44.102 -12.354 -13.265 1.00 60.88 322 MET A C 1
ATOM 2544 O O . MET A 1 322 ? -44.258 -13.543 -12.989 1.00 60.88 322 MET A O 1
ATOM 2548 N N . VAL A 1 323 ? -43.651 -11.477 -12.363 1.00 57.81 323 VAL A N 1
ATOM 2549 C CA . VAL A 1 323 ? -43.317 -11.857 -10.977 1.00 57.81 323 VAL A CA 1
ATOM 2550 C C . VAL A 1 323 ? -44.573 -12.247 -10.189 1.00 57.81 323 VAL A C 1
ATOM 2552 O O . VAL A 1 323 ? -44.553 -13.226 -9.444 1.00 57.81 323 VAL A O 1
ATOM 2555 N N . ALA A 1 324 ? -45.700 -11.559 -10.402 1.00 61.06 324 ALA A N 1
ATOM 2556 C CA . ALA A 1 324 ? -46.969 -11.909 -9.763 1.00 61.06 324 ALA A CA 1
ATOM 2557 C C . ALA A 1 324 ? -47.488 -13.296 -10.202 1.00 61.06 324 ALA A C 1
ATOM 2559 O O . ALA A 1 324 ? -48.030 -14.043 -9.380 1.00 61.06 324 ALA A O 1
ATOM 2560 N N . ALA A 1 325 ? -47.264 -13.684 -11.463 1.00 58.56 325 ALA A N 1
ATOM 2561 C CA . ALA A 1 325 ? -47.639 -15.001 -11.984 1.00 58.56 325 ALA A CA 1
ATOM 2562 C C . ALA A 1 325 ? -46.836 -16.161 -11.356 1.00 58.56 325 ALA A C 1
ATOM 2564 O O . ALA A 1 325 ? -47.359 -17.270 -11.248 1.00 58.56 325 ALA A O 1
ATOM 2565 N N . LEU A 1 326 ? -45.614 -15.897 -10.878 1.00 53.91 326 LEU A N 1
ATOM 2566 C CA . LEU A 1 326 ? -44.738 -16.880 -10.224 1.00 53.91 326 LEU A CA 1
ATOM 2567 C C . LEU A 1 326 ? -45.050 -17.102 -8.733 1.00 53.91 326 LEU A C 1
ATOM 2569 O O . LEU A 1 326 ? -44.486 -18.005 -8.123 1.00 53.91 326 LEU A O 1
ATOM 2573 N N . SER A 1 327 ? -45.959 -16.321 -8.137 1.00 51.22 327 SER A N 1
ATOM 2574 C CA . SER A 1 327 ? -46.313 -16.442 -6.710 1.00 51.22 327 SER A CA 1
ATOM 2575 C C . SER A 1 327 ? -47.345 -17.537 -6.393 1.00 51.22 327 SER A C 1
ATOM 2577 O O . SER A 1 327 ? -47.687 -17.749 -5.229 1.00 51.22 327 SER A O 1
ATOM 2579 N N . LYS A 1 328 ? -47.854 -18.253 -7.404 1.00 60.38 328 LYS A N 1
ATOM 2580 C CA . LYS A 1 328 ? -48.803 -19.360 -7.204 1.00 60.38 328 LYS A CA 1
ATOM 2581 C C . LYS A 1 328 ? -48.057 -20.672 -6.921 1.00 60.38 328 LYS A C 1
ATOM 2583 O O . LYS A 1 328 ? -47.072 -20.957 -7.599 1.00 60.38 328 LYS A O 1
ATOM 2588 N N . PRO A 1 329 ? -48.524 -21.503 -5.970 1.00 47.41 329 PRO A N 1
ATOM 2589 C CA . PRO A 1 329 ? -47.851 -22.750 -5.624 1.00 47.41 329 PRO A CA 1
ATOM 2590 C C . PRO A 1 329 ? -47.918 -23.731 -6.802 1.00 47.41 329 PRO A C 1
ATOM 2592 O O . PRO A 1 329 ? -48.983 -24.245 -7.139 1.00 47.41 329 PRO A O 1
ATOM 2595 N N . MET A 1 330 ? -46.772 -23.986 -7.433 1.00 59.97 330 MET A N 1
ATOM 2596 C CA . MET A 1 330 ? -46.598 -25.026 -8.448 1.00 59.97 330 MET A CA 1
ATOM 2597 C C . MET A 1 330 ? -45.670 -26.126 -7.926 1.00 59.97 330 MET A C 1
ATOM 2599 O O . MET A 1 330 ? -44.761 -25.868 -7.140 1.00 59.97 330 MET A O 1
ATOM 2603 N N . ALA A 1 331 ? -45.890 -27.365 -8.379 1.00 61.03 331 ALA A N 1
ATOM 2604 C CA . ALA A 1 331 ? -45.007 -28.489 -8.078 1.00 61.03 331 ALA A CA 1
ATOM 2605 C C . ALA A 1 331 ? -43.569 -28.184 -8.540 1.00 61.03 331 ALA A C 1
ATOM 2607 O O . ALA A 1 331 ? -43.381 -27.647 -9.636 1.00 61.03 331 ALA A O 1
ATOM 2608 N N . ALA A 1 332 ? -42.574 -28.550 -7.724 1.00 57.75 332 ALA A N 1
ATOM 2609 C CA . ALA A 1 332 ? -41.168 -28.150 -7.868 1.00 57.75 332 ALA A CA 1
ATOM 2610 C C . ALA A 1 332 ? -40.582 -28.371 -9.277 1.00 57.75 332 ALA A C 1
ATOM 2612 O O . ALA A 1 332 ? -39.825 -27.538 -9.771 1.00 57.75 332 ALA A O 1
ATOM 2613 N N . THR A 1 333 ? -40.990 -29.434 -9.973 1.00 55.00 333 THR A N 1
ATOM 2614 C CA . THR A 1 333 ? -40.538 -29.743 -11.340 1.00 55.00 333 THR A CA 1
ATOM 2615 C C . THR A 1 333 ? -41.011 -28.710 -12.373 1.00 55.00 333 THR A C 1
ATOM 2617 O O . THR A 1 333 ? -40.284 -28.376 -13.305 1.00 55.00 333 THR A O 1
ATOM 2620 N N . THR A 1 334 ? -42.201 -28.139 -12.179 1.00 63.94 334 THR A N 1
ATOM 2621 C CA . THR A 1 334 ? -42.767 -27.080 -13.037 1.00 63.94 334 THR A CA 1
ATOM 2622 C C . THR A 1 334 ? -42.059 -25.745 -12.811 1.00 63.94 334 THR A C 1
ATOM 2624 O O . THR A 1 334 ? -41.892 -24.967 -13.745 1.00 63.94 334 THR A O 1
ATOM 2627 N N . MET A 1 335 ? -41.597 -25.493 -11.581 1.00 62.12 335 MET A N 1
ATOM 2628 C CA . MET A 1 335 ? -40.898 -24.260 -11.215 1.00 62.12 335 MET A CA 1
ATOM 2629 C C . MET A 1 335 ? -39.528 -24.158 -11.897 1.00 62.12 335 MET A C 1
ATOM 2631 O O . MET A 1 335 ? -39.160 -23.079 -12.356 1.00 62.12 335 MET A O 1
ATOM 2635 N N . VAL A 1 336 ? -38.805 -25.277 -12.023 1.00 62.50 336 VAL A N 1
ATOM 2636 C CA . VAL A 1 336 ? -37.501 -25.336 -12.713 1.00 62.50 336 VAL A CA 1
ATOM 2637 C C . VAL A 1 336 ? -37.655 -25.087 -14.218 1.00 62.50 336 VAL A C 1
ATOM 2639 O O . VAL A 1 336 ? -36.904 -24.309 -14.798 1.00 62.50 336 VAL A O 1
ATOM 2642 N N . LEU A 1 337 ? -38.673 -25.678 -14.851 1.00 64.88 337 LEU A N 1
ATOM 2643 C CA . LEU A 1 337 ? -38.963 -25.439 -16.270 1.00 64.88 337 LEU A CA 1
ATOM 2644 C C . LEU A 1 337 ? -39.421 -23.995 -16.533 1.00 64.88 337 LEU A C 1
ATOM 2646 O O . LEU A 1 337 ? -38.977 -23.377 -17.498 1.00 64.88 337 LEU A O 1
ATOM 2650 N N . ALA A 1 338 ? -40.257 -23.433 -15.655 1.00 66.56 338 ALA A N 1
ATOM 2651 C CA . ALA A 1 338 ? -40.718 -22.051 -15.775 1.00 66.56 338 ALA A CA 1
ATOM 2652 C C . ALA A 1 338 ? -39.582 -21.033 -15.576 1.00 66.56 338 ALA A C 1
ATOM 2654 O O . ALA A 1 338 ? -39.524 -20.033 -16.289 1.00 66.56 338 ALA A O 1
ATOM 2655 N N . THR A 1 339 ? -38.655 -21.291 -14.647 1.00 64.56 339 THR A N 1
ATOM 2656 C CA . THR A 1 339 ? -37.480 -20.426 -14.445 1.00 64.56 339 THR A CA 1
ATOM 2657 C C . THR A 1 339 ? -36.498 -20.512 -15.608 1.00 64.56 339 THR A C 1
ATOM 2659 O O . THR A 1 339 ? -36.021 -19.470 -16.047 1.00 64.56 339 THR A O 1
ATOM 2662 N N . ALA A 1 340 ? -36.255 -21.699 -16.171 1.00 67.62 340 ALA A N 1
ATOM 2663 C CA . ALA A 1 340 ? -35.420 -21.843 -17.366 1.00 67.62 340 ALA A CA 1
ATOM 2664 C C . ALA A 1 340 ? -35.999 -21.078 -18.572 1.00 67.62 340 ALA A C 1
ATOM 2666 O O . ALA A 1 340 ? -35.283 -20.312 -19.216 1.00 67.62 340 ALA A O 1
ATOM 2667 N N . ALA A 1 341 ? -37.309 -21.203 -18.819 1.00 69.25 341 ALA A N 1
ATOM 2668 C CA . ALA A 1 341 ? -37.987 -20.471 -19.889 1.00 69.25 341 ALA A CA 1
ATOM 2669 C C . ALA A 1 341 ? -37.971 -18.947 -19.661 1.00 69.25 341 ALA A C 1
ATOM 2671 O O . ALA A 1 341 ? -37.780 -18.179 -20.602 1.00 69.25 341 ALA A O 1
ATOM 2672 N N . LEU A 1 342 ? -38.129 -18.489 -18.411 1.00 72.81 342 LEU A N 1
ATOM 2673 C CA . LEU A 1 342 ? -38.054 -17.065 -18.076 1.00 72.81 342 LEU A CA 1
ATOM 2674 C C . LEU A 1 342 ? -36.650 -16.504 -18.324 1.00 72.81 342 LEU A C 1
ATOM 2676 O O . LEU A 1 342 ? -36.522 -15.422 -18.892 1.00 72.81 342 LEU A O 1
ATOM 2680 N N . VAL A 1 343 ? -35.606 -17.240 -17.932 1.00 72.38 343 VAL A N 1
ATOM 2681 C CA . VAL A 1 343 ? -34.217 -16.851 -18.203 1.00 72.38 343 VAL A CA 1
ATOM 2682 C C . VAL A 1 343 ? -34.004 -16.734 -19.708 1.00 72.38 343 VAL A C 1
ATOM 2684 O O . VAL A 1 343 ? -33.505 -15.709 -20.157 1.00 72.38 343 VAL A O 1
ATOM 2687 N N . GLU A 1 344 ? -34.455 -17.699 -20.508 1.00 74.56 344 GLU A N 1
ATOM 2688 C CA . GLU A 1 344 ? -34.308 -17.646 -21.967 1.00 74.56 344 GLU A CA 1
ATOM 2689 C C . GLU A 1 344 ? -35.015 -16.427 -22.587 1.00 74.56 344 GLU A C 1
ATOM 2691 O O . GLU A 1 344 ? -34.419 -15.703 -23.391 1.00 74.56 344 GLU A O 1
ATOM 2696 N N . VAL A 1 345 ? -36.247 -16.127 -22.161 1.00 73.62 345 VAL A N 1
ATOM 2697 C CA . VAL A 1 345 ? -37.011 -14.965 -22.648 1.00 73.62 345 VAL A CA 1
ATOM 2698 C C . VAL A 1 345 ? -36.350 -13.646 -22.246 1.00 73.62 345 VAL A C 1
ATOM 2700 O O . VAL A 1 345 ? -36.201 -12.759 -23.087 1.00 73.62 345 VAL A O 1
ATOM 2703 N N . VAL A 1 346 ? -35.914 -13.515 -20.989 1.00 72.94 346 VAL A N 1
ATOM 2704 C CA . VAL A 1 346 ? -35.254 -12.298 -20.489 1.00 72.94 346 VAL A CA 1
ATOM 2705 C C . VAL A 1 346 ? -33.914 -12.091 -21.184 1.00 72.94 346 VAL A C 1
ATOM 2707 O O . VAL A 1 346 ? -33.624 -10.982 -21.620 1.00 72.94 346 VAL A O 1
ATOM 2710 N N . THR A 1 347 ? -33.127 -13.153 -21.359 1.00 73.31 347 THR A N 1
ATOM 2711 C CA . THR A 1 347 ? -31.827 -13.073 -22.038 1.00 73.31 347 THR A CA 1
ATOM 2712 C C . THR A 1 347 ? -32.013 -12.686 -23.504 1.00 73.31 347 THR A C 1
ATOM 2714 O O . THR A 1 347 ? -31.321 -11.803 -23.999 1.00 73.31 347 THR A O 1
ATOM 2717 N N . THR A 1 348 ? -33.011 -13.260 -24.185 1.00 76.50 348 THR A N 1
ATOM 2718 C CA . THR A 1 348 ? -33.335 -12.915 -25.578 1.00 76.50 348 THR A CA 1
ATOM 2719 C C . THR A 1 348 ? -33.811 -11.469 -25.714 1.00 76.50 348 THR A C 1
ATOM 2721 O O . THR A 1 348 ? -33.419 -10.778 -26.653 1.00 76.50 348 THR A O 1
ATOM 2724 N N . ALA A 1 349 ? -34.640 -10.988 -24.782 1.00 70.88 349 ALA A N 1
ATOM 2725 C CA . ALA A 1 349 ? -35.104 -9.604 -24.773 1.00 70.88 349 ALA A CA 1
ATOM 2726 C C . ALA A 1 349 ? -33.946 -8.626 -24.539 1.00 70.88 349 ALA A C 1
ATOM 2728 O O . ALA A 1 349 ? -33.826 -7.654 -25.282 1.00 70.88 349 ALA A O 1
ATOM 2729 N N . LEU A 1 350 ? -33.067 -8.927 -23.575 1.00 69.69 350 LEU A N 1
ATOM 2730 C CA . LEU A 1 350 ? -31.905 -8.102 -23.250 1.00 69.69 350 LEU A CA 1
ATOM 2731 C C . LEU A 1 350 ? -30.942 -8.015 -24.437 1.00 69.69 350 LEU A C 1
ATOM 2733 O O . LEU A 1 350 ? -30.544 -6.914 -24.813 1.00 69.69 350 LEU A O 1
ATOM 2737 N N . VAL A 1 351 ? -30.648 -9.163 -25.064 1.00 76.06 351 VAL A N 1
ATOM 2738 C CA . VAL A 1 351 ? -29.810 -9.247 -26.267 1.00 76.06 351 VAL A CA 1
ATOM 2739 C C . VAL A 1 351 ? -30.430 -8.454 -27.410 1.00 76.06 351 VAL A C 1
ATOM 2741 O O . VAL A 1 351 ? -29.715 -7.728 -28.079 1.00 76.06 351 VAL A O 1
ATOM 2744 N N . ARG A 1 352 ? -31.749 -8.524 -27.631 1.00 72.06 352 ARG A N 1
ATOM 2745 C CA . ARG A 1 352 ? -32.404 -7.731 -28.687 1.00 72.06 352 ARG A CA 1
ATOM 2746 C C . ARG A 1 352 ? -32.336 -6.230 -28.431 1.00 72.06 352 ARG A C 1
ATOM 2748 O O . ARG A 1 352 ? -32.123 -5.481 -29.377 1.00 72.06 352 ARG A O 1
ATOM 2755 N N . THR A 1 353 ? -32.511 -5.781 -27.189 1.00 69.44 353 THR A N 1
ATOM 2756 C CA . THR A 1 353 ? -32.404 -4.352 -26.860 1.00 69.44 353 THR A CA 1
ATOM 2757 C C . THR A 1 353 ? -30.979 -3.832 -26.977 1.00 69.44 353 THR A C 1
ATOM 2759 O O . THR A 1 353 ? -30.794 -2.728 -27.479 1.00 69.44 353 THR A O 1
ATOM 2762 N N . THR A 1 354 ? -29.970 -4.616 -26.582 1.00 65.19 354 THR A N 1
ATOM 2763 C CA . THR A 1 354 ? -28.570 -4.230 -26.799 1.00 65.19 354 THR A CA 1
ATOM 2764 C C . THR A 1 354 ? -28.221 -4.248 -28.282 1.00 65.19 354 THR A C 1
ATOM 2766 O O . THR A 1 354 ? -27.558 -3.329 -28.746 1.00 65.19 354 THR A O 1
ATOM 2769 N N . LEU A 1 355 ? -28.735 -5.216 -29.047 1.00 66.94 355 LEU A N 1
ATOM 2770 C CA . LEU A 1 355 ? -28.543 -5.269 -30.495 1.00 66.94 355 LEU A CA 1
ATOM 2771 C C . LEU A 1 355 ? -29.140 -4.044 -31.199 1.00 66.94 355 LEU A C 1
ATOM 2773 O O . LEU A 1 355 ? -28.469 -3.423 -32.011 1.00 66.94 355 LEU A O 1
ATOM 2777 N N . ALA A 1 356 ? -30.374 -3.670 -30.852 1.00 68.75 356 ALA A N 1
ATOM 2778 C CA . ALA A 1 356 ? -31.049 -2.509 -31.429 1.00 68.75 356 ALA A CA 1
ATOM 2779 C C . ALA A 1 356 ? -30.343 -1.188 -31.071 1.00 68.75 356 ALA A C 1
ATOM 2781 O O . ALA A 1 356 ? -30.281 -0.282 -31.898 1.00 68.75 356 ALA A O 1
ATOM 2782 N N . ALA A 1 357 ? -29.780 -1.086 -29.860 1.00 67.75 357 ALA A N 1
ATOM 2783 C CA . ALA A 1 357 ? -28.951 0.053 -29.468 1.00 67.75 357 ALA A CA 1
ATOM 2784 C C . ALA A 1 357 ? -27.642 0.107 -30.279 1.00 67.75 357 ALA A C 1
ATOM 2786 O O . ALA A 1 357 ? -27.264 1.172 -30.755 1.00 67.75 357 ALA A O 1
ATOM 2787 N N . MET A 1 358 ? -26.998 -1.043 -30.510 1.00 65.88 358 MET A N 1
ATOM 2788 C CA . MET A 1 358 ? -25.789 -1.132 -31.338 1.00 65.88 358 MET A CA 1
ATOM 2789 C C . MET A 1 358 ? -26.064 -0.841 -32.821 1.00 65.88 358 MET A C 1
ATOM 2791 O O . MET A 1 358 ? -25.265 -0.169 -33.465 1.00 65.88 358 MET A O 1
ATOM 2795 N N . GLU A 1 359 ? -27.194 -1.295 -33.372 1.00 67.38 359 GLU A N 1
ATOM 2796 C CA . GLU A 1 359 ? -27.608 -0.990 -34.752 1.00 67.38 359 GLU A CA 1
ATOM 2797 C C . GLU A 1 359 ? -27.872 0.507 -34.962 1.00 67.38 359 GLU A C 1
ATOM 2799 O O . GLU A 1 359 ? -27.552 1.039 -36.027 1.00 67.38 359 GLU A O 1
ATOM 2804 N N . ALA A 1 360 ? -28.407 1.195 -33.948 1.00 69.44 360 ALA A N 1
ATOM 2805 C CA . ALA A 1 360 ? -28.617 2.639 -33.989 1.00 69.44 360 ALA A CA 1
ATOM 2806 C C . ALA A 1 360 ? -27.298 3.436 -33.991 1.00 69.44 360 ALA A C 1
ATOM 2808 O O . ALA A 1 360 ? -27.259 4.528 -34.557 1.00 69.44 360 ALA A O 1
ATOM 2809 N N . GLU A 1 361 ? -26.226 2.899 -33.400 1.00 66.62 361 GLU A N 1
ATOM 2810 C CA . GLU A 1 361 ? -24.921 3.570 -33.319 1.00 66.62 361 GLU A CA 1
ATOM 2811 C C . GLU A 1 361 ? -23.956 3.211 -34.463 1.00 66.62 361 GLU A C 1
ATOM 2813 O O . GLU A 1 361 ? -23.187 4.069 -34.892 1.00 66.62 361 GLU A O 1
ATOM 2818 N N . LEU A 1 362 ? -23.977 1.974 -34.979 1.00 62.72 362 LEU A N 1
ATOM 2819 C CA . LEU A 1 362 ? -22.889 1.448 -35.829 1.00 62.72 362 LEU A CA 1
ATOM 2820 C C . LEU A 1 362 ? -23.207 1.340 -37.329 1.00 62.72 362 LEU A C 1
ATOM 2822 O O . LEU A 1 362 ? -22.313 1.071 -38.130 1.00 62.72 362 LEU A O 1
ATOM 2826 N N . GLY A 1 363 ? -24.448 1.592 -37.748 1.00 50.97 363 GLY A N 1
ATOM 2827 C CA . GLY A 1 363 ? -24.763 1.988 -39.125 1.00 50.97 363 GLY A CA 1
ATOM 2828 C C . GLY A 1 363 ? -24.413 1.025 -40.273 1.00 50.97 363 GLY A C 1
ATOM 2829 O O . GLY A 1 363 ? -24.566 1.435 -41.422 1.00 50.97 363 GLY A O 1
ATOM 2830 N N . THR A 1 364 ? -23.992 -0.229 -40.048 1.00 57.56 364 THR A N 1
ATOM 2831 C CA . THR A 1 364 ? -23.865 -1.223 -41.134 1.00 57.56 364 THR A CA 1
ATOM 2832 C C . THR A 1 364 ? -24.160 -2.673 -40.704 1.00 57.56 364 THR A C 1
ATOM 2834 O O . THR A 1 364 ? -23.820 -3.072 -39.593 1.00 57.56 364 THR A O 1
ATOM 2837 N N . PRO A 1 365 ? -24.771 -3.512 -41.574 1.00 51.00 365 PRO A N 1
ATOM 2838 C CA . PRO A 1 365 ? -25.399 -4.777 -41.159 1.00 51.00 365 PRO A CA 1
ATOM 2839 C C . PRO A 1 365 ? -24.456 -5.993 -41.118 1.00 51.00 365 PRO A C 1
ATOM 2841 O O . PRO A 1 365 ? -24.874 -7.082 -40.726 1.00 51.00 365 PRO A O 1
ATOM 2844 N N . MET A 1 366 ? -23.207 -5.864 -41.582 1.00 45.28 366 MET A N 1
ATOM 2845 C CA . MET A 1 366 ? -22.381 -7.033 -41.924 1.00 45.28 366 MET A CA 1
ATOM 2846 C C . MET A 1 366 ? -21.598 -7.616 -40.732 1.00 45.28 366 MET A C 1
ATOM 2848 O O . MET A 1 366 ? -21.345 -8.819 -40.710 1.00 45.28 366 MET A O 1
ATOM 2852 N N . GLU A 1 367 ? -21.290 -6.821 -39.703 1.00 51.44 367 GLU A N 1
ATOM 2853 C CA . GLU A 1 367 ? -20.572 -7.305 -38.508 1.00 51.44 367 GLU A CA 1
ATOM 2854 C C . GLU A 1 367 ? -21.490 -7.975 -37.471 1.00 51.44 367 GLU A C 1
ATOM 2856 O O . GLU A 1 367 ? -21.070 -8.880 -36.744 1.00 51.44 367 GLU A O 1
ATOM 2861 N N . LEU A 1 368 ? -22.783 -7.632 -37.459 1.00 51.84 368 LEU A N 1
ATOM 2862 C CA . LEU A 1 368 ? -23.758 -8.209 -36.528 1.00 51.84 368 LEU A CA 1
ATOM 2863 C C . LEU A 1 368 ? -24.032 -9.704 -36.764 1.00 51.84 368 LEU A C 1
ATOM 2865 O O . LEU A 1 368 ? -24.291 -10.455 -35.815 1.00 51.84 368 LEU A O 1
ATOM 2869 N N . ALA A 1 369 ? -23.941 -10.171 -38.011 1.00 51.56 369 ALA A N 1
ATOM 2870 C CA . ALA A 1 369 ? -24.183 -11.575 -38.351 1.00 51.56 369 ALA A CA 1
ATOM 2871 C C . ALA A 1 369 ? -23.120 -12.519 -37.750 1.00 51.56 369 ALA A C 1
ATOM 2873 O O . ALA A 1 369 ? -23.433 -13.651 -37.357 1.00 51.56 369 ALA A O 1
ATOM 2874 N N . LEU A 1 370 ? -21.875 -12.045 -37.621 1.00 49.34 370 LEU A N 1
ATOM 2875 C CA . LEU A 1 370 ? -20.767 -12.834 -37.081 1.00 49.34 370 LEU A CA 1
ATOM 2876 C C . LEU A 1 370 ? -20.881 -12.991 -35.557 1.00 49.34 370 LEU A C 1
ATOM 2878 O O . LEU A 1 370 ? -20.758 -14.102 -35.038 1.00 49.34 370 LEU A O 1
ATOM 2882 N N . VAL A 1 371 ? -21.216 -11.907 -34.849 1.00 54.16 371 VAL A N 1
ATOM 2883 C CA . VAL A 1 371 ? -21.396 -11.915 -33.385 1.00 54.16 371 VAL A CA 1
ATOM 2884 C C . VAL A 1 371 ? -22.575 -12.807 -32.982 1.00 54.16 371 VAL A C 1
ATOM 2886 O O . VAL A 1 371 ? -22.465 -13.612 -32.054 1.00 54.16 371 VAL A O 1
ATOM 2889 N N . THR A 1 372 ? -23.676 -12.754 -33.738 1.00 50.59 372 THR A N 1
ATOM 2890 C CA . THR A 1 372 ? -24.876 -13.564 -33.469 1.00 50.59 372 THR A CA 1
ATOM 2891 C C . THR A 1 372 ? -24.596 -15.066 -33.605 1.00 50.59 372 THR A C 1
ATOM 2893 O O . THR A 1 372 ? -25.047 -15.868 -32.785 1.00 50.59 372 THR A O 1
ATOM 2896 N N . THR A 1 373 ? -23.788 -15.463 -34.592 1.00 47.66 373 THR A N 1
ATOM 2897 C CA . THR A 1 373 ? -23.444 -16.875 -34.828 1.00 47.66 373 THR A CA 1
ATOM 2898 C C . THR A 1 373 ? -22.549 -17.436 -33.716 1.00 47.66 373 THR A C 1
ATOM 2900 O O . THR A 1 373 ? -22.747 -18.568 -33.269 1.00 47.66 373 THR A O 1
ATOM 2903 N N . VAL A 1 374 ? -21.612 -16.636 -33.195 1.00 47.22 374 VAL A N 1
ATOM 2904 C CA . VAL A 1 374 ? -20.690 -17.056 -32.125 1.00 47.22 374 VAL A CA 1
ATOM 2905 C C . VAL A 1 374 ? -21.405 -17.207 -30.777 1.00 47.22 374 VAL A C 1
ATOM 2907 O O . VAL A 1 374 ? -21.157 -18.180 -30.060 1.00 47.22 374 VAL A O 1
ATOM 2910 N N . VAL A 1 375 ? -22.339 -16.311 -30.439 1.00 49.50 375 VAL A N 1
ATOM 2911 C CA . VAL A 1 375 ? -23.088 -16.387 -29.169 1.00 49.50 375 VAL A CA 1
ATOM 2912 C C . VAL A 1 375 ? -24.041 -17.591 -29.150 1.00 49.50 375 VAL A C 1
ATOM 2914 O O . VAL A 1 375 ? -24.105 -18.310 -28.150 1.00 49.50 375 VAL A O 1
ATOM 2917 N N . VAL A 1 376 ? -24.718 -17.887 -30.266 1.00 47.75 376 VAL A N 1
ATOM 2918 C CA . VAL A 1 376 ? -25.645 -19.032 -30.359 1.00 47.75 376 VAL A CA 1
ATOM 2919 C C . VAL A 1 376 ? -24.906 -20.377 -30.334 1.00 47.75 376 VAL A C 1
ATOM 2921 O O . VAL A 1 376 ? -25.370 -21.322 -29.690 1.00 47.75 376 VAL A O 1
ATOM 2924 N N . LEU A 1 377 ? -23.733 -20.476 -30.970 1.00 42.91 377 LEU A N 1
ATOM 2925 C CA . LEU A 1 377 ? -22.933 -21.708 -30.968 1.00 42.91 377 LEU A CA 1
ATOM 2926 C C . LEU A 1 377 ? -22.304 -22.004 -29.600 1.00 42.91 377 LEU A C 1
ATOM 2928 O O . LEU A 1 377 ? -22.215 -23.171 -29.211 1.00 42.91 377 LEU A O 1
ATOM 2932 N N . ARG A 1 378 ? -21.933 -20.972 -28.831 1.00 42.62 378 ARG A N 1
ATOM 2933 C CA . ARG A 1 378 ? -21.365 -21.152 -27.485 1.00 42.62 378 ARG A CA 1
ATOM 2934 C C . ARG A 1 378 ? -22.406 -21.638 -26.474 1.00 42.62 378 ARG A C 1
ATOM 2936 O O . ARG A 1 378 ? -22.055 -22.378 -25.560 1.00 42.62 378 ARG A O 1
ATOM 2943 N N . HIS A 1 379 ? -23.682 -21.293 -26.661 1.00 43.81 379 HIS A N 1
ATOM 2944 C CA . HIS A 1 379 ? -24.739 -21.715 -25.740 1.00 43.81 379 HIS A CA 1
ATOM 2945 C C . HIS A 1 379 ? -25.247 -23.147 -25.991 1.00 43.81 379 HIS A C 1
ATOM 2947 O O . HIS A 1 379 ? -25.748 -23.785 -25.069 1.00 43.81 379 HIS A O 1
ATOM 2953 N N . ARG A 1 380 ? -25.075 -23.691 -27.207 1.00 42.50 380 ARG A N 1
ATOM 2954 C CA . ARG A 1 380 ? -25.572 -25.031 -27.583 1.00 42.50 380 ARG A CA 1
ATOM 2955 C C . ARG A 1 380 ? -24.607 -26.197 -27.342 1.00 42.50 380 ARG A C 1
ATOM 2957 O O . ARG A 1 380 ? -24.945 -27.326 -27.681 1.00 42.50 380 ARG A O 1
ATOM 2964 N N . GLY A 1 381 ? -23.430 -25.970 -26.753 1.00 38.50 381 GLY A N 1
ATOM 2965 C CA . GLY A 1 381 ? -22.518 -27.055 -26.354 1.00 38.50 381 GLY A CA 1
ATOM 2966 C C . GLY A 1 381 ? -22.036 -27.960 -27.501 1.00 38.50 381 GLY A C 1
ATOM 2967 O O . GLY A 1 381 ? -21.527 -29.052 -27.256 1.00 38.50 381 GLY A O 1
ATOM 2968 N N . THR A 1 382 ? -22.183 -27.540 -28.758 1.00 38.22 382 THR A N 1
ATOM 2969 C CA . THR A 1 382 ? -21.739 -28.310 -29.922 1.00 38.22 382 THR A CA 1
ATOM 2970 C C . THR A 1 382 ? -20.237 -28.145 -30.116 1.00 38.22 382 THR A C 1
ATOM 2972 O O . THR A 1 382 ? -19.753 -27.089 -30.522 1.00 38.22 382 THR A O 1
ATOM 2975 N N . ARG A 1 383 ? -19.494 -29.213 -29.815 1.00 33.72 383 ARG A N 1
ATOM 2976 C CA . ARG A 1 383 ? -18.048 -29.331 -30.032 1.00 33.72 383 ARG A CA 1
ATOM 2977 C C . ARG A 1 383 ? -17.775 -29.380 -31.541 1.00 33.72 383 ARG A C 1
ATOM 2979 O O . ARG A 1 383 ? -18.151 -30.344 -32.201 1.00 33.72 383 ARG A O 1
ATOM 2986 N N . VAL A 1 384 ? -17.132 -28.350 -32.086 1.00 36.16 384 VAL A N 1
ATOM 2987 C CA . VAL A 1 384 ? -16.669 -28.340 -33.483 1.00 36.16 384 VAL A CA 1
ATOM 2988 C C . VAL A 1 384 ? -15.493 -29.317 -33.600 1.00 36.16 384 VAL A C 1
ATOM 2990 O O . VAL A 1 384 ? -14.445 -29.098 -32.994 1.00 36.16 384 VAL A O 1
ATOM 2993 N N . GLN A 1 385 ? -15.671 -30.424 -34.327 1.00 31.47 385 GLN A N 1
ATOM 2994 C CA . GLN A 1 385 ? -14.578 -31.345 -34.655 1.00 31.47 385 GLN A CA 1
ATOM 2995 C C . GLN A 1 385 ? -13.703 -30.746 -35.765 1.00 31.47 385 GLN A C 1
ATOM 2997 O O . GLN A 1 385 ? -14.198 -30.314 -36.804 1.00 31.47 385 GLN A O 1
ATOM 3002 N N . ARG A 1 386 ? -12.390 -30.722 -35.520 1.00 30.78 386 ARG A N 1
ATOM 3003 C CA . ARG A 1 386 ? -11.341 -30.344 -36.478 1.00 30.78 386 ARG A CA 1
ATOM 3004 C C . ARG A 1 386 ? -11.187 -31.469 -37.520 1.00 30.78 386 ARG A C 1
ATOM 3006 O O . ARG A 1 386 ? -11.197 -32.628 -37.109 1.00 30.78 386 ARG A O 1
ATOM 3013 N N . PRO A 1 387 ? -11.014 -31.184 -38.821 1.00 35.94 387 PRO A N 1
ATOM 3014 C CA . PRO A 1 387 ? -10.767 -32.235 -39.803 1.00 35.94 387 PRO A CA 1
ATOM 3015 C C . PRO A 1 387 ? -9.330 -32.768 -39.673 1.00 35.94 387 PRO A C 1
ATOM 3017 O O . PRO A 1 387 ? -8.370 -31.997 -39.702 1.00 35.94 387 PRO A O 1
ATOM 3020 N N . GLU A 1 388 ? -9.188 -34.088 -39.529 1.00 32.19 388 GLU A N 1
ATOM 3021 C CA . GLU A 1 388 ? -7.907 -34.794 -39.619 1.00 32.19 388 GLU A CA 1
ATOM 3022 C C . GLU A 1 388 ? -7.431 -34.849 -41.077 1.00 32.19 388 GLU A C 1
ATOM 3024 O O . GLU A 1 388 ? -8.143 -35.302 -41.976 1.00 32.19 388 GLU A O 1
ATOM 3029 N N . ALA A 1 389 ? -6.201 -34.393 -41.308 1.00 35.84 389 ALA A N 1
ATOM 3030 C CA . ALA A 1 389 ? -5.517 -34.511 -42.585 1.00 35.84 389 ALA A CA 1
ATOM 3031 C C . ALA A 1 389 ? -4.949 -35.932 -42.746 1.00 35.84 389 ALA A C 1
ATOM 3033 O O . ALA A 1 389 ? -3.997 -36.319 -42.070 1.00 35.84 389 ALA A O 1
ATOM 3034 N N . ALA A 1 390 ? -5.518 -36.706 -43.670 1.00 35.47 390 ALA A N 1
ATOM 3035 C CA . ALA A 1 390 ? -4.982 -37.994 -44.093 1.00 35.47 390 ALA A CA 1
ATOM 3036 C C . ALA A 1 390 ? -3.851 -37.794 -45.120 1.00 35.47 390 ALA A C 1
ATOM 3038 O O . ALA A 1 390 ? -4.106 -37.556 -46.299 1.00 35.47 390 ALA A O 1
ATOM 3039 N N . GLY A 1 391 ? -2.596 -37.916 -44.681 1.00 39.00 391 GLY A N 1
ATOM 3040 C CA . GLY A 1 391 ? -1.421 -38.004 -45.552 1.00 39.00 391 GLY A CA 1
ATOM 3041 C C . GLY A 1 391 ? -0.887 -39.436 -45.611 1.00 39.00 391 GLY A C 1
ATOM 3042 O O . GLY A 1 391 ? -0.254 -39.900 -44.667 1.00 39.00 391 GLY A O 1
ATOM 3043 N N . LYS A 1 392 ? -1.131 -40.147 -46.719 1.00 34.81 392 LYS A N 1
ATOM 3044 C CA . LYS A 1 392 ? -0.473 -41.426 -47.036 1.00 34.81 392 LYS A CA 1
ATOM 3045 C C . LYS A 1 392 ? 0.961 -41.153 -47.501 1.00 34.81 392 LYS A C 1
ATOM 3047 O O . LYS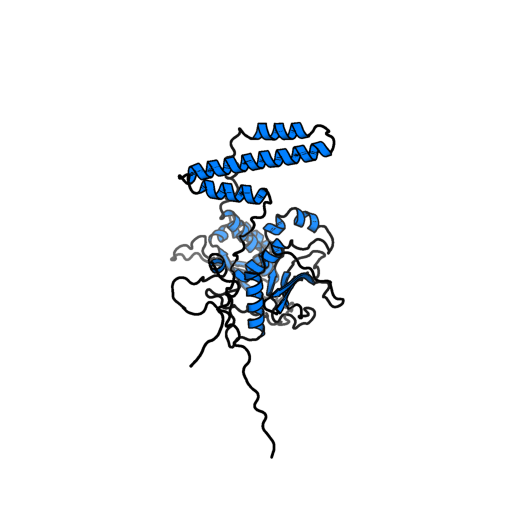 A 1 392 ? 1.158 -40.527 -48.537 1.00 34.81 392 LYS A O 1
ATOM 3052 N N . VAL A 1 393 ? 1.945 -41.667 -46.767 1.00 34.81 393 VAL A N 1
ATOM 3053 C CA . VAL A 1 393 ? 3.346 -41.745 -47.205 1.00 34.81 393 VAL A CA 1
ATOM 3054 C C . VAL A 1 393 ? 3.482 -42.944 -48.144 1.00 34.81 393 VAL A C 1
ATOM 3056 O O . VAL A 1 393 ? 3.290 -44.086 -47.731 1.00 34.81 393 VAL A O 1
ATOM 3059 N N . GLN A 1 394 ? 3.767 -42.679 -49.418 1.00 37.97 394 GLN A N 1
ATOM 3060 C CA . GLN A 1 394 ? 4.119 -43.691 -50.412 1.00 37.97 394 GLN A CA 1
ATOM 3061 C C . GLN A 1 394 ? 5.643 -43.862 -50.401 1.00 37.97 394 GLN A C 1
ATOM 3063 O O . GLN A 1 394 ? 6.385 -42.924 -50.682 1.00 37.97 394 GLN A O 1
ATOM 3068 N N . THR A 1 395 ? 6.104 -45.055 -50.041 1.00 36.41 395 THR A N 1
ATOM 3069 C CA . THR A 1 395 ? 7.499 -45.482 -50.148 1.00 36.41 395 THR A CA 1
ATOM 3070 C C . THR A 1 395 ? 7.835 -45.794 -51.609 1.00 36.41 395 THR A C 1
ATOM 3072 O O . THR A 1 395 ? 7.142 -46.575 -52.262 1.00 36.41 395 THR A O 1
ATOM 3075 N N . LEU A 1 396 ? 8.895 -45.172 -52.133 1.00 41.84 396 LEU A N 1
ATOM 3076 C CA . LEU A 1 396 ? 9.510 -45.532 -53.415 1.00 41.84 396 LEU A CA 1
ATOM 3077 C C . LEU A 1 396 ? 10.404 -46.768 -53.230 1.00 41.84 396 LEU A C 1
ATOM 3079 O O . LEU A 1 396 ? 11.117 -46.830 -52.225 1.00 41.84 396 LEU A O 1
ATOM 3083 N N . PRO A 1 397 ? 10.406 -47.734 -54.168 1.00 48.62 397 PRO A N 1
ATOM 3084 C CA . PRO A 1 397 ? 11.323 -48.854 -54.114 1.00 48.62 397 PRO A CA 1
ATOM 3085 C C . PRO A 1 397 ? 12.693 -48.499 -54.694 1.00 48.62 397 PRO A C 1
ATOM 3087 O O . PRO A 1 397 ? 12.846 -47.773 -55.677 1.00 48.62 397 PRO A O 1
ATOM 3090 N N . GLU A 1 398 ? 13.671 -49.076 -54.021 1.00 45.38 398 GLU A N 1
ATOM 3091 C CA . GLU A 1 398 ? 15.099 -49.066 -54.254 1.00 45.38 398 GLU A CA 1
ATOM 3092 C C . GLU A 1 398 ? 15.490 -50.014 -55.407 1.00 45.38 398 GLU A C 1
ATOM 3094 O O . GLU A 1 398 ? 14.887 -51.074 -55.589 1.00 45.38 398 GLU A O 1
ATOM 3099 N N . SER A 1 399 ? 16.583 -49.656 -56.090 1.00 57.41 399 SER A N 1
ATOM 3100 C CA . SER A 1 399 ? 17.465 -50.481 -56.939 1.00 57.41 399 SER A CA 1
ATOM 3101 C C . SER A 1 399 ? 17.079 -50.766 -58.401 1.00 57.41 399 SER A C 1
ATOM 3103 O O . SER A 1 399 ? 16.001 -51.269 -58.705 1.00 57.41 399 SER A O 1
ATOM 3105 N N . LEU A 1 400 ? 18.035 -50.500 -59.309 1.00 36.06 400 LEU A N 1
ATOM 3106 C CA . LEU A 1 400 ? 18.773 -51.496 -60.120 1.00 36.06 400 LEU A CA 1
ATOM 3107 C C . LEU A 1 400 ? 19.895 -50.791 -60.949 1.00 36.06 400 LEU A C 1
ATOM 3109 O O . LEU A 1 400 ? 19.941 -49.563 -60.935 1.00 36.06 400 LEU A O 1
ATOM 3113 N N . PRO A 1 401 ? 20.876 -51.508 -61.546 1.00 60.94 401 PRO A N 1
ATOM 3114 C CA . PRO A 1 401 ? 22.299 -51.304 -61.254 1.00 60.94 401 PRO A CA 1
ATOM 3115 C C . PRO A 1 401 ? 23.176 -50.854 -62.445 1.00 60.94 401 PRO A C 1
ATOM 3117 O O . PRO A 1 401 ? 22.737 -50.885 -63.593 1.00 60.94 401 PRO A O 1
ATOM 3120 N N . LEU A 1 402 ? 24.452 -50.613 -62.094 1.00 39.97 402 LEU A N 1
ATOM 3121 C CA . LEU A 1 402 ? 25.668 -50.313 -62.880 1.00 39.97 402 LEU A CA 1
ATOM 3122 C C . LEU A 1 402 ? 25.839 -48.879 -63.392 1.00 39.97 402 LEU A C 1
ATOM 3124 O O . LEU A 1 402 ? 25.126 -48.468 -64.331 1.00 39.97 402 LEU A O 1
#

Mean predicted aligned error: 19.45 Å

Foldseek 3Di:
DDDDDDDPPDDDDDPPLPEPDDDPDDDDDQLFLVSVVVDDDDPSYFQADDDPPDDPLVVLQSQVLSCLSRPQDPPHDWDQDDDDPLADPQKGFTHWDQDPNFIKTWIKGFPDDDPNAGPFIKTKMDGPPFHPVDPPRSSRIDIFTLPDDVVCVPDPLLVVCSPPPDDRNPRPSNSSSVRSNVCSRPQDGSRNYGDPPPPPPCPPPPPPVPPCLVQDKDKDKDKAFQLLVDQCCDDVNPNVVVLCVVLVWPDKADDDDPPPDDGDDRRDIDIIITIGGPSSVVSSNVSSVVSRVVVVVVPDPPPPPPPPPPDDDDCVVVVVVLVVVLPDDDDPVVNVVSVVVVCVVVVVVVVVVVVVVCCVPPVDDDVVVVVVVVVVVVVVPDDDDDDDDDDDDDDDDDDDDD

Sequence (402 aa):
MAGTKKINKAKARTAVVATYEVLSGMDGNPNTPKEFDESHHDDDELFFKADDDATQVEKNKVAILNFIHQALHHGTERKVPVLKENDNPDIEVYHRVEYRGIELDVCVYWPPREDSEFKSCIALVKFASDDLSDEHGENGVISTDASWNADAKADKFTAKNDKLKKNYWAPRWKYVVNALRKTAYERYEKNGTYIPEPEPEVVEGGNKDGDNDSQEEREELMEVFQGATGKIIGTRGAKIQEIKKTSGVTDIKMPAKNEDGPRPKARELVNITIIGKGRAIATARTLIQAVVDEWVCLLLPHTSHELHSNLDRPTLPVLLGMVAALSKPMAATTMVLATAALVEVVTTALVRTTLAAMEAELGTPMELALVTTVVVLRHRGTRVQRPEAAGKVQTLPESLPL

Organism: NCBI:txid2082293

Nearest PDB structures (foldseek):
  2qnd-assembly2_B  TM=8.352E-01  e=3.246E-05  Homo sapiens
  1we8-assembly1_A  TM=8.434E-01  e=7.435E-04  Mus musculus
  1khm-assembly1_A  TM=7.219E-01  e=4.019E-04  Homo sapiens
  6y24-assembly1_A  TM=7.906E-01  e=8.315E-04  Homo sapiens
  3okw-assembly1_B  TM=3.665E-01  e=8.931E+00  Mus musculus

Solvent-accessible surface area (backbone atoms only — not comparable to full-atom values): 24933 Å² total; per-residue (Å²): 140,86,85,81,79,82,78,83,88,79,76,77,84,72,79,77,66,57,52,88,74,87,59,96,87,54,100,77,72,59,50,43,70,65,51,44,70,74,45,93,74,59,98,65,52,44,74,50,51,57,60,92,84,51,51,71,47,52,44,42,38,31,54,52,42,42,42,38,68,77,67,50,49,74,82,53,81,72,39,61,66,84,85,57,96,83,56,58,89,51,49,48,66,52,29,53,47,76,56,96,91,39,52,34,28,37,33,40,37,48,65,81,62,60,94,86,39,78,89,56,31,34,26,32,37,34,48,62,85,62,57,75,86,46,103,74,44,64,74,27,52,54,71,37,76,45,44,76,44,74,70,52,61,69,29,69,65,53,62,62,31,68,80,48,78,94,80,65,64,69,70,55,67,52,50,38,39,49,36,49,37,50,46,62,61,65,53,46,47,74,74,34,44,70,52,73,74,72,70,70,76,70,70,65,77,64,83,55,86,46,87,65,73,52,83,59,69,45,79,45,80,45,79,41,42,47,56,34,50,62,62,49,32,30,77,94,40,50,43,39,50,48,46,34,66,74,26,60,28,77,45,73,48,70,64,78,78,61,88,89,50,84,79,78,52,52,84,39,76,41,60,30,40,40,29,19,33,69,71,18,42,54,46,37,50,55,58,51,48,54,51,42,53,54,48,55,57,71,69,52,79,78,80,79,78,74,84,79,80,81,78,77,78,82,60,61,66,59,55,53,52,56,57,60,66,67,72,59,96,64,62,71,75,58,50,55,55,51,49,53,53,49,50,53,52,51,52,52,51,52,50,50,53,53,48,54,54,48,56,74,72,64,79,66,78,75,65,58,60,58,56,54,53,53,56,57,48,66,74,66,74,67,79,83,80,78,86,82,83,88,78,85,84,81,82,82,88,81,90,85,88,135

Secondary structure (DSSP, 8-state):
------------------BS-S-TT-TTS-SSHHHHHHS---TT-BS-B--TT--HHHHHHHHHHHHHHHT--TTPPP-PPPPPTTS-TTEEEEEEEEETTEEEEEEEE-PPPBTTB----EEEEEETT--TTSTTTTTT-EEEE-TT-HHHHH-HHHHHHTTS-SSS----HHHHHHHHHHHHHHSB-TTSBBPPPP-----------------S-EEEEEEEEHHHHHHHH-GGGHHHHHHHHHHT-SEEEPPP--SSSPPPPTTSEEEEEEEE-HHHHHHHHHHHHHHHHHHHHHHS--TTSSTTS---TTSHHHHHHHHHHTTS---HHHHHHHHHHHHHHHHHHHHHHHHHHHHHHH--STTHHHHHHHHHHHHTT---PPPP-----PPPPP----

pLDDT: mean 72.9, std 20.3, range [30.78, 98.0]

Radius of gyration: 32.42 Å; Cα contacts (8 Å, |Δi|>4): 390; chains: 1; bounding box: 100×95×92 Å

InterPro domains:
  IPR004088 K Homology domain, type 1 [PF00013] (222-289)
  IPR036612 K Homology domain, type 1 superfamily [G3DSA:3.30.1370.10] (216-294)
  IPR036612 K Homology domain, type 1 superfamily [SSF54791] (220-295)